Protein AF-A0A9E2X4L7-F1 (afdb_monomer)

Mean predicted aligned error: 12.71 Å

Foldseek 3Di:
DDDDPPPPPDPPPPPPPPPPPDDDDDDPDPPDWDFPPDKDKWWWAFDDPLPKIWIWMWTQTPVQKIKIKTAIDSFAAPWWKWKFKAAAWPQVTGDGFDTFGTQHRNRSMGIDIDQ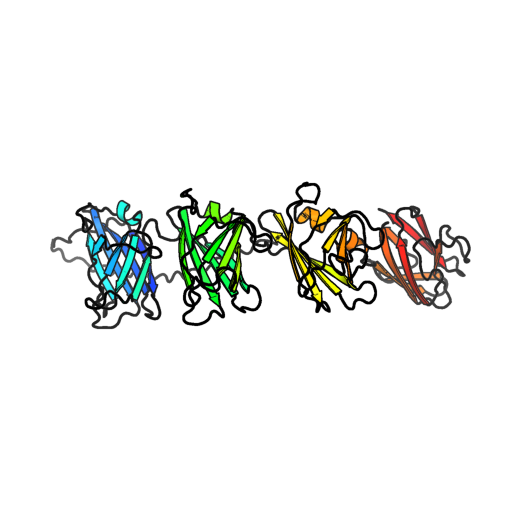GTPVRHGDGSVCFQQGRIKMFIGRHPVGNVHTGIITTHHQFAFPSDKDKWWKDFDDPLRKIWIWMWTAGNVQKTKIKWAIDSDDAQFWWWKFKFAAFPQGGHDGFATFHTQHRRIHIGIAQGTPVRHGDGSLRQLQGFIKMFTFRHPVGNVHTGIMTTHRQQGFPPDKDKWWWDFDDPLQKIWIWMWTATNVQWTKIKFAIDPPQDQAFWWKFKFAAFPVDTGDGFATFGTDGRRMHIGTAQGTPVRHGDGSVRQQQGRIKMFTADHPVGNVHTGIMTTGHVVNVQEDAFEWEWEDDPLAFIFIDGPPGDRDTQDAEEDEASHKYKYAAQYPPWFKFKAADLDAADPRGDPVQWDPGRDNGGMIMHRHHPPHDQKIKIGTNPHSNYIYIYGYHD

Nearest PDB structures (foldseek):
  8zd6-assembly1_A  TM=5.688E-01  e=7.867E-03  Canis lupus familiaris
  6fp6-assembly6_L  TM=5.862E-01  e=2.136E-02  Homo sapiens
  7wwy-assembly1_B  TM=5.470E-01  e=1.766E-02  Canis lupus familiaris
  8jd8-assembly1_D  TM=5.390E-01  e=3.125E-02  Citrus x limon
  1srd-assembly1_D  TM=5.177E-01  e=3.125E-02  Spinacia oleracea

Solvent-accessible surface area (backbone atoms only — not comparable to full-atom values): 25644 Å² total; per-residue (Å²): 129,86,82,80,78,81,72,80,76,74,80,79,78,79,74,78,79,77,79,78,80,77,76,88,73,96,65,94,64,85,80,67,76,46,74,69,77,56,68,50,77,34,62,23,44,50,34,87,86,52,69,17,31,36,37,40,37,38,32,27,24,72,77,52,33,26,40,39,37,38,44,42,44,67,55,50,71,85,37,51,21,39,27,33,37,23,35,39,39,70,63,75,46,62,60,79,40,35,86,43,50,46,27,34,15,67,77,18,41,24,66,33,78,43,50,51,36,78,88,66,52,75,46,40,47,71,58,53,62,56,25,58,15,17,40,44,30,21,59,27,83,94,36,71,88,44,56,26,25,37,26,38,30,30,28,42,27,67,71,77,52,67,52,78,31,64,25,41,47,26,87,86,56,67,18,28,37,39,40,33,42,30,29,22,66,68,42,26,23,42,38,38,37,45,45,44,73,52,56,84,89,38,54,15,47,27,34,36,22,42,44,30,79,55,46,77,54,57,79,45,34,82,45,53,47,32,42,60,28,37,31,51,30,71,38,56,45,38,74,87,66,51,74,42,39,34,71,55,50,48,61,31,53,18,17,41,45,31,24,60,25,83,94,36,69,89,43,51,29,26,35,23,38,29,36,22,45,30,68,70,78,52,67,52,77,33,59,22,44,62,27,92,86,58,66,21,30,38,37,41,34,42,31,28,20,66,68,39,29,24,42,37,38,38,46,42,45,68,45,86,46,83,54,50,15,44,27,34,35,23,36,39,25,89,89,50,78,52,56,82,42,33,84,46,50,45,32,39,66,25,34,30,47,26,69,41,54,44,36,73,87,66,52,72,44,40,32,78,58,55,59,53,32,51,13,20,39,44,30,26,59,26,78,95,37,72,89,41,54,23,24,37,25,35,32,31,48,35,34,67,30,66,60,59,50,54,32,42,36,32,53,51,81,74,51,23,37,25,34,28,45,89,94,38,73,69,35,66,38,56,69,46,78,48,41,47,57,33,30,33,35,37,40,32,56,18,81,92,43,26,44,28,45,16,70,54,91,56,51,48,77,72,59,59,50,57,80,47,41,43,53,71,45,40,20,60,50,64,30,39,36,40,33,44,86,82,57,63,59,58,35,19,41,26,18,38,83,32,78,60,18,41,31,48,33,39,44,44,119

Radius of gyration: 35.56 Å; Cα contacts (8 Å, |Δi|>4): 1307; chains: 1; bounding box: 93×40×103 Å

pLDDT: mean 90.52, std 15.19, range [25.33, 98.81]

Secondary structure (DSSP, 8-state):
--------------------------------SPEEEEEEEEEEEEPTT---EEEEEEEEETTS-EEEEEEEESPPTT-EEEEEEEES-TTT---EEEEEEEEETTT-EEEEEESB-TTS-B--HHHHHT-EEEEEEEEETTEEEEEEEEEEEETTSEEEEEEEEEEEEPTT---EEEEEEEEETTS-EEEEEEEESPPTT-EEEEEEEEEETTEEEEEEEEEEEEETTEEEEEESB-TTS-B--HHHHHH-EEEEEEEEETTEEEEEEEEEEEETTSEEEEEEEEEEEE-TT---EEEEEEEEETTS-EEEEEEEES----S-EEEEEEEEETTEEEEEEEEEEEEBTTEEEEEE-B-TTS-B--HHHHTT-EEEEEEEEETTEEEEEEEEEEEHHHHHTS-PEEEEEEEETTTEEEEEETTEEEEES--EEEETT-EEEEEEE-TT--EEEESS--SSSTTB--TTEESTT-SEEEEEEE--TT--SEEEEEESS-TTSEEEEEEE-

Sequence (509 aa):
MKSQKTTFIAFILSILVTAVFIGCNKDDEDKGPQPTGEEKTYELGAVGTSGVSGTALFEELDDQSVRITLTLSGTSAGGDHPSHIHANSAAEGGGIVLDLTNVDGATGISETIVTELKDGTTVSYESLIGFDGYINVHTAPDNLGTLLAQGDIGSNELTGESEEYTMSAAGSSGVSGSVTFSERMSGETLVVINLTGDPVDSNHPTHIHTGSAASPGGIVIHLSNVVNGFSRTNIAAFNDGTPVTYDDLIAYAGYVNVHNAEGDLGTLVAQGDIGSNKLTGESEEYLLSEVGGSGVSGSVTFSERMNGNTLVVISLTGDASDSNRPTHIHTGSTTSPGGIVIHLSNVKNGASKTNVTAFSDGTAVTYSELITYAGYVNVHNAEGDLGILVAQGNIGSSAAAGTATNYDVANSGMTAYTFTGNGLTNSSNPNITLQRGKTYTFTIDAPGHPFWIKSTQETGSSNAYNSGVTGNGESSGTITFVVPGDAPAKLFYNCEFHAAMTGEINITD

Structure (mmCIF, N/CA/C/O backbone):
data_AF-A0A9E2X4L7-F1
#
_entry.id   AF-A0A9E2X4L7-F1
#
loop_
_atom_site.group_PDB
_atom_site.id
_atom_site.type_symbol
_atom_site.label_atom_id
_atom_site.label_alt_id
_atom_site.label_comp_id
_atom_site.label_asym_id
_atom_site.label_entity_id
_atom_site.label_seq_id
_atom_site.pdbx_PDB_ins_code
_atom_site.Cartn_x
_atom_site.Cartn_y
_atom_site.Cartn_z
_atom_site.occupancy
_atom_site.B_iso_or_equiv
_atom_site.auth_seq_id
_atom_site.auth_comp_id
_atom_site.auth_asym_id
_atom_site.auth_atom_id
_atom_site.pdbx_PDB_model_num
ATOM 1 N N . MET A 1 1 ? 18.244 -9.506 1.856 1.00 36.75 1 MET A N 1
ATOM 2 C CA . MET A 1 1 ? 18.588 -9.136 3.256 1.00 36.75 1 MET A CA 1
ATOM 3 C C . MET A 1 1 ? 17.402 -9.492 4.141 1.00 36.75 1 MET A C 1
ATOM 5 O O . MET A 1 1 ? 16.282 -9.327 3.689 1.00 36.75 1 MET A O 1
ATOM 9 N N . LYS A 1 2 ? 17.610 -10.059 5.337 1.00 27.70 2 LYS A N 1
ATOM 10 C CA . LYS A 1 2 ? 16.510 -10.490 6.222 1.00 27.70 2 LYS A CA 1
ATOM 11 C C . LYS A 1 2 ? 15.596 -9.301 6.550 1.00 27.70 2 LYS A C 1
ATOM 13 O O . LYS A 1 2 ? 16.090 -8.312 7.083 1.00 27.70 2 LYS A O 1
ATOM 18 N N . SER A 1 3 ? 14.307 -9.439 6.232 1.00 28.81 3 SER A N 1
ATOM 19 C CA . SER A 1 3 ? 13.216 -8.553 6.654 1.00 28.81 3 SER A CA 1
ATOM 20 C C . SER A 1 3 ? 13.371 -8.219 8.141 1.00 28.81 3 SER A C 1
ATOM 22 O O . SER A 1 3 ? 13.358 -9.113 8.995 1.00 28.81 3 SER A O 1
ATOM 24 N N . GLN A 1 4 ? 13.605 -6.941 8.448 1.00 28.94 4 GLN A N 1
ATOM 25 C CA . GLN A 1 4 ? 13.457 -6.446 9.807 1.00 28.94 4 GLN A CA 1
ATOM 26 C C . GLN A 1 4 ? 11.962 -6.309 10.056 1.00 28.94 4 GLN A C 1
ATOM 28 O O . GLN A 1 4 ? 11.327 -5.358 9.617 1.00 28.94 4 GLN A O 1
ATOM 33 N N . LYS A 1 5 ? 11.409 -7.304 10.750 1.00 28.92 5 LYS A N 1
ATOM 34 C CA . LYS A 1 5 ? 10.129 -7.179 11.433 1.00 28.92 5 LYS A CA 1
ATOM 35 C C . LYS A 1 5 ? 10.274 -6.040 12.439 1.00 28.92 5 LYS A C 1
ATOM 37 O O . LYS A 1 5 ? 10.967 -6.198 13.444 1.00 28.92 5 LYS A O 1
ATOM 42 N N . THR A 1 6 ? 9.687 -4.887 12.151 1.00 31.30 6 THR A N 1
ATOM 43 C CA . THR A 1 6 ? 9.602 -3.791 13.114 1.00 31.30 6 THR A CA 1
ATOM 44 C C . THR A 1 6 ? 8.534 -4.175 14.130 1.00 31.30 6 THR A C 1
ATOM 46 O O . THR A 1 6 ? 7.361 -3.869 13.970 1.00 31.30 6 THR A O 1
ATOM 49 N N . THR A 1 7 ? 8.926 -4.936 15.150 1.00 28.58 7 THR A N 1
ATOM 50 C CA . THR A 1 7 ? 8.085 -5.184 16.321 1.00 28.58 7 THR A CA 1
ATOM 51 C C . THR A 1 7 ? 7.838 -3.838 16.992 1.00 28.58 7 THR A C 1
ATOM 53 O O . THR A 1 7 ? 8.769 -3.239 17.533 1.00 28.58 7 THR A O 1
ATOM 56 N N . PHE A 1 8 ? 6.600 -3.348 16.942 1.00 29.50 8 PHE A N 1
ATOM 57 C CA . PHE A 1 8 ? 6.167 -2.255 17.801 1.00 29.50 8 PHE A CA 1
ATOM 58 C C . PHE A 1 8 ? 6.347 -2.739 19.244 1.00 29.50 8 PHE A C 1
ATOM 60 O O . PHE A 1 8 ? 5.700 -3.687 19.687 1.00 29.50 8 PHE A O 1
ATOM 67 N N . ILE A 1 9 ? 7.317 -2.164 19.953 1.00 26.25 9 ILE A N 1
ATOM 68 C CA . ILE A 1 9 ? 7.552 -2.475 21.360 1.00 26.25 9 ILE A CA 1
ATOM 69 C C . ILE A 1 9 ? 6.395 -1.840 22.126 1.00 26.25 9 ILE A C 1
ATOM 71 O O . ILE A 1 9 ? 6.420 -0.646 22.421 1.00 26.25 9 ILE A O 1
ATOM 75 N N . ALA A 1 10 ? 5.377 -2.642 22.433 1.00 27.98 10 ALA A N 1
ATOM 76 C CA . ALA A 1 10 ? 4.450 -2.328 23.502 1.00 27.98 10 ALA A CA 1
ATOM 77 C C . ALA A 1 10 ? 5.287 -2.145 24.774 1.00 27.98 10 ALA A C 1
ATOM 79 O O . ALA A 1 10 ? 5.971 -3.065 25.234 1.00 27.98 10 ALA A O 1
ATOM 80 N N . PHE A 1 11 ? 5.302 -0.924 25.305 1.00 25.33 11 PHE A N 1
ATOM 81 C CA . PHE A 1 11 ? 5.853 -0.650 26.623 1.00 25.33 11 PHE A CA 1
ATOM 82 C C . PHE A 1 11 ? 4.951 -1.374 27.630 1.00 25.33 11 PHE A C 1
ATOM 84 O O . PHE A 1 11 ? 3.960 -0.823 28.095 1.00 25.33 11 PHE A O 1
ATOM 91 N N . ILE A 1 12 ? 5.273 -2.631 27.945 1.00 28.41 12 ILE A N 1
ATOM 92 C CA . ILE A 1 12 ? 4.688 -3.337 29.086 1.00 28.41 12 ILE A CA 1
ATOM 93 C C . ILE A 1 12 ? 5.231 -2.631 30.327 1.00 28.41 12 ILE A C 1
ATOM 95 O O . ILE A 1 12 ? 6.292 -2.973 30.858 1.00 28.41 12 ILE A O 1
ATOM 99 N N . LEU A 1 13 ? 4.529 -1.590 30.771 1.00 28.56 13 LEU A N 1
ATOM 100 C CA . LEU A 1 13 ? 4.709 -1.060 32.108 1.00 28.56 13 LEU A CA 1
ATOM 101 C C . LEU A 1 13 ? 4.092 -2.090 33.053 1.00 28.56 13 LEU A C 1
ATOM 103 O O . LEU A 1 13 ? 2.903 -2.055 33.346 1.00 28.56 13 LEU A O 1
ATOM 107 N N . SER A 1 14 ? 4.908 -3.053 33.486 1.00 30.28 14 SER A N 1
ATOM 108 C CA . SER A 1 14 ? 4.536 -3.993 34.539 1.00 30.28 14 SER A CA 1
ATOM 109 C C . SER A 1 14 ? 4.338 -3.196 35.828 1.00 30.28 14 SER A C 1
ATOM 111 O O . SER A 1 14 ? 5.283 -2.915 36.568 1.00 30.28 14 SER A O 1
ATOM 113 N N . ILE A 1 15 ? 3.102 -2.764 36.065 1.00 36.53 15 ILE A N 1
ATOM 114 C CA . ILE A 1 15 ? 2.673 -2.282 37.368 1.00 36.53 15 ILE A CA 1
ATOM 115 C C . ILE A 1 15 ? 2.515 -3.530 38.228 1.00 36.53 15 ILE A C 1
ATOM 117 O O . ILE A 1 15 ? 1.586 -4.317 38.074 1.00 36.53 15 ILE A O 1
ATOM 121 N N . LEU A 1 16 ? 3.494 -3.729 39.107 1.00 31.17 16 LEU A N 1
ATOM 122 C CA . LEU A 1 16 ? 3.450 -4.708 40.178 1.00 31.17 16 LEU A CA 1
ATOM 123 C C . LEU A 1 16 ? 2.221 -4.402 41.048 1.00 31.17 16 LEU A C 1
ATOM 125 O O . LEU A 1 16 ? 2.251 -3.486 41.872 1.00 31.17 16 LEU A O 1
ATOM 129 N N . VAL A 1 17 ? 1.139 -5.160 40.860 1.00 37.97 17 VAL A N 1
ATOM 130 C CA . VAL A 1 17 ? -0.000 -5.163 41.778 1.00 37.97 17 VAL A CA 1
ATOM 131 C C . VAL A 1 17 ? 0.512 -5.711 43.105 1.00 37.97 17 VAL A C 1
ATOM 133 O O . VAL A 1 17 ? 0.745 -6.907 43.281 1.00 37.97 17 VAL A O 1
ATOM 136 N N . THR A 1 18 ? 0.776 -4.806 44.042 1.00 32.81 18 THR A N 1
ATOM 137 C CA . THR A 1 18 ? 1.154 -5.173 45.403 1.00 32.81 18 THR A CA 1
ATOM 138 C C . THR A 1 18 ? -0.095 -5.725 46.083 1.00 32.81 18 THR A C 1
ATOM 140 O O . THR A 1 18 ? -0.918 -4.964 46.586 1.00 32.81 18 THR A O 1
ATOM 143 N N . ALA A 1 19 ? -0.256 -7.048 46.084 1.00 38.84 19 ALA A N 1
ATOM 144 C CA . ALA A 1 19 ? -1.254 -7.720 46.904 1.00 38.84 19 ALA A CA 1
ATOM 145 C C . ALA A 1 19 ? -0.938 -7.444 48.383 1.00 38.84 19 ALA A C 1
ATOM 147 O O . ALA A 1 19 ? -0.038 -8.045 48.979 1.00 38.84 19 ALA A O 1
ATOM 148 N N . VAL A 1 20 ? -1.646 -6.486 48.981 1.00 36.16 20 VAL A N 1
ATOM 149 C CA . VAL A 1 20 ? -1.610 -6.257 50.425 1.00 36.16 20 VAL A CA 1
ATOM 150 C C . VAL A 1 20 ? -2.388 -7.397 51.076 1.00 36.16 20 VAL A C 1
ATOM 152 O O . VAL A 1 20 ? -3.602 -7.333 51.241 1.00 36.16 20 VAL A O 1
ATOM 155 N N . PHE A 1 21 ? -1.683 -8.461 51.459 1.00 35.03 21 PHE A N 1
ATOM 156 C CA . PHE A 1 21 ? -2.224 -9.474 52.359 1.00 35.03 21 PHE A CA 1
ATOM 157 C C . PHE A 1 21 ? -2.388 -8.857 53.754 1.00 35.03 21 PHE A C 1
ATOM 159 O O . PHE A 1 21 ? -1.460 -8.853 54.565 1.00 35.03 21 PHE A O 1
ATOM 166 N N . ILE A 1 22 ? -3.572 -8.310 54.036 1.00 43.69 22 ILE A N 1
ATOM 167 C CA . ILE A 1 22 ? -3.973 -7.974 55.403 1.00 43.69 22 ILE A CA 1
ATOM 168 C C . ILE A 1 22 ? -4.196 -9.290 56.148 1.00 43.69 22 ILE A C 1
ATOM 170 O O . ILE A 1 22 ? -5.017 -10.124 55.770 1.00 43.69 22 ILE A O 1
ATOM 174 N N . GLY A 1 23 ? -3.396 -9.476 57.197 1.00 36.69 23 GLY A N 1
ATOM 175 C CA . GLY A 1 23 ? -3.445 -10.623 58.085 1.00 36.69 23 GLY A CA 1
ATOM 176 C C . GLY A 1 23 ? -4.809 -10.794 58.752 1.00 36.69 23 GLY A C 1
ATOM 177 O O . GLY A 1 23 ? -5.469 -9.832 59.137 1.00 36.69 23 GLY A O 1
ATOM 178 N N . CYS A 1 24 ? -5.182 -12.063 58.890 1.00 42.22 24 CYS A N 1
ATOM 179 C CA . CYS A 1 24 ? -6.407 -12.578 59.478 1.00 42.22 24 CYS A CA 1
ATOM 180 C C . CYS A 1 24 ? -6.857 -11.853 60.757 1.00 42.22 24 CYS A C 1
ATOM 182 O O . CYS A 1 24 ? -6.204 -11.976 61.794 1.00 42.22 24 CYS A O 1
ATOM 184 N N . ASN A 1 25 ? -8.063 -11.286 60.719 1.00 40.31 25 ASN A N 1
ATOM 185 C CA . ASN A 1 25 ? -9.004 -11.416 61.826 1.00 40.31 25 ASN A CA 1
ATOM 186 C C . ASN A 1 25 ? -10.113 -12.379 61.391 1.00 40.31 25 ASN A C 1
ATOM 188 O O . ASN A 1 25 ? -10.625 -12.302 60.278 1.00 40.31 25 ASN A O 1
ATOM 192 N N . LYS A 1 26 ? -10.392 -13.351 62.262 1.00 48.16 26 LYS A N 1
ATOM 193 C CA . LYS A 1 26 ? -11.490 -14.306 62.135 1.00 48.16 26 LYS A CA 1
ATOM 194 C C . LYS A 1 26 ? -12.778 -13.591 62.513 1.00 48.16 26 LYS A C 1
ATOM 196 O O . LYS A 1 26 ? -13.131 -13.612 63.682 1.00 48.16 26 LYS A O 1
ATOM 201 N N . ASP A 1 27 ? -13.436 -13.007 61.533 1.00 49.53 27 ASP A N 1
ATOM 202 C CA . ASP A 1 27 ? -14.863 -12.737 61.580 1.00 49.53 27 ASP A CA 1
ATOM 203 C C . ASP A 1 27 ? -15.394 -13.167 60.208 1.00 49.53 27 ASP A C 1
ATOM 205 O O . ASP A 1 27 ? -14.884 -12.724 59.177 1.00 49.53 27 ASP A O 1
ATOM 209 N N . ASP A 1 28 ? -16.313 -14.138 60.203 1.00 57.81 28 ASP A N 1
ATOM 210 C CA . ASP A 1 28 ? -17.014 -14.636 59.013 1.00 57.81 28 ASP A CA 1
ATOM 211 C C . ASP A 1 28 ? -17.959 -13.534 58.505 1.00 57.81 28 ASP A C 1
ATOM 213 O O . ASP A 1 28 ? -19.179 -13.612 58.651 1.00 57.81 28 ASP A O 1
ATOM 217 N N . GLU A 1 29 ? -17.389 -12.459 57.966 1.00 58.41 29 GLU A N 1
ATOM 218 C CA . GLU A 1 29 ? -18.127 -11.555 57.100 1.00 58.41 29 GLU A CA 1
ATOM 219 C C . GLU A 1 29 ? -18.256 -12.227 55.735 1.00 58.41 29 GLU A C 1
ATOM 221 O O . GLU A 1 29 ? -17.270 -12.707 55.169 1.00 58.41 29 GLU A O 1
ATOM 226 N N . ASP A 1 30 ? -19.493 -12.311 55.246 1.00 66.38 30 ASP A N 1
ATOM 227 C CA . ASP A 1 30 ? -19.812 -12.722 53.885 1.00 66.38 30 ASP A CA 1
ATOM 228 C C . ASP A 1 30 ? -18.987 -11.861 52.923 1.00 66.38 30 ASP A C 1
ATOM 230 O O . ASP A 1 30 ? -19.240 -10.666 52.764 1.00 66.38 30 ASP A O 1
ATOM 234 N N . LYS A 1 31 ? -17.933 -12.447 52.346 1.00 71.25 31 LYS A N 1
ATOM 235 C CA . LYS A 1 31 ? -16.974 -11.713 51.512 1.00 71.25 31 LYS A CA 1
ATOM 236 C C . LYS A 1 31 ? -17.556 -11.340 50.147 1.00 71.25 31 LYS A C 1
ATOM 238 O O . LYS A 1 31 ? -16.850 -10.724 49.352 1.00 71.25 31 LYS A O 1
ATOM 243 N N . GLY A 1 32 ? -18.819 -11.689 49.884 1.00 82.31 32 GLY A N 1
ATOM 244 C CA . GLY A 1 32 ? -19.427 -11.601 48.566 1.00 82.31 32 GLY A CA 1
ATOM 245 C C . GLY A 1 32 ? -18.743 -12.538 47.563 1.00 82.31 32 GLY A C 1
ATOM 246 O O . GLY A 1 32 ? -17.838 -13.295 47.937 1.00 82.31 32 GLY A O 1
ATOM 247 N N . PRO A 1 33 ? -19.143 -12.484 46.285 1.00 89.69 33 PRO A N 1
ATOM 248 C CA . PRO A 1 33 ? -18.543 -13.310 45.244 1.00 89.69 33 PRO A CA 1
ATOM 249 C C . PRO A 1 33 ? -17.049 -13.009 45.053 1.00 89.69 33 PRO A C 1
ATOM 251 O O . PRO A 1 33 ? -16.631 -11.845 44.976 1.00 89.69 33 PRO A O 1
ATOM 254 N N . GLN A 1 34 ? -16.230 -14.060 45.004 1.00 93.88 34 GLN A N 1
ATOM 255 C CA . GLN A 1 34 ? -14.768 -13.967 44.900 1.00 93.88 34 GLN A CA 1
ATOM 256 C C . GLN A 1 34 ? -14.287 -14.273 43.475 1.00 93.88 34 GLN A C 1
ATOM 258 O O . GLN A 1 34 ? -14.892 -15.120 42.823 1.00 93.88 34 GLN A O 1
ATOM 263 N N . PRO A 1 35 ? -13.186 -13.657 42.992 1.00 95.62 35 PRO A N 1
ATOM 264 C CA . PRO A 1 35 ? -12.596 -14.010 41.700 1.00 95.62 35 PRO A CA 1
ATOM 265 C C . PRO A 1 35 ? -12.239 -15.497 41.599 1.00 95.62 35 PRO A C 1
ATOM 267 O O . PRO A 1 35 ? -11.634 -16.055 42.520 1.00 95.62 35 PRO A O 1
ATOM 270 N N . THR A 1 36 ? -12.548 -16.121 40.462 1.00 96.62 36 THR A N 1
ATOM 271 C CA . THR A 1 36 ? -12.118 -17.495 40.145 1.00 96.62 36 THR A CA 1
ATOM 272 C C . THR A 1 36 ? -10.639 -17.552 39.755 1.00 96.62 36 THR A C 1
ATOM 274 O O . THR A 1 36 ? -9.990 -18.584 39.937 1.00 96.62 36 THR A O 1
ATOM 277 N N . GLY A 1 37 ? -10.098 -16.426 39.274 1.00 95.44 37 GLY A N 1
ATOM 278 C CA . GLY A 1 37 ? -8.756 -16.290 38.709 1.00 95.44 37 GLY A CA 1
ATOM 279 C C . GLY A 1 37 ? -8.739 -16.165 37.182 1.00 95.44 37 GLY A C 1
ATOM 280 O O . GLY A 1 37 ? -7.687 -15.846 36.634 1.00 95.44 37 GLY A O 1
ATOM 281 N N . GLU A 1 38 ? -9.873 -16.382 36.508 1.00 97.44 38 GLU A N 1
ATOM 282 C CA . GLU A 1 38 ? -10.031 -16.078 35.083 1.00 97.44 38 GLU A CA 1
ATOM 283 C C . GLU A 1 38 ? -10.274 -14.574 34.902 1.00 97.44 38 GLU A C 1
ATOM 285 O O . GLU A 1 38 ? -11.234 -14.011 35.440 1.00 97.44 38 GLU A O 1
ATOM 290 N N . GLU A 1 39 ? -9.384 -13.910 34.161 1.00 98.06 39 GLU A N 1
ATOM 291 C CA . GLU A 1 39 ? -9.423 -12.463 33.974 1.00 98.06 39 GLU A CA 1
ATOM 292 C C . GLU A 1 39 ? -8.963 -12.034 32.576 1.00 98.06 39 GLU A C 1
ATOM 294 O O . GLU A 1 39 ? -8.164 -12.704 31.920 1.00 98.06 39 GLU A O 1
ATOM 299 N N . LYS A 1 40 ? -9.490 -10.911 32.089 1.00 98.00 40 LYS A N 1
ATOM 300 C CA . LYS A 1 40 ? -9.109 -10.318 30.804 1.00 98.00 40 LYS A CA 1
ATOM 301 C C . LYS A 1 40 ? -9.090 -8.801 30.912 1.00 98.00 40 LYS A C 1
ATOM 303 O O . LYS A 1 40 ? -10.058 -8.196 31.361 1.00 98.00 40 LYS A O 1
ATOM 308 N N . THR A 1 41 ? -8.000 -8.192 30.462 1.00 98.25 41 THR A N 1
ATOM 309 C CA . THR A 1 41 ? -7.822 -6.736 30.472 1.00 98.25 41 THR A CA 1
ATOM 310 C C . THR A 1 41 ? -7.894 -6.184 29.058 1.00 98.25 41 THR A C 1
ATOM 312 O O . THR A 1 41 ? -7.234 -6.710 28.163 1.00 98.25 41 THR A O 1
ATOM 315 N N . TYR A 1 42 ? -8.644 -5.100 28.884 1.00 98.31 42 TYR A N 1
ATOM 316 C CA . TYR A 1 42 ? -8.721 -4.319 27.652 1.00 98.31 42 TYR A CA 1
ATOM 317 C C . TYR A 1 42 ? -8.169 -2.913 27.874 1.00 98.31 42 TYR A C 1
ATOM 319 O O . TYR A 1 42 ? -8.373 -2.319 28.934 1.00 98.31 42 TYR A O 1
ATOM 327 N N . GLU A 1 43 ? -7.500 -2.368 26.864 1.00 97.75 43 GLU A N 1
ATOM 328 C CA . GLU A 1 43 ? -6.974 -1.003 26.886 1.00 97.75 43 GLU A CA 1
ATOM 329 C C . GLU A 1 43 ? -8.050 0.008 26.464 1.00 97.75 43 GLU A C 1
ATOM 331 O O . GLU A 1 43 ? -8.778 -0.194 25.492 1.00 97.75 43 GLU A O 1
ATOM 336 N N . LEU A 1 44 ? -8.117 1.133 27.172 1.00 98.19 44 LEU A N 1
ATOM 337 C CA . LEU A 1 44 ? -8.979 2.272 26.876 1.00 98.19 44 LEU A CA 1
ATOM 338 C C . LEU A 1 44 ? -8.104 3.467 26.487 1.00 98.19 44 LEU A C 1
ATOM 340 O O . LEU A 1 44 ? -7.433 4.081 27.322 1.00 98.19 44 LEU A O 1
ATOM 344 N N . GLY A 1 45 ? -8.118 3.804 25.200 1.00 96.31 45 GLY A N 1
ATOM 345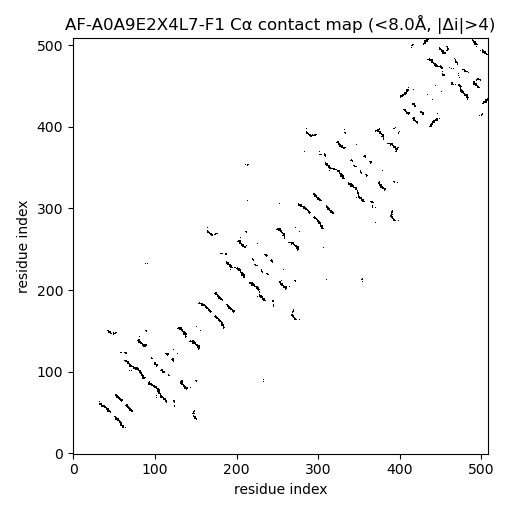 C CA . GLY A 1 45 ? -7.358 4.916 24.642 1.00 96.31 45 GLY A CA 1
ATOM 346 C C . GLY A 1 45 ? -8.046 6.261 24.863 1.00 96.31 45 GLY A C 1
ATOM 347 O O . GLY A 1 45 ? -9.273 6.350 24.912 1.00 96.31 45 GLY A O 1
ATOM 348 N N . ALA A 1 46 ? -7.251 7.327 24.954 1.00 96.25 46 ALA A N 1
ATOM 349 C CA . ALA A 1 46 ? -7.768 8.689 25.044 1.00 96.25 46 ALA A CA 1
ATOM 350 C C . ALA A 1 46 ? -8.518 9.099 23.774 1.00 96.25 46 ALA A C 1
ATOM 352 O O . ALA A 1 46 ? -8.033 8.901 22.660 1.00 96.25 46 ALA A O 1
ATOM 353 N N . VAL A 1 47 ? -9.684 9.724 23.945 1.00 93.00 47 VAL A N 1
ATOM 354 C CA . VAL A 1 47 ? -10.464 10.279 22.836 1.00 93.00 47 VAL A CA 1
ATOM 355 C C . VAL A 1 47 ? -10.187 11.775 22.693 1.00 93.00 47 VAL A C 1
ATOM 357 O O . VAL A 1 47 ? -10.297 12.552 23.644 1.00 93.00 47 VAL A O 1
ATOM 360 N N . GLY A 1 48 ? -9.842 12.197 21.474 1.00 87.69 48 GLY A N 1
ATOM 361 C CA . GLY A 1 48 ? -9.526 13.591 21.172 1.00 87.69 48 GLY A CA 1
ATOM 362 C C . GLY A 1 48 ? -8.324 14.085 21.978 1.00 87.69 48 GLY A C 1
ATOM 363 O O . GLY A 1 48 ? -7.262 13.473 21.971 1.00 87.69 48 GLY A O 1
ATOM 364 N N . THR A 1 49 ? -8.484 15.207 22.678 1.00 87.88 49 THR A N 1
ATOM 365 C CA . THR A 1 49 ? -7.423 15.818 23.496 1.00 87.88 49 THR A CA 1
ATOM 366 C C . THR A 1 49 ? -7.625 15.591 24.994 1.00 87.88 49 THR A C 1
ATOM 368 O O . THR A 1 49 ? -7.098 16.362 25.794 1.00 87.88 49 THR A O 1
ATOM 371 N N . SER A 1 50 ? -8.424 14.594 25.392 1.00 92.44 50 SER A N 1
ATOM 372 C CA . SER A 1 50 ? -8.758 14.360 26.804 1.00 92.44 50 SER A CA 1
ATOM 373 C C . SER A 1 50 ? -7.521 14.061 27.658 1.00 92.44 50 SER A C 1
ATOM 375 O O . SER A 1 50 ? -7.461 14.463 28.816 1.00 92.44 50 SER A O 1
ATOM 377 N N . GLY A 1 51 ? -6.544 13.342 27.091 1.00 92.81 51 GLY A N 1
ATOM 378 C CA . GLY A 1 51 ? -5.401 12.795 27.824 1.00 92.81 51 GLY A CA 1
ATOM 379 C C . GLY A 1 51 ? -5.766 11.687 28.821 1.00 92.81 51 GLY A C 1
ATOM 380 O O . GLY A 1 51 ? -4.882 11.211 29.528 1.00 92.81 51 GLY A O 1
ATOM 381 N N . VAL A 1 52 ? -7.037 11.273 28.879 1.00 97.00 52 VAL A N 1
ATOM 382 C CA . VAL A 1 52 ? -7.527 10.233 29.793 1.00 97.00 52 VAL A CA 1
ATOM 383 C C . VAL A 1 52 ? -7.398 8.875 29.126 1.00 97.00 52 VAL A C 1
ATOM 385 O O . VAL A 1 52 ? -7.949 8.670 28.056 1.00 97.00 52 VAL A O 1
ATOM 388 N N . SER A 1 53 ? -6.699 7.938 29.752 1.00 97.69 53 SER A N 1
ATOM 389 C CA . SER A 1 53 ? -6.525 6.571 29.236 1.00 97.69 53 SER A CA 1
ATOM 390 C C . SER A 1 53 ? -6.418 5.589 30.393 1.00 97.69 53 SER A C 1
ATOM 392 O O . SER A 1 53 ? -6.192 6.006 31.529 1.00 97.69 53 SER A O 1
ATOM 394 N N . GLY A 1 54 ? -6.594 4.300 30.139 1.00 97.94 54 GLY A N 1
ATOM 395 C CA . GLY A 1 54 ? -6.560 3.304 31.200 1.00 97.94 54 GLY A CA 1
ATOM 396 C C . GLY A 1 54 ? -6.965 1.926 30.723 1.00 97.94 54 GLY A C 1
ATOM 397 O O . GLY A 1 54 ? -6.813 1.618 29.548 1.00 97.94 54 GLY A O 1
ATOM 398 N N . THR A 1 55 ? -7.501 1.114 31.626 1.00 98.56 55 THR A N 1
ATOM 399 C CA . THR A 1 55 ? -7.880 -0.268 31.333 1.00 98.56 55 THR A CA 1
ATOM 400 C C . THR A 1 55 ? -9.269 -0.620 31.851 1.00 98.56 55 THR A C 1
ATOM 402 O O . THR A 1 55 ? -9.799 0.028 32.757 1.00 98.56 55 THR A O 1
ATOM 405 N N . ALA A 1 56 ? -9.841 -1.674 31.272 1.00 98.69 56 ALA A N 1
ATOM 406 C CA . ALA A 1 56 ? -11.015 -2.376 31.764 1.00 98.69 56 ALA A CA 1
ATOM 407 C C . ALA A 1 56 ? -10.643 -3.837 32.049 1.00 98.69 56 ALA A C 1
ATOM 409 O O . ALA A 1 56 ? -10.324 -4.580 31.123 1.00 98.69 56 ALA A O 1
ATOM 410 N N . LEU A 1 57 ? -10.670 -4.240 33.316 1.00 98.62 57 LEU A N 1
ATOM 411 C CA . LEU A 1 57 ? -10.416 -5.607 33.769 1.00 98.62 57 LEU A CA 1
ATOM 412 C C . LEU A 1 57 ? -11.748 -6.333 33.971 1.00 98.62 57 LEU A C 1
ATOM 414 O O . LEU A 1 57 ? -12.601 -5.853 34.712 1.00 98.62 57 LEU A O 1
ATOM 418 N N . PHE A 1 58 ? -11.914 -7.474 33.315 1.00 98.62 58 PHE A N 1
ATOM 419 C CA . PHE A 1 58 ? -13.056 -8.371 33.445 1.00 98.62 58 PHE A CA 1
ATOM 420 C C . PHE A 1 58 ? -12.591 -9.579 34.252 1.00 98.62 58 PHE A C 1
ATOM 422 O O . PHE A 1 58 ? -11.635 -10.229 33.841 1.00 98.62 58 PHE A O 1
ATOM 429 N N . GLU A 1 59 ? -13.259 -9.889 35.358 1.00 98.31 59 GLU A N 1
ATOM 430 C CA . GLU A 1 59 ? -12.953 -11.027 36.231 1.00 98.31 59 GLU A CA 1
ATOM 431 C C . GLU A 1 59 ? -14.192 -11.908 36.382 1.00 98.31 59 GLU A C 1
ATOM 433 O O . GLU A 1 59 ? -15.278 -11.415 36.705 1.00 98.31 59 GLU A O 1
ATOM 438 N N . GLU A 1 60 ? -14.036 -13.213 36.182 1.00 98.19 60 GLU A N 1
ATOM 439 C CA . GLU A 1 60 ? -15.076 -14.177 36.536 1.00 98.19 60 GLU A CA 1
ATOM 440 C C . GLU A 1 60 ? -15.133 -14.355 38.059 1.00 98.19 60 GLU A C 1
ATOM 442 O O . GLU A 1 60 ? -14.100 -14.509 38.718 1.00 98.19 60 GLU A O 1
ATOM 447 N N . LEU A 1 61 ? -16.340 -14.347 38.629 1.00 97.62 61 LEU A N 1
ATOM 448 C CA . LEU A 1 61 ? -16.573 -14.598 40.052 1.00 97.62 61 LEU A CA 1
ATOM 449 C C . LEU A 1 61 ? -17.127 -16.011 40.296 1.00 97.62 61 LEU A C 1
ATOM 451 O O . LEU A 1 61 ? -17.713 -16.641 39.417 1.00 97.62 61 LEU A O 1
ATOM 455 N N . ASP A 1 62 ? -16.958 -16.521 41.515 1.00 96.00 62 ASP A N 1
ATOM 456 C CA . ASP A 1 62 ? -17.350 -17.876 41.929 1.00 96.00 62 ASP A CA 1
ATOM 457 C C . ASP A 1 62 ? -18.867 -18.144 41.925 1.00 96.00 62 ASP A C 1
ATOM 459 O O . ASP A 1 62 ? -19.294 -19.303 41.969 1.00 96.00 62 ASP A O 1
ATOM 463 N N . ASP A 1 63 ? -19.686 -17.099 41.803 1.00 95.00 63 ASP A N 1
ATOM 464 C CA . ASP A 1 63 ? -21.130 -17.176 41.574 1.00 95.00 63 ASP A CA 1
ATOM 465 C C . ASP A 1 63 ? -21.533 -17.081 40.086 1.00 95.00 63 ASP A C 1
ATOM 467 O O . ASP A 1 63 ? -22.728 -17.072 39.784 1.00 95.00 63 ASP A O 1
ATOM 471 N N . GLN A 1 64 ? -20.555 -17.092 39.168 1.00 93.31 64 GLN A N 1
ATOM 472 C CA . GLN A 1 64 ? -20.668 -16.912 37.708 1.00 93.31 64 GLN A CA 1
ATOM 473 C C . GLN A 1 64 ? -21.007 -15.486 37.246 1.00 93.31 64 GLN A C 1
ATOM 475 O O . GLN A 1 64 ? -21.170 -15.263 36.043 1.00 93.31 64 GLN A O 1
ATOM 480 N N . SER A 1 65 ? -21.113 -14.513 38.155 1.00 97.12 65 SER A N 1
ATOM 481 C CA . SER A 1 65 ? -21.168 -13.105 37.757 1.00 97.12 65 SER A CA 1
ATOM 482 C C . SER A 1 65 ? -19.801 -12.618 37.267 1.00 97.12 65 SER A C 1
ATOM 484 O O . SER A 1 65 ? -18.776 -13.277 37.455 1.00 97.12 65 SER A O 1
ATOM 486 N N . VAL A 1 66 ? -19.783 -11.461 36.606 1.00 98.25 66 VAL A N 1
ATOM 487 C CA . VAL A 1 66 ? -18.549 -10.848 36.099 1.00 98.25 66 VAL A CA 1
ATOM 488 C C . VAL A 1 66 ? -18.329 -9.517 36.794 1.00 98.25 66 VAL A C 1
ATOM 490 O O . VAL A 1 66 ? -19.208 -8.654 36.764 1.00 98.25 66 VAL A O 1
ATOM 493 N N . ARG A 1 67 ? -17.154 -9.332 37.400 1.00 98.38 67 ARG A N 1
ATOM 494 C CA . ARG A 1 67 ? -16.700 -8.023 37.881 1.00 98.38 67 ARG A CA 1
ATOM 495 C C . ARG A 1 67 ? -15.981 -7.303 36.749 1.00 98.38 67 ARG A C 1
ATOM 497 O O . ARG A 1 67 ? -15.081 -7.857 36.130 1.00 98.38 67 ARG A O 1
ATOM 504 N N . ILE A 1 68 ? -16.371 -6.061 36.500 1.00 98.62 68 ILE A N 1
ATOM 505 C CA . ILE A 1 68 ? -15.737 -5.162 35.543 1.00 98.62 68 ILE A CA 1
ATOM 506 C C . ILE A 1 68 ? -15.160 -3.985 36.320 1.00 98.62 68 ILE A C 1
ATOM 508 O O . ILE A 1 68 ? -15.904 -3.189 36.903 1.00 98.62 68 ILE A O 1
ATOM 512 N N . THR A 1 69 ? -13.837 -3.871 36.300 1.00 98.69 69 THR A N 1
ATOM 513 C CA . THR A 1 69 ? -13.086 -2.814 36.974 1.00 98.69 69 THR A CA 1
ATOM 514 C C . THR A 1 69 ? -12.466 -1.891 35.935 1.00 98.69 69 THR A C 1
ATOM 516 O O . THR A 1 69 ? -11.610 -2.313 35.159 1.00 98.69 69 THR A O 1
ATOM 519 N N . LEU A 1 70 ? -12.864 -0.618 35.922 1.00 98.75 70 LEU A N 1
ATOM 520 C CA . LEU A 1 70 ? -12.200 0.401 35.106 1.00 98.75 70 LEU A CA 1
ATOM 521 C C . LEU A 1 70 ? -11.138 1.099 35.949 1.00 98.75 70 LEU A C 1
ATOM 523 O O . LEU A 1 70 ? -11.413 1.483 37.084 1.00 98.75 70 LEU A O 1
ATOM 527 N N . THR A 1 71 ? -9.942 1.277 35.391 1.00 98.50 71 THR A N 1
ATOM 528 C CA . THR A 1 71 ? -8.843 2.024 36.018 1.00 98.50 71 THR A CA 1
ATOM 529 C C . THR A 1 71 ? -8.291 3.032 35.022 1.00 98.50 71 THR A C 1
ATOM 531 O O . THR A 1 71 ? -7.604 2.659 34.075 1.00 98.50 71 THR A O 1
ATOM 534 N N . LEU A 1 72 ? -8.586 4.313 35.230 1.00 98.06 72 LEU A N 1
ATOM 535 C CA . LEU A 1 72 ? -8.210 5.422 34.360 1.00 98.06 72 LEU A CA 1
ATOM 536 C C . LEU A 1 72 ? -7.159 6.324 35.007 1.00 98.06 72 LEU A C 1
ATOM 538 O O . LEU A 1 72 ? -7.177 6.607 36.201 1.00 98.06 72 LEU A O 1
ATOM 542 N N . SER A 1 73 ? -6.270 6.840 34.170 1.00 97.00 73 SER A N 1
ATOM 543 C CA . SER A 1 73 ? -5.300 7.879 34.486 1.00 97.00 73 SER A CA 1
ATOM 544 C C . SER A 1 73 ? -5.666 9.170 33.756 1.00 97.00 73 SER A C 1
ATOM 546 O O . SER A 1 73 ? -6.197 9.140 32.646 1.00 97.00 73 SER A O 1
ATOM 548 N N . GLY A 1 74 ? -5.371 10.316 34.372 1.00 94.56 74 GLY A N 1
ATOM 549 C CA . GLY A 1 74 ? -5.643 11.641 33.801 1.00 94.56 74 GLY A CA 1
ATOM 550 C C . GLY A 1 74 ? -7.047 12.191 34.075 1.00 94.56 74 GLY A C 1
ATOM 551 O O . GLY A 1 74 ? -7.388 13.254 33.558 1.00 94.56 74 GLY A O 1
ATOM 552 N N . THR A 1 75 ? -7.859 11.516 34.892 1.00 94.88 75 THR A N 1
ATOM 553 C CA . THR A 1 75 ? -9.162 12.035 35.336 1.00 94.88 75 THR A CA 1
ATOM 554 C C . THR A 1 75 ? -9.006 13.257 36.248 1.00 94.88 75 THR A C 1
ATOM 556 O O . THR A 1 75 ? -7.949 13.504 36.836 1.00 94.88 75 THR A O 1
ATOM 559 N N . SER A 1 76 ? -10.065 14.063 36.358 1.00 90.31 76 SER A N 1
ATOM 560 C CA . SER A 1 76 ? -10.075 15.264 37.204 1.00 90.31 76 SER A CA 1
ATOM 561 C C . SER A 1 76 ? -10.796 15.002 38.525 1.00 90.31 76 SER A C 1
ATOM 563 O O . SER A 1 76 ? -11.928 14.524 38.529 1.00 90.31 76 SER A O 1
ATOM 565 N N . ALA A 1 77 ? -10.174 15.372 39.651 1.00 89.75 77 ALA A N 1
ATOM 566 C CA . ALA A 1 77 ? -10.765 15.185 40.976 1.00 89.75 77 ALA A CA 1
ATOM 567 C C . ALA A 1 77 ? -12.133 15.880 41.107 1.00 89.75 77 ALA A C 1
ATOM 569 O O . ALA A 1 77 ? -12.278 17.055 40.767 1.00 89.75 77 ALA A O 1
ATOM 570 N N . GLY A 1 78 ? -13.121 15.148 41.631 1.00 84.56 78 GLY A N 1
ATOM 571 C CA . GLY A 1 78 ? -14.518 15.589 41.709 1.00 84.56 78 GLY A CA 1
ATOM 572 C C . GLY A 1 78 ? -15.320 15.388 40.418 1.00 84.56 78 GLY A C 1
ATOM 573 O O . GLY A 1 78 ? -16.489 15.765 40.380 1.00 84.56 78 GLY A O 1
ATOM 574 N N . GLY A 1 79 ? -14.711 14.811 39.378 1.00 90.50 79 GLY A N 1
ATOM 575 C CA . GLY A 1 79 ? -15.421 14.300 38.211 1.00 90.50 79 GLY A CA 1
ATOM 576 C C . GLY A 1 79 ? -16.244 13.057 38.548 1.00 90.50 79 GLY A C 1
ATOM 577 O O . GLY A 1 79 ? -15.865 12.265 39.407 1.00 90.50 79 GLY A O 1
ATOM 578 N N . ASP A 1 80 ? -17.364 12.907 37.856 1.00 95.38 80 ASP A N 1
ATOM 579 C CA . ASP A 1 80 ? -18.219 11.725 37.876 1.00 95.38 80 ASP A CA 1
ATOM 580 C C . ASP A 1 80 ? -18.387 11.303 36.417 1.00 95.38 80 ASP A C 1
ATOM 582 O O . ASP A 1 80 ? -18.931 12.070 35.623 1.00 95.38 80 ASP A O 1
ATOM 586 N N . HIS A 1 81 ? -17.814 10.168 36.021 1.00 97.25 81 HIS A N 1
ATOM 587 C CA . HIS A 1 81 ? -17.632 9.826 34.609 1.00 97.25 81 HIS A CA 1
ATOM 588 C C . HIS A 1 81 ? -18.473 8.598 34.231 1.00 97.25 81 HIS A C 1
ATOM 590 O O . HIS A 1 81 ? -18.046 7.464 34.472 1.00 97.25 81 HIS A O 1
ATOM 596 N N . PRO A 1 82 ? -19.664 8.789 33.629 1.00 97.88 82 PRO A N 1
ATOM 597 C CA . PRO A 1 82 ? -20.495 7.686 33.164 1.00 97.88 82 PRO A CA 1
ATOM 598 C C . PRO A 1 82 ? -19.731 6.781 32.217 1.00 97.88 82 PRO A C 1
ATOM 600 O O . PRO A 1 82 ? -18.974 7.268 31.374 1.00 97.88 82 PRO A O 1
ATOM 603 N N . SER A 1 83 ? -19.944 5.477 32.345 1.00 98.06 83 SER A N 1
ATOM 604 C CA . SER A 1 83 ? -19.270 4.480 31.522 1.00 98.06 83 SER A CA 1
ATOM 605 C C . SER A 1 83 ? -20.248 3.401 31.084 1.00 98.06 83 SER A C 1
ATOM 607 O O . SER A 1 83 ? -21.147 3.022 31.833 1.00 98.06 83 SER A O 1
ATOM 609 N N . HIS A 1 84 ? -20.089 2.919 29.855 1.00 97.81 84 HIS A N 1
ATOM 610 C CA . HIS A 1 84 ? -21.040 1.996 29.240 1.00 97.81 84 HIS A CA 1
ATOM 611 C C . HIS A 1 84 ? -20.326 0.990 28.342 1.00 97.81 84 HIS A C 1
ATOM 613 O O . HIS A 1 84 ? -19.349 1.349 27.679 1.00 97.81 84 HIS A O 1
ATOM 619 N N . ILE A 1 85 ? -20.873 -0.226 28.249 1.00 98.38 85 ILE A N 1
ATOM 620 C CA . ILE A 1 85 ? -20.585 -1.134 27.131 1.00 98.38 85 ILE A CA 1
ATOM 621 C C . ILE A 1 85 ? -21.635 -0.909 26.047 1.00 98.38 85 ILE A C 1
ATOM 623 O O . ILE A 1 85 ? -22.841 -0.865 26.318 1.00 98.38 85 ILE A O 1
ATOM 627 N N . HIS A 1 86 ? -21.164 -0.779 24.817 1.00 98.19 86 HIS A N 1
ATOM 628 C CA . HIS A 1 86 ? -21.956 -0.655 23.604 1.00 98.19 86 HIS A CA 1
ATOM 629 C C . HIS A 1 86 ? -21.792 -1.900 22.723 1.00 98.19 86 HIS A C 1
ATOM 631 O O . HIS A 1 86 ? -20.789 -2.600 22.834 1.00 98.19 86 HIS A O 1
ATOM 637 N N . ALA A 1 87 ? -22.773 -2.161 21.857 1.00 97.44 87 ALA A N 1
ATOM 638 C CA . ALA A 1 87 ? -22.674 -3.180 20.804 1.00 97.44 87 ALA A CA 1
ATOM 639 C C . ALA A 1 87 ? -21.834 -2.702 19.600 1.00 97.44 87 ALA A C 1
ATOM 641 O O . ALA A 1 87 ? -21.718 -1.490 19.394 1.00 97.44 87 ALA A O 1
ATOM 642 N N . ASN A 1 88 ? -21.373 -3.650 18.776 1.00 97.31 88 ASN A N 1
ATOM 643 C CA . ASN A 1 88 ? -20.497 -3.475 17.605 1.00 97.31 88 ASN A CA 1
ATOM 644 C C . ASN A 1 88 ? -19.089 -2.986 17.979 1.00 97.31 88 ASN A C 1
ATOM 646 O O . ASN A 1 88 ? -18.754 -2.863 19.157 1.00 97.31 88 ASN A O 1
ATOM 650 N N . SER A 1 89 ? -18.260 -2.644 16.991 1.00 97.38 89 SER A N 1
ATOM 651 C CA . SER A 1 89 ? -16.978 -1.985 17.249 1.00 97.38 89 SER A CA 1
ATOM 652 C C . SER A 1 89 ? -17.127 -0.485 17.523 1.00 97.38 89 SER A C 1
ATOM 654 O O . SER A 1 89 ? -18.061 0.181 17.069 1.00 97.38 89 SER A O 1
ATOM 656 N N . ALA A 1 90 ? -16.135 0.107 18.183 1.00 95.81 90 ALA A N 1
ATOM 657 C CA . ALA A 1 90 ? -16.029 1.547 18.399 1.00 95.81 90 ALA A CA 1
ATOM 658 C C . ALA A 1 90 ? -15.987 2.364 17.093 1.00 95.81 90 ALA A C 1
ATOM 660 O O . ALA A 1 90 ? -16.286 3.561 17.101 1.00 95.81 90 ALA A O 1
ATOM 661 N N . ALA A 1 91 ? -15.580 1.744 15.978 1.00 95.38 91 ALA A N 1
ATOM 662 C CA . ALA A 1 91 ? -15.557 2.376 14.661 1.00 95.38 91 ALA A CA 1
ATOM 663 C C . ALA A 1 91 ? -16.956 2.469 14.031 1.00 95.38 91 ALA A C 1
ATOM 665 O O . ALA A 1 91 ? -17.242 3.445 13.342 1.00 95.38 91 ALA A O 1
ATOM 666 N N . GLU A 1 92 ? -17.821 1.486 14.281 1.00 95.56 92 GLU A N 1
ATOM 667 C CA . GLU A 1 92 ? -19.209 1.461 13.796 1.00 95.56 92 GLU A CA 1
ATOM 668 C C . GLU A 1 92 ? -20.157 2.194 14.749 1.00 95.56 92 GLU A C 1
ATOM 670 O O . GLU A 1 92 ? -21.136 2.814 14.327 1.00 95.56 92 GLU A O 1
ATOM 675 N N . GLY A 1 93 ? -19.838 2.149 16.043 1.00 94.12 93 GLY A N 1
ATOM 676 C CA . GLY A 1 93 ? -20.709 2.584 17.120 1.00 94.12 93 GLY A CA 1
ATOM 677 C C . GLY A 1 93 ? -21.882 1.627 17.348 1.00 94.12 93 GLY A C 1
ATOM 678 O O . GLY A 1 93 ? -22.129 0.688 16.594 1.00 94.12 93 GLY A O 1
ATOM 679 N N . GLY A 1 94 ? -22.662 1.887 18.392 1.00 95.31 94 GLY A N 1
ATOM 680 C CA . GLY A 1 94 ? -23.829 1.071 18.700 1.00 95.31 94 GLY A CA 1
ATOM 681 C C . GLY A 1 94 ? -24.595 1.550 19.924 1.00 95.31 94 GLY A C 1
ATOM 682 O O . GLY A 1 94 ? -24.222 2.516 20.598 1.00 95.31 94 GLY A O 1
ATOM 683 N N . GLY A 1 95 ? -25.714 0.881 20.198 1.00 96.50 95 GLY A N 1
ATOM 684 C CA . GLY A 1 95 ? -26.528 1.146 21.383 1.00 96.50 95 GLY A CA 1
ATOM 685 C C . GLY A 1 95 ? -25.833 0.692 22.667 1.00 96.50 95 GLY A C 1
ATOM 686 O O . GLY A 1 95 ? -25.017 -0.226 22.640 1.00 96.50 95 GLY A O 1
ATOM 687 N N . ILE A 1 96 ? -26.181 1.322 23.791 1.00 97.06 96 ILE A N 1
ATOM 688 C CA . ILE A 1 96 ? -25.716 0.903 25.119 1.00 97.06 96 ILE A CA 1
ATOM 689 C C . ILE A 1 96 ? -26.385 -0.425 25.483 1.00 97.06 96 ILE A C 1
ATOM 691 O O . ILE A 1 96 ? -27.614 -0.488 25.563 1.00 97.06 96 ILE A O 1
ATOM 695 N N . VAL A 1 97 ? -25.580 -1.447 25.762 1.00 97.81 97 VAL A N 1
ATOM 696 C CA . VAL A 1 97 ? -26.041 -2.777 26.194 1.00 97.81 97 VAL A CA 1
ATOM 697 C C . VAL A 1 97 ? -25.856 -3.011 27.692 1.00 97.81 97 VAL A C 1
ATOM 699 O O . VAL A 1 97 ? -26.580 -3.821 28.268 1.00 97.81 97 VAL A O 1
ATOM 702 N N . LEU A 1 98 ? -24.948 -2.268 28.335 1.00 97.69 98 LEU A N 1
ATOM 703 C CA . LEU A 1 98 ? -24.662 -2.367 29.765 1.00 97.69 98 LEU A CA 1
ATOM 704 C C . LEU A 1 98 ? -24.298 -0.993 30.338 1.00 97.69 98 LEU A C 1
ATOM 706 O O . LEU A 1 98 ? -23.454 -0.295 29.772 1.00 97.69 98 LEU A O 1
ATOM 710 N N . ASP A 1 99 ? -24.922 -0.623 31.458 1.00 97.56 99 ASP A N 1
ATOM 711 C CA . ASP A 1 99 ? -24.458 0.506 32.271 1.00 97.56 99 ASP A CA 1
ATOM 712 C C . ASP A 1 99 ? -23.384 0.018 33.237 1.00 97.56 99 ASP A C 1
ATOM 714 O O . ASP A 1 99 ? -23.569 -0.999 33.906 1.00 97.56 99 ASP A O 1
ATOM 718 N N . LEU A 1 100 ? -22.281 0.754 33.318 1.00 98.12 100 LEU A N 1
ATOM 719 C CA . LEU A 1 100 ? -21.257 0.542 34.329 1.00 98.12 100 LEU A CA 1
ATOM 720 C C . LEU A 1 100 ? -21.402 1.607 35.414 1.00 98.12 100 LEU A C 1
ATOM 722 O O . LEU A 1 100 ? -21.885 2.715 35.168 1.00 98.12 100 LEU A O 1
ATOM 726 N N . THR A 1 101 ? -20.957 1.281 36.623 1.00 98.12 101 THR A N 1
ATOM 727 C CA . THR A 1 101 ? -20.758 2.277 37.674 1.00 98.12 101 THR A CA 1
ATOM 728 C C . THR A 1 101 ? -19.853 3.387 37.141 1.00 98.12 101 THR A C 1
ATOM 730 O O . THR A 1 101 ? -18.836 3.113 36.503 1.00 98.12 101 THR A O 1
ATOM 733 N N . ASN A 1 102 ? -20.211 4.644 37.405 1.00 97.94 102 ASN A N 1
ATOM 734 C CA . ASN A 1 102 ? -19.409 5.782 36.972 1.00 97.94 102 ASN A CA 1
ATOM 735 C C . ASN A 1 102 ? -17.988 5.715 37.554 1.00 97.94 102 ASN A C 1
ATOM 737 O O . ASN A 1 102 ? -17.793 5.331 38.710 1.00 97.94 102 ASN A O 1
ATOM 741 N N . VAL A 1 103 ? -17.001 6.142 36.767 1.00 98.12 103 VAL A N 1
ATOM 742 C CA . VAL A 1 103 ? -15.618 6.284 37.228 1.00 98.12 103 VAL A CA 1
ATOM 743 C C . VAL A 1 103 ? -15.504 7.527 38.102 1.00 98.12 103 VAL A C 1
ATOM 745 O O . VAL A 1 103 ? -15.802 8.639 37.657 1.00 98.12 103 VAL A O 1
ATOM 748 N N . ASP A 1 104 ? -15.053 7.340 39.344 1.00 97.31 104 ASP A N 1
ATOM 749 C CA . ASP A 1 104 ? -14.763 8.438 40.266 1.00 97.31 104 ASP A CA 1
ATOM 750 C C . ASP A 1 104 ? -13.528 9.192 39.762 1.00 97.31 104 ASP A C 1
ATOM 752 O O . ASP A 1 104 ? -12.438 8.635 39.656 1.00 97.31 104 ASP A O 1
ATOM 756 N N . GLY A 1 105 ? -13.675 10.476 39.443 1.00 95.44 105 GLY A N 1
ATOM 757 C CA . GLY A 1 105 ? -12.599 11.265 38.853 1.00 95.44 105 GLY A CA 1
ATOM 758 C C . GLY A 1 105 ? -11.409 11.525 39.786 1.00 95.44 105 GLY A C 1
ATOM 759 O O . GLY A 1 105 ? -10.326 11.854 39.300 1.00 95.44 105 GLY A O 1
ATOM 760 N N . ALA A 1 106 ? -11.570 11.384 41.108 1.00 95.38 106 ALA A N 1
ATOM 761 C CA . ALA A 1 106 ? -10.484 11.524 42.078 1.00 95.38 106 ALA A CA 1
ATOM 762 C C . ALA A 1 106 ? -9.623 10.261 42.190 1.00 95.38 106 ALA A C 1
ATOM 764 O O . ALA A 1 106 ? -8.414 10.380 42.398 1.00 95.38 106 ALA A O 1
ATOM 765 N N . THR A 1 107 ? -10.223 9.075 42.066 1.00 96.62 107 THR A N 1
ATOM 766 C CA . THR A 1 107 ? -9.492 7.796 42.129 1.00 96.62 107 THR A CA 1
ATOM 767 C C . THR A 1 107 ? -9.146 7.241 40.751 1.00 96.62 107 THR A C 1
ATOM 769 O O . THR A 1 107 ? -8.184 6.487 40.631 1.00 96.62 107 THR A O 1
ATOM 772 N N . GLY A 1 108 ? -9.913 7.613 39.726 1.00 97.12 108 GLY A N 1
ATOM 773 C CA . GLY A 1 108 ? -9.867 7.031 38.390 1.00 97.12 108 GLY A CA 1
ATOM 774 C C . GLY A 1 108 ? -10.473 5.630 38.315 1.00 97.12 108 GLY A C 1
ATOM 775 O O . GLY A 1 108 ? -10.278 4.957 37.310 1.00 97.12 108 GLY A O 1
ATOM 776 N N . ILE A 1 109 ? -11.174 5.158 39.352 1.00 97.75 109 ILE A N 1
ATOM 777 C CA . ILE A 1 109 ? -11.600 3.756 39.463 1.00 97.75 109 ILE A CA 1
ATOM 778 C C . ILE A 1 109 ? -13.130 3.633 39.509 1.00 97.75 109 ILE A C 1
ATOM 780 O O . ILE A 1 109 ? -13.804 4.431 40.163 1.00 97.75 109 ILE A O 1
ATOM 784 N N . SER A 1 110 ? -13.670 2.599 38.858 1.00 98.25 110 SER A N 1
ATOM 785 C CA . SER A 1 110 ? -15.037 2.093 39.068 1.00 98.25 110 SER A CA 1
ATOM 786 C C . SER A 1 110 ? -15.059 0.571 39.111 1.00 98.25 110 SER A C 1
ATOM 788 O O . SER A 1 110 ? -14.284 -0.068 38.404 1.00 98.25 110 SER A O 1
ATOM 790 N N . GLU A 1 111 ? -16.019 -0.000 39.835 1.00 98.19 111 GLU A N 1
ATOM 791 C CA . GLU A 1 111 ? -16.299 -1.439 39.842 1.00 98.19 111 GLU A CA 1
ATOM 792 C C . GLU A 1 111 ? -17.792 -1.684 39.575 1.00 98.19 111 GLU A C 1
ATOM 794 O O . GLU A 1 111 ? -18.658 -0.997 40.126 1.00 98.19 111 GLU A O 1
ATOM 799 N N . THR A 1 112 ? -18.099 -2.657 38.718 1.00 98.06 112 THR A N 1
ATOM 800 C CA . THR A 1 112 ? -19.469 -3.093 38.407 1.00 98.06 112 THR A CA 1
ATOM 801 C C . THR A 1 112 ? -19.523 -4.615 38.413 1.00 98.06 112 THR A C 1
ATOM 803 O O . THR A 1 112 ? -18.689 -5.241 37.771 1.00 98.06 112 THR A O 1
ATOM 806 N N . ILE A 1 113 ? -20.496 -5.219 39.096 1.00 97.25 113 ILE A N 1
ATOM 807 C CA . ILE A 1 113 ? -20.754 -6.666 39.020 1.00 97.25 113 ILE A CA 1
ATOM 808 C C . ILE A 1 113 ? -22.009 -6.883 38.183 1.00 97.25 113 ILE A C 1
ATOM 810 O O . ILE A 1 113 ? -23.038 -6.260 38.451 1.00 97.25 113 ILE A O 1
ATOM 814 N N . VAL A 1 114 ? -21.922 -7.745 37.171 1.00 96.81 114 VAL A N 1
ATOM 815 C CA . VAL A 1 114 ? -22.992 -7.940 36.186 1.00 96.81 114 VAL A CA 1
ATOM 816 C C . VAL A 1 114 ? -23.323 -9.410 35.965 1.00 96.81 114 VAL A C 1
ATOM 818 O O . VAL A 1 114 ? -22.457 -10.283 36.006 1.00 96.81 114 VAL A O 1
ATOM 821 N N . THR A 1 115 ? -24.607 -9.665 35.725 1.00 96.00 115 THR A N 1
ATOM 822 C CA . THR A 1 115 ? -25.171 -10.990 35.417 1.00 96.00 115 THR A CA 1
ATOM 823 C C . THR A 1 115 ? -26.106 -10.961 34.209 1.00 96.00 115 THR A C 1
ATOM 825 O O . THR A 1 115 ? -26.428 -12.013 33.662 1.00 96.00 115 THR A O 1
ATOM 828 N N . GLU A 1 116 ? -26.520 -9.778 33.747 1.00 96.94 116 GLU A N 1
ATOM 829 C CA . GLU A 1 116 ? -27.364 -9.595 32.565 1.00 96.94 116 GLU A CA 1
ATOM 830 C C . GLU A 1 116 ? -27.073 -8.273 31.836 1.00 96.94 116 GLU A C 1
ATOM 832 O O . GLU A 1 116 ? -26.595 -7.306 32.432 1.00 96.94 116 GLU A O 1
ATOM 837 N N . LEU A 1 117 ? -27.376 -8.238 30.537 1.00 96.00 117 LEU A N 1
ATOM 838 C CA . LEU A 1 117 ? -27.481 -7.017 29.740 1.00 96.00 117 LEU A CA 1
ATOM 839 C C . LEU A 1 117 ? -28.789 -6.281 30.059 1.00 96.00 117 LEU A C 1
ATOM 841 O O . LEU A 1 117 ? -29.719 -6.829 30.650 1.00 96.00 117 LEU A O 1
ATOM 845 N N . LYS A 1 118 ? -28.913 -5.042 29.575 1.00 95.94 118 LYS A N 1
ATOM 846 C CA . LYS A 1 118 ? -30.124 -4.220 29.753 1.00 95.94 118 LYS A CA 1
ATOM 847 C C . LYS A 1 118 ? -31.415 -4.834 29.213 1.00 95.94 118 LYS A C 1
ATOM 849 O O . LYS A 1 118 ? -32.496 -4.436 29.644 1.00 95.94 118 LYS A O 1
ATOM 854 N N . ASP A 1 119 ? -31.328 -5.741 28.246 1.00 95.31 119 ASP A N 1
ATOM 855 C CA . ASP A 1 119 ? -32.489 -6.427 27.674 1.00 95.31 119 ASP A CA 1
ATOM 856 C C . ASP A 1 119 ? -32.888 -7.702 28.445 1.00 95.31 119 ASP A C 1
ATOM 858 O O . ASP A 1 119 ? -33.852 -8.370 28.067 1.00 95.31 119 ASP A O 1
ATOM 862 N N . GLY A 1 120 ? -32.184 -8.013 29.541 1.00 95.19 120 GLY A N 1
ATOM 863 C CA . GLY A 1 120 ? -32.384 -9.207 30.362 1.00 95.19 120 GLY A CA 1
ATOM 864 C C . GLY A 1 120 ? -31.647 -10.446 29.849 1.00 95.19 120 GLY A C 1
ATOM 865 O O . GLY A 1 120 ? -31.820 -11.533 30.402 1.00 95.19 120 GLY A O 1
ATOM 866 N N . THR A 1 121 ? -30.837 -10.327 28.792 1.00 95.81 121 THR A N 1
ATOM 867 C CA . THR A 1 121 ? -29.973 -11.422 28.340 1.00 95.81 121 THR A CA 1
ATOM 868 C C . THR A 1 121 ? -28.909 -11.692 29.395 1.00 95.81 121 THR A C 1
ATOM 870 O O . THR A 1 121 ? -28.105 -10.816 29.701 1.00 95.81 121 THR A O 1
ATOM 873 N N . THR A 1 122 ? -28.880 -12.904 29.947 1.00 96.00 122 THR A N 1
ATOM 874 C CA . THR A 1 122 ? -27.856 -13.314 30.916 1.00 96.00 122 THR A CA 1
ATOM 875 C C . THR A 1 122 ? -26.462 -13.245 30.294 1.00 96.00 122 THR A C 1
ATOM 877 O O . THR A 1 122 ? -26.265 -13.712 29.171 1.00 96.00 122 THR A O 1
ATOM 880 N N . VAL A 1 123 ? -25.496 -12.708 31.037 1.00 95.00 123 VAL A N 1
ATOM 881 C CA . VAL A 1 123 ? -24.083 -12.680 30.648 1.00 95.00 123 VAL A CA 1
ATOM 882 C C . VAL A 1 123 ? -23.251 -13.587 31.541 1.00 95.00 123 VAL A C 1
ATOM 884 O O . VAL A 1 123 ? -23.542 -13.790 32.714 1.00 95.00 123 VAL A O 1
ATOM 887 N N . SER A 1 124 ? -22.197 -14.121 30.945 1.00 96.50 124 SER A N 1
ATOM 888 C CA . SER A 1 124 ? -21.119 -14.877 31.580 1.00 96.50 124 SER A CA 1
ATOM 889 C C . SER A 1 124 ? -19.777 -14.262 31.190 1.00 96.50 124 SER A C 1
ATOM 891 O O . SER A 1 124 ? -19.704 -13.509 30.211 1.00 96.50 124 SER A O 1
ATOM 893 N N . TYR A 1 125 ? -18.714 -14.622 31.909 1.00 97.56 125 TYR A N 1
ATOM 894 C CA . TYR A 1 125 ? -17.354 -14.202 31.572 1.00 97.56 125 TYR A CA 1
ATOM 895 C C . TYR A 1 125 ? -17.005 -14.545 30.117 1.00 97.56 125 TYR A C 1
ATOM 897 O O . TYR A 1 125 ? -16.702 -13.644 29.339 1.00 97.56 125 TYR A O 1
ATOM 905 N N . GLU A 1 126 ? -17.195 -15.808 29.720 1.00 96.62 126 GLU A N 1
ATOM 906 C CA . GLU A 1 126 ? -16.931 -16.291 28.356 1.00 96.62 126 GLU A CA 1
ATOM 907 C C . GLU A 1 126 ? -17.693 -15.481 27.295 1.00 96.62 126 GLU A C 1
ATOM 909 O O . GLU A 1 126 ? -17.127 -15.048 26.293 1.00 96.62 126 GLU A O 1
ATOM 914 N N . SER A 1 127 ? -18.981 -15.205 27.529 1.00 96.56 127 SER A N 1
ATOM 915 C CA . SER A 1 127 ? -19.771 -14.416 26.576 1.00 96.56 127 SER A CA 1
ATOM 916 C C . SER A 1 127 ? -19.313 -12.962 26.466 1.00 96.56 127 SER A C 1
ATOM 918 O O . SER A 1 127 ? -19.460 -12.378 25.399 1.00 96.56 127 SER A O 1
ATOM 920 N N . LEU A 1 128 ? -18.776 -12.374 27.544 1.00 96.75 128 LEU A N 1
ATOM 921 C CA . LEU A 1 128 ? -18.299 -10.991 27.540 1.00 96.75 128 LEU A CA 1
ATOM 922 C C . LEU A 1 128 ? -16.919 -10.861 26.894 1.00 96.75 128 LEU A C 1
ATOM 924 O O . LEU A 1 128 ? -16.679 -9.889 26.182 1.00 96.75 128 LEU A O 1
ATOM 928 N N . ILE A 1 129 ? -16.030 -11.841 27.082 1.00 96.81 129 ILE A N 1
ATOM 929 C CA . ILE A 1 129 ? -14.716 -11.830 26.424 1.00 96.81 129 ILE A CA 1
ATOM 930 C C . ILE A 1 129 ? -14.768 -12.200 24.936 1.00 96.81 129 ILE A C 1
ATOM 932 O O . ILE A 1 129 ? -13.800 -11.976 24.222 1.00 96.81 129 ILE A O 1
ATOM 936 N N . GLY A 1 130 ? -15.890 -12.738 24.455 1.00 96.44 130 GLY A N 1
ATOM 937 C CA . GLY A 1 130 ? -16.178 -12.922 23.029 1.00 96.44 130 GLY A CA 1
ATOM 938 C C . GLY A 1 130 ? -17.174 -11.906 22.464 1.00 96.44 130 GLY A C 1
ATOM 939 O O . GLY A 1 130 ? -17.632 -12.078 21.337 1.00 96.44 130 GLY A O 1
ATOM 940 N N . PHE A 1 131 ? -17.565 -10.893 23.243 1.00 97.81 131 PHE A N 1
ATOM 941 C CA . PHE A 1 131 ? -18.640 -9.977 22.869 1.00 97.81 131 PHE A CA 1
ATOM 942 C C . PHE A 1 131 ? -18.214 -9.019 21.753 1.00 97.81 131 PHE A C 1
ATOM 944 O O . PHE A 1 131 ? -17.120 -8.458 21.792 1.00 97.81 131 PHE A O 1
ATOM 951 N N . ASP A 1 132 ? -19.115 -8.785 20.802 1.00 97.69 132 ASP A N 1
ATOM 952 C CA . ASP A 1 132 ? -18.980 -7.731 19.800 1.00 97.69 132 ASP A CA 1
ATOM 953 C C . ASP A 1 132 ? -19.387 -6.387 20.417 1.00 97.69 132 ASP A C 1
ATOM 955 O O . ASP A 1 132 ? -20.553 -5.975 20.377 1.00 97.69 132 ASP A O 1
ATOM 959 N N . GLY A 1 133 ? -18.425 -5.741 21.079 1.00 98.00 133 GLY A N 1
ATOM 960 C CA . GLY A 1 133 ? -18.669 -4.485 21.770 1.00 98.00 133 GLY A CA 1
ATOM 961 C C . GLY A 1 133 ? -17.455 -3.586 21.941 1.00 98.00 133 GLY A C 1
ATOM 962 O O . GLY A 1 133 ? -16.321 -3.920 21.592 1.00 98.00 133 GLY A O 1
ATOM 963 N N . TYR A 1 134 ? -17.719 -2.433 22.548 1.00 98.62 134 TYR A N 1
ATOM 964 C CA . TYR A 1 134 ? -16.713 -1.463 22.968 1.00 98.62 134 TYR A CA 1
ATOM 965 C C . TYR A 1 134 ? -17.159 -0.715 24.227 1.00 98.62 134 TYR A C 1
ATOM 967 O O . TYR A 1 134 ? -18.351 -0.617 24.531 1.00 98.62 134 TYR A O 1
ATOM 975 N N . ILE A 1 135 ? -16.197 -0.165 24.962 1.00 98.62 135 ILE A N 1
ATOM 976 C CA . ILE A 1 135 ? -16.424 0.658 26.151 1.00 98.62 135 ILE A CA 1
ATOM 977 C C . ILE A 1 135 ? -16.267 2.133 25.795 1.00 98.62 135 ILE A C 1
ATOM 979 O O . ILE A 1 135 ? -15.311 2.527 25.126 1.00 98.62 135 ILE A O 1
ATOM 983 N N . ASN A 1 136 ? -17.179 2.953 26.311 1.00 98.12 136 ASN A N 1
ATOM 984 C CA . ASN A 1 136 ? -17.068 4.406 26.337 1.00 98.12 136 ASN A CA 1
ATOM 985 C C . ASN A 1 136 ? -17.001 4.907 27.777 1.00 98.12 136 ASN A C 1
ATOM 987 O O . ASN A 1 136 ? -17.781 4.468 28.621 1.00 98.12 136 ASN A O 1
ATOM 991 N N . VAL A 1 137 ? -16.147 5.901 28.012 1.00 98.00 137 VAL A N 1
ATOM 992 C CA . VAL A 1 137 ? -16.122 6.702 29.240 1.00 98.00 137 VAL A CA 1
ATOM 993 C C . VAL A 1 137 ? -16.431 8.148 28.875 1.00 98.00 137 VAL A C 1
ATOM 995 O O . VAL A 1 137 ? -15.772 8.734 28.014 1.00 98.00 137 VAL A O 1
ATOM 998 N N . HIS A 1 138 ? -17.423 8.741 29.529 1.00 96.88 138 HIS A N 1
ATOM 999 C CA . HIS A 1 138 ? -17.938 10.075 29.231 1.00 96.88 138 HIS A CA 1
ATOM 1000 C C . HIS A 1 138 ? -17.415 11.131 30.209 1.00 96.88 138 HIS A C 1
ATOM 1002 O O . HIS A 1 138 ? -16.996 10.833 31.324 1.00 96.88 138 HIS A O 1
ATOM 1008 N N . THR A 1 139 ? -17.472 12.400 29.799 1.00 94.50 139 THR A N 1
ATOM 1009 C CA . THR A 1 139 ? -17.019 13.513 30.650 1.00 94.50 139 THR A CA 1
ATOM 1010 C C . THR A 1 139 ? -17.864 13.716 31.906 1.00 94.50 139 THR A C 1
ATOM 1012 O O . THR A 1 139 ? -17.286 13.926 32.970 1.00 94.50 139 THR A O 1
ATOM 1015 N N . ALA A 1 140 ? -19.195 13.675 31.796 1.00 93.06 140 ALA A N 1
ATOM 1016 C CA . ALA A 1 140 ? -20.122 13.912 32.905 1.00 93.06 140 ALA A CA 1
ATOM 1017 C C . ALA A 1 140 ? -21.520 13.316 32.620 1.00 93.06 140 ALA A C 1
ATOM 1019 O O . ALA A 1 140 ? -21.857 13.117 31.447 1.00 93.06 140 ALA A O 1
ATOM 1020 N N . PRO A 1 141 ? -22.370 13.082 33.644 1.00 91.88 141 PRO A N 1
ATOM 1021 C CA . PRO A 1 141 ? -23.723 12.531 33.479 1.00 91.88 141 PRO A CA 1
ATOM 1022 C C . PRO A 1 141 ? -24.655 13.384 32.613 1.00 91.88 141 PRO A C 1
ATOM 1024 O O . PRO A 1 141 ? -25.524 12.856 31.924 1.00 91.88 141 PRO A O 1
ATOM 1027 N N . ASP A 1 142 ? -24.469 14.702 32.618 1.00 90.88 142 ASP A N 1
ATOM 1028 C CA . ASP A 1 142 ? -25.213 15.662 31.801 1.00 90.88 142 ASP A CA 1
ATOM 1029 C C . ASP A 1 142 ? -24.554 15.940 30.436 1.00 90.88 142 ASP A C 1
ATOM 1031 O O . ASP A 1 142 ? -25.125 16.660 29.614 1.00 90.88 142 ASP A O 1
ATOM 1035 N N . ASN A 1 143 ? -23.393 15.333 30.155 1.00 88.62 143 ASN A N 1
ATOM 1036 C CA . ASN A 1 143 ? -22.672 15.459 28.890 1.00 88.62 143 ASN A CA 1
ATOM 1037 C C . ASN A 1 143 ? -22.115 14.114 28.387 1.00 88.62 143 ASN A C 1
ATOM 1039 O O . ASN A 1 143 ? -20.903 13.890 28.302 1.00 88.62 143 ASN A O 1
ATOM 1043 N N . LEU A 1 144 ? -23.023 13.231 27.967 1.00 90.31 144 LEU A N 1
ATOM 1044 C CA . LEU A 1 144 ? -22.661 11.964 27.323 1.00 90.31 144 LEU A CA 1
ATOM 1045 C C . LEU A 1 144 ? -22.110 12.143 25.894 1.00 90.31 144 LEU A C 1
ATOM 1047 O O . LEU A 1 144 ? -21.548 11.210 25.330 1.00 90.31 144 LEU A O 1
ATOM 1051 N N . GLY A 1 145 ? -22.234 13.329 25.290 1.00 89.75 145 GLY A N 1
ATOM 1052 C CA . GLY A 1 145 ? -21.732 13.584 23.934 1.00 89.75 145 GLY A CA 1
ATOM 1053 C C . GLY A 1 145 ? -20.210 13.724 23.849 1.00 89.75 145 GLY A C 1
ATOM 1054 O O . GLY A 1 145 ? -19.642 13.578 22.770 1.00 89.75 145 GLY A O 1
ATOM 1055 N N . THR A 1 146 ? -19.536 14.009 24.967 1.00 92.31 146 THR A N 1
ATOM 1056 C CA . THR A 1 146 ? -18.074 14.139 25.018 1.00 92.31 146 THR A CA 1
ATOM 1057 C C . THR A 1 146 ? -17.454 12.932 25.715 1.00 92.31 146 THR A C 1
ATOM 1059 O O . THR A 1 146 ? -17.742 12.668 26.885 1.00 92.31 146 THR A O 1
ATOM 1062 N N . LEU A 1 147 ? -16.586 12.223 24.992 1.00 95.81 147 LEU A N 1
ATOM 1063 C CA . LEU A 1 147 ? -15.855 11.054 25.477 1.00 95.81 147 LEU A CA 1
ATOM 1064 C C . LEU A 1 147 ? -14.494 11.451 26.057 1.00 95.81 147 LEU A C 1
ATOM 1066 O O . LEU A 1 147 ? -13.824 12.345 25.543 1.00 95.81 147 LEU A O 1
ATOM 1070 N N . LEU A 1 148 ? -14.092 10.754 27.115 1.00 96.19 148 LEU A N 1
ATOM 1071 C CA . LEU A 1 148 ? -12.761 10.818 27.710 1.00 96.19 148 LEU A CA 1
ATOM 1072 C C . LEU A 1 148 ? -11.877 9.690 27.184 1.00 96.19 148 LEU A C 1
ATOM 1074 O O . LEU A 1 148 ? -10.783 9.962 26.692 1.00 96.19 148 LEU A O 1
ATOM 1078 N N . ALA A 1 149 ? -12.366 8.454 27.256 1.00 97.81 149 ALA A N 1
ATOM 1079 C CA . ALA A 1 149 ? -11.651 7.259 26.830 1.00 97.81 149 ALA A CA 1
ATOM 1080 C C . ALA A 1 149 ? -12.593 6.281 26.115 1.00 97.81 149 ALA A C 1
ATOM 1082 O O . ALA A 1 149 ? -13.804 6.287 26.354 1.00 97.81 149 ALA A O 1
ATOM 1083 N N . GLN A 1 150 ? -12.033 5.463 25.228 1.00 98.00 150 GLN A N 1
ATOM 1084 C CA . GLN A 1 150 ? -12.755 4.460 24.449 1.00 98.00 150 GLN A CA 1
ATOM 1085 C C . GLN A 1 150 ? -11.843 3.267 24.149 1.00 98.00 150 GLN A C 1
ATOM 1087 O O . GLN A 1 150 ? -10.651 3.452 23.900 1.00 98.00 150 GLN A O 1
ATOM 1092 N N . GLY A 1 151 ? -12.398 2.059 24.125 1.00 97.62 151 GLY A N 1
ATOM 1093 C CA . GLY A 1 151 ? -11.661 0.866 23.712 1.00 97.62 151 GLY A CA 1
ATOM 1094 C C . GLY A 1 151 ? -12.584 -0.248 23.246 1.00 97.62 151 GLY A C 1
ATOM 1095 O O . GLY A 1 151 ? -13.657 -0.444 23.813 1.00 97.62 151 GLY A O 1
ATOM 1096 N N . ASP A 1 152 ? -12.167 -0.944 22.193 1.00 98.25 152 ASP A N 1
ATOM 1097 C CA . ASP A 1 152 ? -12.821 -2.161 21.718 1.00 98.25 152 ASP A CA 1
ATOM 1098 C C . ASP A 1 152 ? -12.607 -3.305 22.723 1.00 98.25 152 ASP A C 1
ATOM 1100 O O . ASP A 1 152 ? -11.543 -3.406 23.338 1.00 98.25 152 ASP A O 1
ATOM 1104 N N . ILE A 1 153 ? -13.618 -4.160 22.888 1.00 98.25 153 ILE A N 1
ATOM 1105 C CA . ILE A 1 153 ? -13.560 -5.341 23.758 1.00 98.25 153 ILE A CA 1
ATOM 1106 C C . ILE A 1 153 ? -13.954 -6.599 22.986 1.00 98.25 153 ILE A C 1
ATOM 1108 O O . ILE A 1 153 ? -14.491 -6.531 21.880 1.00 98.25 153 ILE A O 1
ATOM 1112 N N . GLY A 1 154 ? -13.693 -7.752 23.593 1.00 97.75 154 GLY A N 1
ATOM 1113 C CA . GLY A 1 154 ? -14.095 -9.051 23.079 1.00 97.75 154 GLY A CA 1
ATOM 1114 C C . GLY A 1 154 ? -13.636 -9.305 21.646 1.00 97.75 154 GLY A C 1
ATOM 1115 O O . GLY A 1 154 ? -12.448 -9.186 21.343 1.00 97.75 154 GLY A O 1
ATOM 1116 N N . SER A 1 155 ? -14.566 -9.625 20.743 1.00 97.62 155 SER A N 1
ATOM 1117 C CA . SER A 1 155 ? -14.235 -9.941 19.345 1.00 97.62 155 SER A CA 1
ATOM 1118 C C . SER A 1 155 ? -13.623 -8.762 18.580 1.00 97.62 155 SER A C 1
ATOM 1120 O O . SER A 1 155 ? -12.970 -8.972 17.557 1.00 97.62 155 SER A O 1
ATOM 1122 N N . ASN A 1 156 ? -13.796 -7.535 19.079 1.00 97.81 156 ASN A N 1
ATOM 1123 C CA . ASN A 1 156 ? -13.236 -6.333 18.474 1.00 97.81 156 ASN A CA 1
ATOM 1124 C C . ASN A 1 156 ? -11.818 -6.014 18.953 1.00 97.81 156 ASN A C 1
ATOM 1126 O O . ASN A 1 156 ? -11.187 -5.121 18.390 1.00 97.81 156 ASN A O 1
ATOM 1130 N N . GLU A 1 157 ? -11.286 -6.710 19.958 1.00 97.06 157 GLU A N 1
ATOM 1131 C CA . GLU A 1 157 ? -9.894 -6.521 20.368 1.00 97.06 157 GLU A CA 1
ATOM 1132 C C . GLU A 1 157 ? -8.948 -6.750 19.177 1.00 97.06 157 GLU A C 1
ATOM 1134 O O . GLU A 1 157 ? -9.179 -7.622 18.339 1.00 97.06 157 GLU A O 1
ATOM 1139 N N . LEU A 1 158 ? -7.881 -5.957 19.080 1.00 97.06 158 LEU A N 1
ATOM 1140 C CA . LEU A 1 158 ? -6.867 -6.146 18.046 1.00 97.06 158 LEU A CA 1
ATOM 1141 C C . LEU A 1 158 ? -5.919 -7.288 18.422 1.00 97.06 158 LEU A C 1
ATOM 1143 O O . LEU A 1 158 ? -5.468 -7.373 19.562 1.00 97.06 158 LEU A O 1
ATOM 1147 N N . THR A 1 159 ? -5.536 -8.114 17.448 1.00 97.50 159 THR A N 1
ATOM 1148 C CA . THR A 1 159 ? -4.538 -9.187 17.646 1.00 97.50 159 THR A CA 1
ATOM 1149 C C . THR A 1 159 ? -3.123 -8.648 17.846 1.00 97.50 159 THR A C 1
ATOM 1151 O O . THR A 1 159 ? -2.245 -9.336 18.367 1.00 97.50 159 THR A O 1
ATOM 1154 N N . GLY A 1 160 ? -2.907 -7.390 17.456 1.00 96.56 160 GLY A N 1
ATOM 1155 C CA . GLY A 1 160 ? -1.595 -6.765 17.346 1.00 96.56 160 GLY A CA 1
ATOM 1156 C C . GLY A 1 160 ? -0.960 -6.966 15.970 1.00 96.56 160 GLY A C 1
ATOM 1157 O O . GLY A 1 160 ? 0.030 -6.295 15.667 1.00 96.56 160 GLY A O 1
ATOM 1158 N N . GLU A 1 161 ? -1.526 -7.827 15.117 1.00 98.25 161 GLU A N 1
ATOM 1159 C CA . GLU A 1 161 ? -1.138 -7.900 13.713 1.00 98.25 161 GLU A CA 1
ATOM 1160 C C . GLU A 1 161 ? -1.673 -6.685 12.952 1.00 98.25 161 GLU A C 1
ATOM 1162 O O . GLU A 1 161 ? -2.827 -6.272 13.094 1.00 98.25 161 GLU A O 1
ATOM 1167 N N . SER A 1 162 ? -0.790 -6.062 12.175 1.00 98.25 162 SER A N 1
ATOM 1168 C CA . SER A 1 162 ? -1.135 -4.909 11.356 1.00 98.25 162 SER A CA 1
ATOM 1169 C C . SER A 1 162 ? -0.191 -4.760 10.173 1.00 98.25 162 SER A C 1
ATOM 1171 O O . SER A 1 162 ? 0.949 -5.237 10.192 1.00 98.25 162 SER A O 1
ATOM 1173 N N . GLU A 1 163 ? -0.671 -4.061 9.154 1.00 98.19 163 GLU A N 1
ATOM 1174 C CA . GLU A 1 163 ? 0.090 -3.706 7.970 1.00 98.19 163 GLU A CA 1
ATOM 1175 C C . GLU A 1 163 ? -0.198 -2.256 7.567 1.00 98.19 163 GLU A C 1
ATOM 1177 O O . GLU A 1 163 ? -1.349 -1.821 7.513 1.00 98.19 163 GLU A O 1
ATOM 1182 N N . GLU A 1 164 ? 0.860 -1.495 7.289 1.00 98.12 164 GLU A N 1
ATOM 1183 C CA . GLU A 1 164 ? 0.778 -0.087 6.904 1.00 98.12 164 GLU A CA 1
ATOM 1184 C C . GLU A 1 164 ? 1.182 0.099 5.438 1.00 98.12 164 GLU A C 1
ATOM 1186 O O . GLU A 1 164 ? 2.211 -0.402 4.967 1.00 98.12 164 GLU A O 1
ATOM 1191 N N . TYR A 1 165 ? 0.381 0.886 4.724 1.00 98.25 165 TYR A N 1
ATOM 1192 C CA . TYR A 1 165 ? 0.604 1.252 3.335 1.00 98.25 165 TYR A CA 1
ATOM 1193 C C . TYR A 1 165 ? 0.702 2.768 3.196 1.00 98.25 165 TYR A C 1
ATOM 1195 O O . TYR A 1 165 ? -0.091 3.529 3.753 1.00 98.25 165 TYR A O 1
ATOM 1203 N N . THR A 1 166 ? 1.677 3.224 2.415 1.00 96.69 166 THR A N 1
ATOM 1204 C CA . THR A 1 166 ? 1.884 4.650 2.156 1.00 96.69 166 THR A CA 1
ATOM 1205 C C . THR A 1 166 ? 0.875 5.182 1.142 1.00 96.69 166 THR A C 1
ATOM 1207 O O . THR A 1 166 ? 0.673 4.602 0.075 1.00 96.69 166 THR A O 1
ATOM 1210 N N . MET A 1 167 ? 0.319 6.356 1.432 1.00 96.75 167 MET A N 1
ATOM 1211 C CA . MET A 1 167 ? -0.507 7.134 0.515 1.00 96.75 167 MET A CA 1
ATOM 1212 C C . MET A 1 167 ? 0.275 8.340 -0.000 1.00 96.75 167 MET A C 1
ATOM 1214 O O . MET A 1 167 ? 0.814 9.142 0.763 1.00 96.75 167 MET A O 1
ATOM 1218 N N . SER A 1 168 ? 0.336 8.474 -1.320 1.00 95.00 168 SER A N 1
ATOM 1219 C CA . SER A 1 168 ? 0.990 9.594 -1.993 1.00 95.00 168 SER A CA 1
ATOM 1220 C C . SER A 1 168 ? -0.033 10.621 -2.459 1.00 95.00 168 SER A C 1
ATOM 1222 O O . SER A 1 168 ? -1.165 10.267 -2.795 1.00 95.00 168 SER A O 1
ATOM 1224 N N . ALA A 1 169 ? 0.405 11.875 -2.563 1.00 95.44 169 ALA A N 1
ATOM 1225 C CA . ALA A 1 169 ? -0.389 12.935 -3.165 1.00 95.44 169 ALA A CA 1
ATOM 1226 C C . ALA A 1 169 ? -0.810 12.582 -4.589 1.00 95.44 169 ALA A C 1
ATOM 1228 O O . ALA A 1 169 ? -0.002 12.141 -5.414 1.00 95.44 169 ALA A O 1
ATOM 1229 N N . ALA A 1 170 ? -2.092 12.789 -4.870 1.00 91.31 170 ALA A N 1
ATOM 1230 C CA . ALA A 1 170 ? -2.624 12.740 -6.216 1.00 91.31 170 ALA A CA 1
ATOM 1231 C C . ALA A 1 170 ? -2.584 14.148 -6.831 1.00 91.31 170 ALA A C 1
ATOM 1233 O O . ALA A 1 170 ? -3.021 15.131 -6.231 1.00 91.31 170 ALA A O 1
ATOM 1234 N N . GLY A 1 171 ? -2.026 14.256 -8.040 1.00 85.19 171 GLY A N 1
ATOM 1235 C CA . GLY A 1 171 ? -1.857 15.540 -8.721 1.00 85.19 171 GLY A CA 1
ATOM 1236 C C . GLY A 1 171 ? -1.013 16.526 -7.905 1.00 85.19 171 GLY A C 1
ATOM 1237 O O . GLY A 1 171 ? 0.074 16.193 -7.440 1.00 85.19 171 GLY A O 1
ATOM 1238 N N . SER A 1 172 ? -1.513 17.752 -7.744 1.00 85.31 172 SER A N 1
ATOM 1239 C CA . SER A 1 172 ? -0.845 18.837 -7.014 1.00 85.31 172 SER A CA 1
ATOM 1240 C C . SER A 1 172 ? -1.431 19.086 -5.619 1.00 85.31 172 SER A C 1
ATOM 1242 O O . SER A 1 172 ? -1.263 20.183 -5.091 1.00 85.31 172 SER A O 1
ATOM 1244 N N . SER A 1 173 ? -2.159 18.122 -5.041 1.00 91.62 173 SER A N 1
ATOM 1245 C CA . SER A 1 173 ? -2.837 18.298 -3.746 1.00 91.62 173 SER A CA 1
ATOM 1246 C C . SER A 1 173 ? -1.864 18.587 -2.598 1.00 91.62 173 SER A C 1
ATOM 1248 O O . SER A 1 173 ? -2.193 19.329 -1.680 1.00 91.62 173 SER A O 1
ATOM 1250 N N . GLY A 1 174 ? -0.670 17.983 -2.640 1.00 92.44 174 GLY A N 1
ATOM 1251 C CA . GLY A 1 174 ? 0.279 17.979 -1.527 1.00 92.44 174 GLY A CA 1
ATOM 1252 C C . GLY A 1 174 ? -0.153 17.124 -0.328 1.00 92.44 174 GLY A C 1
ATOM 1253 O O . GLY A 1 174 ? 0.591 17.062 0.647 1.00 92.44 174 GLY A O 1
ATOM 1254 N N . VAL A 1 175 ? -1.309 16.453 -0.399 1.00 96.00 175 VAL A N 1
ATOM 1255 C CA . VAL A 1 175 ? -1.854 15.612 0.679 1.00 96.00 175 VAL A CA 1
ATOM 1256 C C . VAL A 1 175 ? -1.256 14.214 0.584 1.00 96.00 175 VAL A C 1
ATOM 1258 O O . VAL A 1 175 ? -1.396 13.547 -0.432 1.00 96.00 175 VAL A O 1
ATOM 1261 N N . SER A 1 176 ? -0.598 13.740 1.631 1.00 96.75 176 SER A N 1
ATOM 1262 C CA . SER A 1 176 ? -0.031 12.385 1.704 1.00 96.75 176 SER A CA 1
ATOM 1263 C C . SER A 1 176 ? -0.443 11.720 3.009 1.00 96.75 176 SER A C 1
ATOM 1265 O O . SER A 1 176 ? -1.152 12.328 3.801 1.00 96.75 176 SER A O 1
ATOM 1267 N N . GLY A 1 177 ? -0.051 10.474 3.258 1.00 97.06 177 GLY A N 1
ATOM 1268 C CA . GLY A 1 177 ? -0.410 9.825 4.514 1.00 97.06 177 GLY A CA 1
ATOM 1269 C C . GLY A 1 177 ? -0.131 8.337 4.546 1.00 97.06 177 GLY A C 1
ATOM 1270 O O . GLY A 1 177 ? 0.695 7.829 3.784 1.00 97.06 177 GLY A O 1
ATOM 1271 N N . SER A 1 178 ? -0.862 7.644 5.408 1.00 97.75 178 SER A N 1
ATOM 1272 C CA . SER A 1 178 ? -0.879 6.190 5.469 1.00 97.75 178 SER A CA 1
ATOM 1273 C C . SER A 1 178 ? -2.290 5.644 5.648 1.00 97.75 178 SER A C 1
ATOM 1275 O O . SER A 1 178 ? -3.199 6.323 6.133 1.00 97.75 178 SER A O 1
ATOM 1277 N N . VAL A 1 179 ? -2.450 4.394 5.225 1.00 98.56 179 VAL A N 1
ATOM 1278 C CA . VAL A 1 179 ? -3.577 3.537 5.569 1.00 98.56 179 VAL A CA 1
ATOM 1279 C C . VAL A 1 179 ? -3.032 2.320 6.310 1.00 98.56 179 VAL A C 1
ATOM 1281 O O . VAL A 1 179 ? -2.102 1.670 5.836 1.00 98.56 179 VAL A O 1
ATOM 1284 N N . THR A 1 180 ? -3.591 2.027 7.476 1.00 98.75 180 THR A N 1
ATOM 1285 C CA . THR A 1 180 ? -3.190 0.910 8.335 1.00 98.75 180 THR A CA 1
ATOM 1286 C C . THR A 1 180 ? -4.342 -0.070 8.440 1.00 98.75 180 THR A C 1
ATOM 1288 O O . THR A 1 180 ? -5.461 0.330 8.758 1.00 98.75 180 THR A O 1
ATOM 1291 N N . PHE A 1 181 ? -4.071 -1.339 8.159 1.00 98.81 181 PHE A N 1
ATOM 1292 C CA . PHE A 1 181 ? -4.990 -2.448 8.389 1.00 98.81 181 PHE A CA 1
ATOM 1293 C C . PHE A 1 181 ? -4.552 -3.144 9.670 1.00 98.81 181 PHE A C 1
ATOM 1295 O O . PHE A 1 181 ? -3.386 -3.513 9.774 1.00 98.81 181 PHE A O 1
ATOM 1302 N N . SER A 1 182 ? -5.462 -3.330 10.617 1.00 98.75 182 SER A N 1
ATOM 1303 C CA . SER A 1 182 ? -5.208 -4.061 11.858 1.00 98.75 182 SER A CA 1
ATOM 1304 C C . SER A 1 182 ? -6.217 -5.187 12.005 1.00 98.75 182 SER A C 1
ATOM 1306 O O . SER A 1 182 ? -7.418 -4.973 11.820 1.00 98.75 182 SER A O 1
ATOM 1308 N N . GLU A 1 183 ? -5.729 -6.373 12.340 1.00 98.75 183 GLU A N 1
ATOM 1309 C CA . GLU A 1 183 ? -6.564 -7.554 12.522 1.00 98.75 183 GLU A CA 1
ATOM 1310 C C . GLU A 1 183 ? -7.287 -7.505 13.875 1.00 98.75 183 GLU A C 1
ATOM 1312 O O . GLU A 1 183 ? -6.688 -7.200 14.913 1.00 98.75 183 GLU A O 1
ATOM 1317 N N . ARG A 1 184 ? -8.586 -7.815 13.861 1.00 98.31 184 ARG A N 1
ATOM 1318 C CA . ARG A 1 184 ? -9.407 -8.022 15.061 1.00 98.31 184 ARG A CA 1
ATOM 1319 C C . ARG A 1 184 ? -9.480 -9.504 15.428 1.00 98.31 184 ARG A C 1
ATOM 1321 O O . ARG A 1 184 ? -9.363 -10.358 14.558 1.00 98.31 184 ARG A O 1
ATOM 1328 N N . MET A 1 185 ? -9.773 -9.824 16.689 1.00 97.31 185 MET A N 1
ATOM 1329 C CA . MET A 1 185 ? -9.995 -11.207 17.148 1.00 97.31 185 MET A CA 1
ATOM 1330 C C . MET A 1 185 ? -11.120 -11.928 16.387 1.00 97.31 185 MET A C 1
ATOM 1332 O O . MET A 1 185 ? -11.113 -13.154 16.297 1.00 97.31 185 MET A O 1
ATOM 1336 N N . SER A 1 186 ? -12.072 -11.185 15.815 1.00 97.38 186 SER A N 1
ATOM 1337 C CA . SER A 1 186 ? -13.103 -11.709 14.909 1.00 97.38 186 SER A CA 1
ATOM 1338 C C . SER A 1 186 ? -12.573 -12.184 13.545 1.00 97.38 186 SER A C 1
ATOM 1340 O O . SER A 1 186 ? -13.297 -12.869 12.824 1.00 97.38 186 SER A O 1
ATOM 1342 N N . GLY A 1 187 ? -11.341 -11.824 13.169 1.00 98.00 187 GLY A N 1
ATOM 1343 C CA . GLY A 1 187 ? -10.779 -11.979 11.821 1.00 98.00 187 GLY A CA 1
ATOM 1344 C C . GLY A 1 187 ? -11.138 -10.835 10.862 1.00 98.00 187 GLY A C 1
ATOM 1345 O O . GLY A 1 187 ? -10.682 -10.820 9.716 1.00 98.00 187 GLY A O 1
ATOM 1346 N N . GLU A 1 188 ? -11.946 -9.870 11.309 1.00 98.50 188 GLU A N 1
ATOM 1347 C CA . GLU A 1 188 ? -12.271 -8.648 10.569 1.00 98.50 188 GLU A CA 1
ATOM 1348 C C . GLU A 1 188 ? -11.108 -7.647 10.590 1.00 98.50 188 GLU A C 1
ATOM 1350 O O . GLU A 1 188 ? -10.137 -7.787 11.338 1.00 98.50 188 GLU A O 1
ATOM 1355 N N . THR A 1 189 ? -11.202 -6.606 9.760 1.00 98.75 189 THR A N 1
ATOM 1356 C CA . THR A 1 189 ? -10.145 -5.593 9.639 1.00 98.75 189 THR A CA 1
ATOM 1357 C C . THR A 1 189 ? -10.602 -4.227 10.113 1.00 98.75 189 THR A C 1
ATOM 1359 O O . THR A 1 189 ? -11.530 -3.642 9.555 1.00 98.75 189 THR A O 1
ATOM 1362 N N . LEU A 1 190 ? -9.870 -3.652 11.066 1.00 98.75 190 LEU A N 1
ATOM 1363 C CA . LEU A 1 190 ? -9.919 -2.221 11.333 1.00 98.75 190 LEU A CA 1
ATOM 1364 C C . LEU A 1 190 ? -8.997 -1.493 10.350 1.00 98.75 190 LEU A C 1
ATOM 1366 O O . LEU A 1 190 ? -7.783 -1.685 10.363 1.00 98.75 190 LEU A O 1
ATOM 1370 N N . VAL A 1 191 ? -9.570 -0.619 9.529 1.00 98.75 191 VAL A N 1
ATOM 1371 C CA . VAL A 1 191 ? -8.826 0.275 8.638 1.00 98.75 191 VAL A CA 1
ATOM 1372 C C . VAL A 1 191 ? -8.781 1.671 9.232 1.00 98.75 191 VAL A C 1
ATOM 1374 O O . VAL A 1 191 ? -9.826 2.274 9.473 1.00 98.75 191 VAL A O 1
ATOM 1377 N N . VAL A 1 192 ? -7.576 2.203 9.422 1.00 98.62 192 VAL A N 1
ATOM 1378 C CA . VAL A 1 192 ? -7.336 3.581 9.869 1.00 98.62 192 VAL A CA 1
ATOM 1379 C C . VAL A 1 192 ? -6.590 4.339 8.782 1.00 98.62 192 VAL A C 1
ATOM 1381 O O . VAL A 1 192 ? -5.590 3.850 8.265 1.00 98.62 192 VAL A O 1
ATOM 1384 N N . ILE A 1 193 ? -7.051 5.543 8.445 1.00 98.62 193 ILE A N 1
ATOM 1385 C CA . ILE A 1 193 ? -6.360 6.430 7.499 1.00 98.62 193 ILE A CA 1
ATOM 1386 C C . ILE A 1 193 ? -5.937 7.696 8.225 1.00 98.62 193 ILE A C 1
ATOM 1388 O O . ILE A 1 193 ? -6.763 8.339 8.873 1.00 98.62 193 ILE A O 1
ATOM 1392 N N . ASN A 1 194 ? -4.663 8.053 8.066 1.00 97.44 194 ASN A N 1
ATOM 1393 C CA . ASN A 1 194 ? -4.066 9.279 8.582 1.00 97.44 194 ASN A CA 1
ATOM 1394 C C . ASN A 1 194 ? -3.444 10.066 7.428 1.00 97.44 194 ASN A C 1
ATOM 1396 O O . ASN A 1 194 ? -2.476 9.613 6.817 1.00 97.44 194 ASN A O 1
ATOM 1400 N N . LEU A 1 195 ? -3.967 11.257 7.145 1.00 97.00 195 LEU A N 1
ATOM 1401 C CA . LEU A 1 195 ? -3.441 12.168 6.134 1.00 97.00 195 LEU A CA 1
ATOM 1402 C C . LEU A 1 195 ? -2.672 13.325 6.772 1.00 97.00 195 LEU A C 1
ATOM 1404 O O . LEU A 1 195 ? -3.017 13.854 7.825 1.00 97.00 195 LEU A O 1
ATOM 1408 N N . THR A 1 196 ? -1.619 13.742 6.085 1.00 94.75 196 THR A N 1
ATOM 1409 C CA . THR A 1 196 ? -0.770 14.890 6.384 1.00 94.75 196 THR A CA 1
ATOM 1410 C C . THR A 1 196 ? -0.924 15.920 5.270 1.00 94.75 196 THR A C 1
ATOM 1412 O O . THR A 1 196 ? -0.987 15.573 4.092 1.00 94.75 196 THR A O 1
ATOM 1415 N N . GLY A 1 197 ? -0.968 17.201 5.641 1.00 92.62 197 GLY A N 1
ATOM 1416 C CA . GLY A 1 197 ? -1.197 18.296 4.692 1.00 92.62 197 GLY A CA 1
ATOM 1417 C C . GLY A 1 197 ? -2.662 18.465 4.284 1.00 92.62 197 GLY A C 1
ATOM 1418 O O . GLY A 1 197 ? -2.950 19.267 3.399 1.00 92.62 197 GLY A O 1
ATOM 1419 N N . ASP A 1 198 ? -3.574 17.735 4.929 1.00 91.50 198 ASP A N 1
ATOM 1420 C CA . ASP A 1 198 ? -5.006 17.826 4.675 1.00 91.50 198 ASP A CA 1
ATOM 1421 C C . ASP A 1 198 ? -5.596 19.146 5.220 1.00 91.50 198 ASP A C 1
ATOM 1423 O O . ASP A 1 198 ? -5.255 19.540 6.343 1.00 91.50 198 ASP A O 1
ATOM 1427 N N . PRO A 1 199 ? -6.449 19.866 4.464 1.00 87.75 199 PRO A N 1
ATOM 1428 C CA . PRO A 1 199 ? -7.091 21.080 4.957 1.00 87.75 199 PRO A CA 1
ATOM 1429 C C . PRO A 1 199 ? -7.991 20.832 6.174 1.00 87.75 199 PRO A C 1
ATOM 1431 O O . PRO A 1 199 ? -8.623 19.790 6.300 1.00 87.75 199 PRO A O 1
ATOM 1434 N N . VAL A 1 200 ? -8.098 21.835 7.048 1.00 85.56 200 VAL A N 1
ATOM 1435 C CA . VAL A 1 200 ? -9.082 21.830 8.143 1.00 85.56 200 VAL A CA 1
ATOM 1436 C C . VAL A 1 200 ? -10.500 21.900 7.564 1.00 85.56 200 VAL A C 1
ATOM 1438 O O . VAL A 1 200 ? -10.725 22.550 6.543 1.00 85.56 200 VAL A O 1
ATOM 1441 N N . ASP A 1 201 ? -11.440 21.247 8.239 1.00 87.00 201 ASP A N 1
ATOM 1442 C CA . ASP A 1 201 ? -12.845 21.067 7.867 1.00 87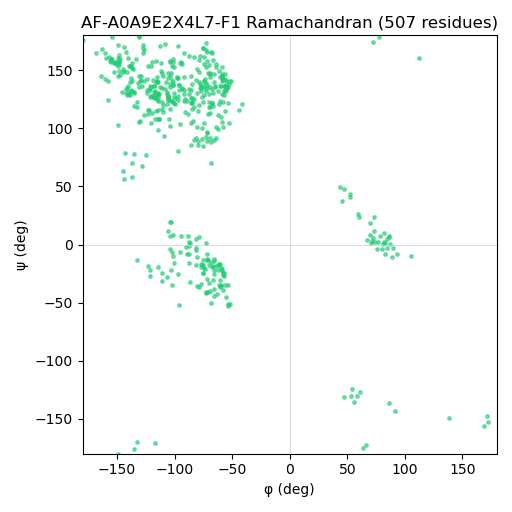.00 201 ASP A CA 1
ATOM 1443 C C . ASP A 1 201 ? -13.043 20.341 6.524 1.00 87.00 201 ASP A C 1
ATOM 1445 O O . ASP A 1 201 ? -14.066 20.499 5.851 1.00 87.00 201 ASP A O 1
ATOM 1449 N N . SER A 1 202 ? -12.064 19.521 6.132 1.00 91.56 202 SER A N 1
ATOM 1450 C CA . SER A 1 202 ? -12.160 18.622 4.985 1.00 91.56 202 SER A CA 1
ATOM 1451 C C . SER A 1 202 ? -13.091 17.436 5.264 1.00 91.56 202 SER A C 1
ATOM 1453 O O . SER A 1 202 ? -13.274 17.002 6.405 1.00 91.56 202 SER A O 1
ATOM 1455 N N . ASN A 1 203 ? -13.680 16.893 4.199 1.00 96.50 203 ASN A N 1
ATOM 1456 C CA . ASN A 1 203 ? -14.486 15.681 4.251 1.00 96.50 203 ASN A CA 1
ATOM 1457 C C . ASN A 1 203 ? -14.359 14.930 2.921 1.00 96.50 203 ASN A C 1
ATOM 1459 O O . ASN A 1 203 ? -14.968 15.311 1.917 1.00 96.50 203 ASN A O 1
ATOM 1463 N N . HIS A 1 204 ? -13.558 13.870 2.931 1.00 97.06 204 HIS A N 1
ATOM 1464 C CA . HIS A 1 204 ? -13.127 13.167 1.732 1.00 97.06 204 HIS A CA 1
ATOM 1465 C C . HIS A 1 204 ? -13.757 11.779 1.622 1.00 97.06 204 HIS A C 1
ATOM 1467 O O . HIS A 1 204 ? -13.422 10.888 2.412 1.00 97.06 204 HIS A O 1
ATOM 1473 N N . PRO A 1 205 ? -14.623 11.537 0.624 1.00 97.94 205 PRO A N 1
ATOM 1474 C CA . PRO A 1 205 ? -15.065 10.190 0.287 1.00 97.94 2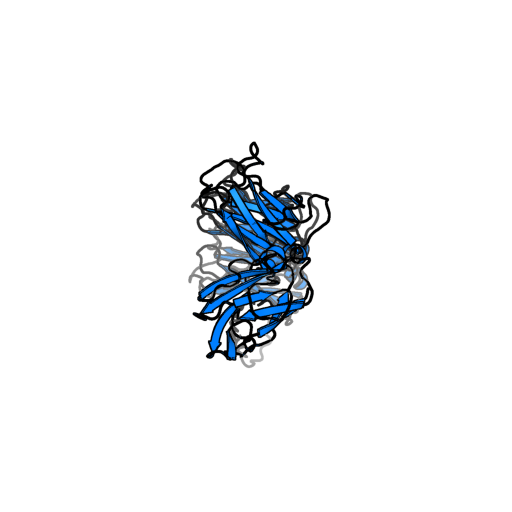05 PRO A CA 1
ATOM 1475 C C . PRO A 1 205 ? -13.871 9.286 0.001 1.00 97.94 205 PRO A C 1
ATOM 1477 O O . PRO A 1 205 ? -12.921 9.706 -0.665 1.00 97.94 205 PRO A O 1
ATOM 1480 N N . THR A 1 206 ? -13.909 8.057 0.510 1.00 98.06 206 THR A N 1
ATOM 1481 C CA . THR A 1 206 ? -12.762 7.146 0.459 1.00 98.06 206 THR A CA 1
ATOM 1482 C C . THR A 1 206 ? -13.194 5.724 0.123 1.00 98.06 206 THR A C 1
ATOM 1484 O O . THR A 1 206 ? -14.226 5.242 0.591 1.00 98.06 206 THR A O 1
ATOM 1487 N N . HIS A 1 207 ? -12.407 5.044 -0.712 1.00 97.88 207 HIS A N 1
ATOM 1488 C CA . HIS A 1 207 ? -12.765 3.738 -1.265 1.00 97.88 207 HIS A CA 1
ATOM 1489 C C . HIS A 1 207 ? -11.554 2.818 -1.410 1.00 97.88 207 HIS A C 1
ATOM 1491 O O . HIS A 1 207 ? -10.460 3.281 -1.738 1.00 97.88 207 HIS A O 1
ATOM 1497 N N . ILE A 1 208 ? -11.782 1.508 -1.276 1.00 98.56 208 ILE A N 1
ATOM 1498 C CA . ILE A 1 208 ? -10.868 0.470 -1.773 1.00 98.56 208 ILE A CA 1
ATOM 1499 C C . ILE A 1 208 ? -11.349 0.012 -3.149 1.00 98.56 208 ILE A C 1
ATOM 1501 O O . ILE A 1 208 ? -12.544 -0.210 -3.365 1.00 98.56 208 ILE A O 1
ATOM 1505 N N . HIS A 1 209 ? -10.409 -0.163 -4.072 1.00 98.00 209 HIS A N 1
ATOM 1506 C CA . HIS A 1 209 ? -10.647 -0.565 -5.453 1.00 98.00 209 HIS A CA 1
ATOM 1507 C C . HIS A 1 209 ? -9.879 -1.844 -5.830 1.00 98.00 209 HIS A C 1
ATOM 1509 O O . HIS A 1 209 ? -8.807 -2.118 -5.291 1.00 98.00 209 HIS A O 1
ATOM 1515 N N . THR A 1 210 ? -10.392 -2.607 -6.806 1.00 96.94 210 THR A N 1
ATOM 1516 C CA . THR A 1 210 ? -9.603 -3.615 -7.558 1.00 96.94 210 THR A CA 1
ATOM 1517 C C . THR A 1 210 ? -8.491 -2.948 -8.367 1.00 96.94 210 THR A C 1
ATOM 1519 O O . THR A 1 210 ? -8.681 -1.826 -8.831 1.00 96.94 210 THR A O 1
ATOM 1522 N N . GLY A 1 211 ? -7.415 -3.667 -8.684 1.00 95.62 211 GLY A N 1
ATOM 1523 C CA . GLY A 1 211 ? -6.370 -3.171 -9.586 1.00 95.62 211 GLY A CA 1
ATOM 1524 C C . GLY A 1 211 ? -5.273 -2.460 -8.806 1.00 95.62 211 GLY A C 1
ATOM 1525 O O . GLY A 1 211 ? -4.934 -2.900 -7.718 1.00 95.62 211 GLY A O 1
ATOM 1526 N N . SER A 1 212 ? -4.696 -1.388 -9.346 1.00 96.25 212 SER A N 1
ATOM 1527 C CA . SER A 1 212 ? -3.660 -0.593 -8.659 1.00 96.25 212 SER A CA 1
ATOM 1528 C C . SER A 1 212 ? -3.834 0.893 -8.956 1.00 96.25 212 SER A C 1
ATOM 1530 O O . SER A 1 212 ? -4.479 1.249 -9.941 1.00 96.25 212 SER A O 1
ATOM 1532 N N . ALA A 1 213 ? -3.181 1.771 -8.198 1.00 94.31 213 ALA A N 1
ATOM 1533 C CA . ALA A 1 213 ? -3.172 3.208 -8.481 1.00 94.31 213 ALA A CA 1
ATOM 1534 C C . ALA A 1 213 ? -2.618 3.534 -9.889 1.00 94.31 213 ALA A C 1
ATOM 1536 O O . ALA A 1 213 ? -2.968 4.547 -10.489 1.00 94.31 213 ALA A O 1
ATOM 1537 N N . ALA A 1 214 ? -1.761 2.663 -10.441 1.00 93.19 214 ALA A N 1
ATOM 1538 C CA . ALA A 1 214 ? -1.218 2.782 -11.799 1.00 93.19 214 ALA A CA 1
ATOM 1539 C C . ALA A 1 214 ? -2.102 2.135 -12.886 1.00 93.19 214 ALA A C 1
ATOM 1541 O O . ALA A 1 214 ? -1.912 2.401 -14.069 1.00 93.19 214 ALA A O 1
ATOM 1542 N N . SER A 1 215 ? -3.049 1.279 -12.502 1.00 92.50 215 SER A N 1
ATOM 1543 C CA . SER A 1 215 ? -4.026 0.640 -13.390 1.00 92.50 215 SER A CA 1
ATOM 1544 C C . SER A 1 215 ? -5.366 0.537 -12.650 1.00 92.50 215 SER A C 1
ATOM 1546 O O . SER A 1 215 ? -5.672 -0.533 -12.104 1.00 92.50 215 SER A O 1
ATOM 1548 N N . PRO A 1 216 ? -6.123 1.651 -12.576 1.00 93.00 216 PRO A N 1
ATOM 1549 C CA . PRO A 1 216 ? -7.338 1.758 -11.773 1.00 93.00 216 PRO A CA 1
ATOM 1550 C C . PRO A 1 216 ? -8.412 0.735 -12.144 1.00 93.00 216 PRO A C 1
ATOM 1552 O O . PRO A 1 216 ? -8.589 0.397 -13.316 1.00 93.00 216 PRO A O 1
ATOM 1555 N N . GLY A 1 217 ? -9.170 0.291 -11.144 1.00 95.25 217 GLY A N 1
ATOM 1556 C CA . GLY A 1 217 ? -10.306 -0.616 -11.296 1.00 95.25 217 GLY A CA 1
ATOM 1557 C C . GLY A 1 217 ? -11.544 -0.136 -10.531 1.00 95.25 217 GLY A C 1
ATOM 1558 O O . GLY A 1 217 ? -11.613 1.000 -10.056 1.00 95.25 217 GLY A O 1
ATOM 1559 N N . GLY A 1 218 ? -12.556 -1.000 -10.433 1.00 96.50 218 GLY A N 1
ATOM 1560 C CA . GLY A 1 218 ? -13.826 -0.685 -9.773 1.00 96.50 218 GLY A CA 1
ATOM 1561 C C . GLY A 1 218 ? -13.716 -0.598 -8.248 1.00 96.50 218 GLY A C 1
ATOM 1562 O O . GLY A 1 218 ? -12.799 -1.166 -7.658 1.00 96.50 218 GLY A O 1
ATOM 1563 N N . ILE A 1 219 ? -14.667 0.105 -7.626 1.00 97.50 219 ILE A N 1
ATOM 1564 C CA . ILE A 1 219 ? -14.825 0.178 -6.164 1.00 97.50 219 ILE A CA 1
ATOM 1565 C C . ILE A 1 219 ? -15.301 -1.180 -5.644 1.00 97.50 219 ILE A C 1
ATOM 1567 O O . ILE A 1 219 ? -16.231 -1.756 -6.208 1.00 97.50 219 ILE A O 1
ATOM 1571 N N . VAL A 1 220 ? -14.704 -1.652 -4.550 1.00 98.19 220 VAL A N 1
ATOM 1572 C CA . VAL A 1 220 ? -15.103 -2.898 -3.874 1.00 98.19 220 VAL A CA 1
ATOM 1573 C C . VAL A 1 220 ? -15.510 -2.713 -2.420 1.00 98.19 220 VAL A C 1
ATOM 1575 O O . VAL A 1 220 ? -16.320 -3.499 -1.934 1.00 98.19 220 VAL A O 1
ATOM 1578 N N . ILE A 1 221 ? -14.990 -1.690 -1.733 1.00 98.50 221 ILE A N 1
ATOM 1579 C CA . ILE A 1 221 ? -15.344 -1.374 -0.342 1.00 98.50 221 ILE A CA 1
ATOM 1580 C C . ILE A 1 221 ? -15.492 0.141 -0.202 1.00 98.50 221 ILE A C 1
ATOM 1582 O O . ILE A 1 221 ? -14.602 0.897 -0.607 1.00 98.50 221 ILE A O 1
ATOM 1586 N N . HIS A 1 222 ? -16.616 0.582 0.364 1.00 97.69 222 HIS A N 1
ATOM 1587 C CA . HIS A 1 222 ? -16.778 1.950 0.852 1.00 97.69 222 HIS A CA 1
ATOM 1588 C C . HIS A 1 222 ? -16.132 2.089 2.227 1.00 97.69 222 HIS A C 1
ATOM 1590 O O . HIS A 1 222 ? -16.394 1.285 3.118 1.00 97.69 222 HIS A O 1
ATOM 1596 N N . LEU A 1 223 ? -15.298 3.113 2.395 1.00 98.31 223 LEU A N 1
ATOM 1597 C CA . LEU A 1 223 ? -14.723 3.462 3.687 1.00 98.31 223 LEU A CA 1
ATOM 1598 C C . LEU A 1 223 ? -15.435 4.686 4.256 1.00 98.31 223 LEU A C 1
ATOM 1600 O O . LEU A 1 223 ? -16.002 5.492 3.512 1.00 98.31 223 LEU A O 1
ATOM 1604 N N . SER A 1 224 ? -15.377 4.839 5.578 1.00 97.56 224 SER A N 1
ATOM 1605 C CA . SER A 1 224 ? -15.733 6.096 6.229 1.00 97.56 224 SER A CA 1
ATOM 1606 C C . SER A 1 224 ? -14.949 7.240 5.592 1.00 97.56 224 SER A C 1
ATOM 1608 O O . SER A 1 224 ? -13.759 7.102 5.296 1.00 97.56 224 SER A O 1
ATOM 1610 N N . ASN A 1 225 ? -15.601 8.385 5.405 1.00 97.69 225 ASN A N 1
ATOM 1611 C CA . ASN A 1 225 ? -14.914 9.549 4.868 1.00 97.69 225 ASN A CA 1
ATOM 1612 C C . ASN A 1 225 ? -13.758 9.969 5.784 1.00 97.69 225 ASN A C 1
ATOM 1614 O O . ASN A 1 225 ? -13.869 9.924 7.012 1.00 97.69 225 ASN A O 1
ATOM 1618 N N . VAL A 1 226 ? -12.671 10.440 5.176 1.00 97.62 226 VAL A N 1
ATOM 1619 C CA . VAL A 1 226 ? -11.568 11.063 5.905 1.00 97.62 226 VAL A CA 1
ATOM 1620 C C . VAL A 1 226 ? -11.959 12.494 6.233 1.00 97.62 226 VAL A C 1
ATOM 1622 O O . VAL A 1 226 ? -12.147 13.314 5.337 1.00 97.62 226 VAL A O 1
ATOM 1625 N N . VAL A 1 227 ? -12.100 12.782 7.524 1.00 95.56 227 VAL A N 1
ATOM 1626 C CA . VAL A 1 227 ? -12.491 14.094 8.042 1.00 95.56 227 VAL A CA 1
ATOM 1627 C C . VAL A 1 227 ? -11.316 14.652 8.825 1.00 95.56 227 VAL A C 1
ATOM 1629 O O . VAL A 1 227 ? -10.847 14.010 9.766 1.00 95.56 227 VAL A O 1
ATOM 1632 N N . ASN A 1 228 ? -10.834 15.841 8.454 1.00 92.12 228 ASN A N 1
ATOM 1633 C CA . ASN A 1 228 ? -9.658 16.462 9.079 1.00 92.12 228 ASN A CA 1
ATOM 1634 C C . ASN A 1 228 ? -8.438 15.524 9.108 1.00 92.12 228 ASN A C 1
ATOM 1636 O O . ASN A 1 228 ? -7.762 15.386 10.128 1.00 92.12 228 ASN A O 1
ATOM 1640 N N . GLY A 1 229 ? -8.199 14.827 7.998 1.00 94.88 229 GLY A N 1
ATOM 1641 C CA . GLY A 1 229 ? -7.098 13.888 7.843 1.00 94.88 229 GLY A CA 1
ATOM 1642 C C . GLY A 1 229 ? -7.224 12.567 8.604 1.00 94.88 229 GLY A C 1
ATOM 1643 O O . GLY A 1 229 ? -6.278 11.790 8.558 1.00 94.88 229 GLY A O 1
ATOM 1644 N N . PHE A 1 230 ? -8.347 12.265 9.264 1.00 95.38 230 PHE A N 1
ATOM 1645 C CA . PHE A 1 230 ? -8.522 11.006 9.994 1.00 95.38 230 PHE A CA 1
ATOM 1646 C C . PHE A 1 230 ? -9.794 10.251 9.587 1.00 95.38 230 PHE A C 1
ATOM 1648 O O . PHE A 1 230 ? -10.858 10.844 9.410 1.00 95.38 230 PHE A O 1
ATOM 1655 N N . SER A 1 231 ? -9.708 8.923 9.489 1.00 97.44 231 SER A N 1
ATOM 1656 C CA . SER A 1 231 ? -10.883 8.041 9.493 1.00 97.44 231 SER A CA 1
ATOM 1657 C C . SER A 1 231 ? -10.570 6.684 10.113 1.00 97.44 231 SER A C 1
ATOM 1659 O O . SER A 1 231 ? -9.414 6.264 10.183 1.00 97.44 231 SER A O 1
ATOM 1661 N N . ARG A 1 232 ? -11.634 5.989 10.519 1.00 97.31 232 ARG A N 1
ATOM 1662 C CA . ARG A 1 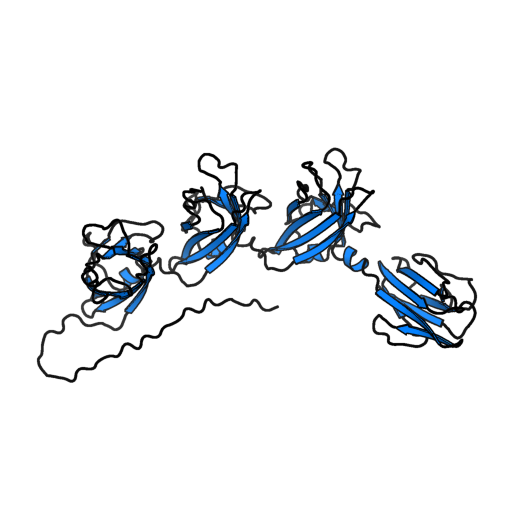232 ? -11.622 4.581 10.914 1.00 97.31 232 ARG A CA 1
ATOM 1663 C C . ARG A 1 232 ? -12.833 3.865 10.328 1.00 97.31 232 ARG A C 1
ATOM 1665 O O . ARG A 1 232 ? -13.922 4.438 10.290 1.00 97.31 232 ARG A O 1
ATOM 1672 N N . THR A 1 233 ? -12.638 2.635 9.873 1.00 98.50 233 THR A N 1
ATOM 1673 C CA . THR A 1 233 ? -13.684 1.788 9.285 1.00 98.50 233 THR A CA 1
ATOM 1674 C C . THR A 1 233 ? -13.469 0.347 9.725 1.00 98.50 233 THR A C 1
ATOM 1676 O O . THR A 1 233 ? -12.344 -0.138 9.648 1.00 98.50 233 THR A O 1
ATOM 1679 N N . ASN A 1 234 ? -14.525 -0.333 10.163 1.00 98.31 234 ASN A N 1
ATOM 1680 C CA . ASN A 1 234 ? -14.511 -1.783 10.338 1.00 98.31 234 ASN A CA 1
ATOM 1681 C C . ASN A 1 234 ? -14.907 -2.464 9.018 1.00 98.31 234 ASN A C 1
ATOM 1683 O O . ASN A 1 234 ? -15.861 -2.027 8.373 1.00 98.31 234 ASN A O 1
ATOM 1687 N N . ILE A 1 235 ? -14.175 -3.495 8.596 1.00 98.56 235 ILE A N 1
ATOM 1688 C CA . ILE A 1 235 ? -14.456 -4.246 7.369 1.00 98.56 235 ILE A CA 1
ATOM 1689 C C . ILE A 1 235 ? -14.660 -5.720 7.706 1.00 98.56 235 ILE A C 1
ATOM 1691 O O . ILE A 1 235 ? -13.714 -6.408 8.087 1.00 98.56 235 ILE A O 1
ATOM 1695 N N . ALA A 1 236 ? -15.882 -6.187 7.455 1.00 97.81 236 ALA A N 1
ATOM 1696 C CA . ALA A 1 236 ? -16.287 -7.589 7.558 1.00 97.81 236 ALA A CA 1
ATOM 1697 C C . ALA A 1 236 ? -16.669 -8.214 6.199 1.00 97.81 236 ALA A C 1
ATOM 1699 O O . ALA A 1 236 ? -16.725 -9.435 6.051 1.00 97.81 236 ALA A O 1
ATOM 1700 N N . ALA A 1 237 ? -16.974 -7.384 5.193 1.00 98.25 237 ALA A N 1
ATOM 1701 C CA . ALA A 1 237 ? -17.425 -7.822 3.874 1.00 98.25 237 ALA A CA 1
ATOM 1702 C C . ALA A 1 237 ? -17.110 -6.793 2.776 1.00 98.25 237 ALA A C 1
ATOM 1704 O O . ALA A 1 237 ? -16.946 -5.599 3.039 1.00 98.25 237 ALA A O 1
ATOM 1705 N N . PHE A 1 238 ? -17.088 -7.255 1.525 1.00 98.25 238 PHE A N 1
ATOM 1706 C CA . PHE A 1 238 ? -17.159 -6.397 0.344 1.00 98.25 238 PHE A CA 1
ATOM 1707 C C . PHE A 1 238 ? -18.540 -5.738 0.212 1.00 98.25 238 PHE A C 1
ATOM 1709 O O . PHE A 1 238 ? -19.529 -6.184 0.797 1.00 98.25 238 PHE A O 1
ATOM 1716 N N . ASN A 1 239 ? -18.641 -4.712 -0.637 1.00 97.81 239 ASN A N 1
ATOM 1717 C CA . ASN A 1 239 ? -19.900 -4.003 -0.901 1.00 97.81 239 ASN A CA 1
ATOM 1718 C C . ASN A 1 239 ? -21.026 -4.900 -1.455 1.00 97.81 239 ASN A C 1
ATOM 1720 O O . ASN A 1 239 ? -22.193 -4.516 -1.397 1.00 97.81 239 ASN A O 1
ATOM 1724 N N . ASP A 1 240 ? -20.700 -6.067 -2.018 1.00 97.12 240 ASP A N 1
ATOM 1725 C CA . ASP A 1 240 ? -21.683 -7.043 -2.502 1.00 97.12 240 ASP A CA 1
ATOM 1726 C C . ASP A 1 240 ? -22.173 -8.023 -1.415 1.00 97.12 240 ASP A C 1
ATOM 1728 O O . ASP A 1 240 ? -23.014 -8.880 -1.692 1.00 97.12 240 ASP A O 1
ATOM 1732 N N . GLY A 1 241 ? -21.684 -7.875 -0.179 1.00 97.56 241 GLY A N 1
ATOM 1733 C CA . GLY A 1 241 ? -22.020 -8.711 0.971 1.00 97.56 241 GLY A CA 1
ATOM 1734 C C . GLY A 1 241 ? -21.160 -9.967 1.114 1.00 97.56 241 GLY A C 1
ATOM 1735 O O . GLY A 1 241 ? -21.377 -10.731 2.053 1.00 97.56 241 GLY A O 1
ATOM 1736 N N . THR A 1 242 ? -20.193 -10.200 0.222 1.00 98.06 242 THR A N 1
ATOM 1737 C CA . THR A 1 242 ? -19.242 -11.310 0.358 1.00 98.06 242 THR A CA 1
ATOM 1738 C C . THR A 1 242 ? -18.335 -11.066 1.570 1.00 98.06 242 THR A C 1
ATOM 1740 O O . THR A 1 242 ? -17.656 -10.037 1.587 1.00 98.06 242 THR A O 1
ATOM 1743 N N . PRO A 1 243 ? -18.285 -11.973 2.567 1.00 98.31 243 PRO A N 1
ATOM 1744 C CA . PRO A 1 243 ? -17.401 -11.824 3.722 1.00 98.31 243 PRO A CA 1
ATOM 1745 C C . PRO A 1 243 ? -15.929 -11.734 3.312 1.00 98.31 243 PRO A C 1
ATOM 1747 O O . PRO A 1 243 ? -15.515 -12.391 2.355 1.00 98.31 243 PRO A O 1
ATOM 1750 N N . VAL A 1 244 ? -15.149 -10.940 4.042 1.00 98.56 244 VAL A N 1
ATOM 1751 C CA . VAL A 1 244 ? -13.711 -10.768 3.811 1.00 98.56 244 VAL A CA 1
ATOM 1752 C C . VAL A 1 244 ? -12.981 -10.667 5.145 1.00 98.56 244 VAL A C 1
ATOM 1754 O O . VAL A 1 244 ? -13.427 -9.959 6.046 1.00 98.56 244 VAL A O 1
ATOM 1757 N N . THR A 1 245 ? -11.870 -11.387 5.271 1.00 98.62 245 THR A N 1
ATOM 1758 C CA . THR A 1 245 ? -11.017 -11.361 6.465 1.00 98.62 245 THR A CA 1
ATOM 1759 C C . THR A 1 245 ? -9.826 -10.419 6.293 1.00 98.62 245 THR A C 1
ATOM 1761 O O . THR A 1 245 ? -9.536 -9.943 5.191 1.00 98.62 245 THR A O 1
ATOM 1764 N N . TYR A 1 246 ? -9.098 -10.178 7.382 1.00 98.75 246 TYR A N 1
ATOM 1765 C CA . TYR A 1 246 ? -7.801 -9.504 7.343 1.00 98.75 246 TYR A CA 1
ATOM 1766 C C . TYR A 1 246 ? -6.821 -10.168 6.373 1.00 98.75 246 TYR A C 1
ATOM 1768 O O . TYR A 1 246 ? -6.312 -9.496 5.474 1.00 98.75 246 TYR A O 1
ATOM 1776 N N . ASP A 1 247 ? -6.630 -11.484 6.473 1.00 98.50 247 ASP A N 1
ATOM 1777 C CA . ASP A 1 247 ? -5.731 -12.233 5.587 1.00 98.50 247 ASP A CA 1
ATOM 1778 C C . ASP A 1 247 ? -6.120 -12.091 4.108 1.00 98.50 247 ASP A C 1
ATOM 1780 O O . ASP A 1 247 ? -5.254 -11.915 3.241 1.00 98.50 247 ASP A O 1
ATOM 1784 N N . ASP A 1 248 ? -7.423 -12.094 3.810 1.00 98.56 248 ASP A N 1
ATOM 1785 C CA . ASP A 1 248 ? -7.920 -11.878 2.451 1.00 98.56 248 ASP A CA 1
ATOM 1786 C C . ASP A 1 248 ? -7.549 -10.479 1.934 1.00 98.56 248 ASP A C 1
ATOM 1788 O O . ASP A 1 248 ? -7.104 -10.345 0.791 1.00 98.56 248 ASP A O 1
ATOM 1792 N N . LEU A 1 249 ? -7.680 -9.434 2.764 1.00 98.44 249 LEU A N 1
ATOM 1793 C CA . LEU A 1 249 ? -7.308 -8.060 2.404 1.00 98.44 249 LEU A CA 1
ATOM 1794 C C . LEU A 1 249 ? -5.792 -7.862 2.274 1.00 98.44 249 LEU A C 1
ATOM 1796 O O . LEU A 1 249 ? -5.359 -7.098 1.407 1.00 98.44 249 LEU A O 1
ATOM 1800 N N . ILE A 1 250 ? -4.976 -8.561 3.069 1.00 98.31 250 ILE A N 1
ATOM 1801 C CA . ILE A 1 250 ? -3.513 -8.561 2.914 1.00 98.31 250 ILE A CA 1
ATOM 1802 C C . ILE A 1 250 ? -3.104 -9.220 1.587 1.00 98.31 250 ILE A C 1
ATOM 1804 O O . ILE A 1 250 ? -2.200 -8.736 0.900 1.00 98.31 250 ILE A O 1
ATOM 1808 N N . ALA A 1 251 ? -3.790 -10.285 1.167 1.00 97.75 251 ALA A N 1
ATOM 1809 C CA . ALA A 1 251 ? -3.551 -10.933 -0.124 1.00 97.75 251 ALA A CA 1
ATOM 1810 C C . ALA A 1 251 ? -4.148 -10.160 -1.320 1.00 97.75 251 ALA A C 1
ATOM 1812 O O . ALA A 1 251 ? -3.732 -10.353 -2.472 1.00 97.75 251 ALA A O 1
ATOM 1813 N N . TYR A 1 252 ? -5.105 -9.267 -1.071 1.00 97.94 252 TYR A N 1
ATOM 1814 C CA . TYR A 1 252 ? -5.869 -8.580 -2.104 1.00 97.94 252 TYR A CA 1
ATOM 1815 C C . TYR A 1 252 ? -5.010 -7.626 -2.950 1.00 97.94 252 TYR A C 1
ATOM 1817 O O . TYR A 1 252 ? -4.273 -6.785 -2.439 1.00 97.94 252 TYR A O 1
ATOM 1825 N N . ALA A 1 253 ? -5.121 -7.725 -4.276 1.00 97.00 253 ALA A N 1
ATOM 1826 C CA . ALA A 1 253 ? -4.480 -6.793 -5.204 1.00 97.00 253 ALA A CA 1
ATOM 1827 C C . ALA A 1 253 ? -5.379 -5.562 -5.416 1.00 97.00 253 ALA A C 1
ATOM 1829 O O . ALA A 1 253 ? -6.185 -5.517 -6.354 1.00 97.00 253 ALA A O 1
ATOM 1830 N N . GLY A 1 254 ? -5.248 -4.575 -4.526 1.00 97.81 254 GLY A N 1
ATOM 1831 C CA . GLY A 1 254 ? -6.056 -3.358 -4.552 1.00 97.81 254 GLY A CA 1
ATOM 1832 C C . GLY A 1 254 ? -5.274 -2.068 -4.339 1.00 97.81 254 GLY A C 1
ATOM 1833 O O . GLY A 1 254 ? -4.045 -2.052 -4.226 1.00 97.81 254 GLY A O 1
ATOM 1834 N N . TYR A 1 255 ? -6.020 -0.970 -4.283 1.00 98.31 255 TYR A N 1
ATOM 1835 C CA . TYR A 1 255 ? -5.523 0.353 -3.913 1.00 98.31 255 TYR A CA 1
ATOM 1836 C C . TYR A 1 255 ? -6.633 1.177 -3.246 1.00 98.31 255 TYR A C 1
ATOM 1838 O O . TYR A 1 255 ? -7.821 0.904 -3.433 1.00 98.31 255 TYR A O 1
ATOM 1846 N N . VAL A 1 256 ? -6.236 2.173 -2.459 1.00 98.44 256 VAL A N 1
ATOM 1847 C CA . VAL A 1 256 ? -7.121 3.126 -1.782 1.00 98.44 256 VAL A CA 1
ATOM 1848 C C . VAL A 1 256 ? -7.090 4.459 -2.515 1.00 98.44 256 VAL A C 1
ATOM 1850 O O . VAL A 1 256 ? -6.017 4.946 -2.879 1.00 98.44 256 VAL A O 1
ATOM 1853 N N . ASN A 1 257 ? -8.266 5.065 -2.666 1.00 96.44 257 ASN A N 1
ATOM 1854 C CA . ASN A 1 257 ? -8.460 6.414 -3.181 1.00 96.44 257 ASN A CA 1
ATOM 1855 C C . ASN A 1 257 ? -9.106 7.310 -2.134 1.00 96.44 257 ASN A C 1
ATOM 1857 O O . ASN A 1 257 ? -10.111 6.927 -1.540 1.00 96.44 257 ASN A O 1
ATOM 1861 N N . VAL A 1 258 ? -8.586 8.529 -2.003 1.00 97.62 258 VAL A N 1
ATOM 1862 C CA . VAL A 1 258 ? -9.202 9.620 -1.244 1.00 97.62 258 VAL A CA 1
ATOM 1863 C C . VAL A 1 258 ? -9.577 10.717 -2.235 1.00 97.62 258 VAL A C 1
ATOM 1865 O O . VAL A 1 258 ? -8.712 11.289 -2.909 1.00 97.62 258 VAL A O 1
ATOM 1868 N N . HIS A 1 259 ? -10.874 10.975 -2.355 1.00 96.50 259 HIS A N 1
ATOM 1869 C CA . HIS A 1 259 ? -11.441 11.977 -3.257 1.00 96.50 259 HIS A CA 1
ATOM 1870 C C . HIS A 1 259 ? -11.411 13.371 -2.629 1.00 96.50 259 HIS A C 1
ATOM 1872 O O . HIS A 1 259 ? -11.306 13.487 -1.420 1.00 96.50 259 HIS A O 1
ATOM 1878 N N . ASN A 1 260 ? -11.534 14.424 -3.435 1.00 93.88 260 ASN A N 1
ATOM 1879 C CA . ASN A 1 260 ? -11.480 15.811 -2.965 1.00 93.88 260 ASN A CA 1
ATOM 1880 C C . ASN A 1 260 ? -12.710 16.236 -2.143 1.00 93.88 260 ASN A C 1
ATOM 1882 O O . ASN A 1 260 ? -12.583 16.976 -1.174 1.00 93.88 260 ASN A O 1
ATOM 1886 N N . ALA A 1 261 ? -13.909 15.821 -2.561 1.00 93.75 261 ALA A N 1
ATOM 1887 C CA . ALA A 1 261 ? -15.164 16.065 -1.848 1.00 93.75 261 ALA A CA 1
ATOM 1888 C C . ALA A 1 261 ? -16.296 15.209 -2.439 1.00 93.75 261 ALA A C 1
ATOM 1890 O O . ALA A 1 261 ? -16.205 14.743 -3.574 1.00 93.75 261 ALA A O 1
ATOM 1891 N N . GLU A 1 262 ? -17.418 15.080 -1.726 1.00 90.50 262 GLU A N 1
ATOM 1892 C CA . GLU A 1 262 ? -18.627 14.386 -2.214 1.00 90.50 262 GLU A CA 1
ATOM 1893 C C . GLU A 1 262 ? -19.160 14.957 -3.545 1.00 90.50 262 GLU A C 1
ATOM 1895 O O . GLU A 1 262 ? -19.612 14.214 -4.413 1.00 90.50 262 GLU A O 1
ATOM 1900 N N . GLY A 1 263 ? -19.042 16.274 -3.748 1.00 90.25 263 GLY A N 1
ATOM 1901 C CA . GLY A 1 263 ? -19.413 16.945 -5.000 1.00 90.25 263 GLY A CA 1
ATOM 1902 C C . GLY A 1 263 ? -18.361 16.873 -6.117 1.00 90.25 263 GLY A C 1
ATOM 1903 O O . GLY A 1 263 ? -18.623 17.360 -7.215 1.00 90.25 263 GLY A O 1
ATOM 1904 N N . ASP A 1 264 ? -17.184 16.302 -5.849 1.00 92.00 264 ASP A N 1
ATOM 1905 C CA . ASP A 1 264 ? -16.031 16.258 -6.755 1.00 92.00 264 ASP A CA 1
ATOM 1906 C C . ASP A 1 264 ? -15.261 14.934 -6.607 1.00 92.00 264 ASP A C 1
ATOM 1908 O O . ASP A 1 264 ? -14.096 14.879 -6.214 1.00 92.00 264 ASP A O 1
ATOM 1912 N N . LEU A 1 265 ? -15.938 13.831 -6.938 1.00 91.62 265 LEU A N 1
ATOM 1913 C CA . LEU A 1 265 ? -15.335 12.494 -6.932 1.00 91.62 265 LEU A CA 1
ATOM 1914 C C . LEU A 1 265 ? -14.326 12.284 -8.076 1.00 91.62 265 LEU A C 1
ATOM 1916 O O . LEU A 1 265 ? -13.589 11.301 -8.070 1.00 91.62 265 LEU A O 1
ATOM 1920 N N . GLY A 1 266 ? -14.286 13.171 -9.075 1.00 92.00 266 GLY A N 1
ATOM 1921 C CA . GLY A 1 266 ? -13.339 13.073 -10.191 1.00 92.00 266 GLY A CA 1
ATOM 1922 C C . GLY A 1 266 ? -11.915 13.479 -9.810 1.00 92.00 266 GLY A C 1
ATOM 1923 O O . GLY A 1 266 ? -10.959 13.026 -10.441 1.00 92.00 266 GLY A O 1
ATOM 1924 N N . THR A 1 267 ? -11.773 14.301 -8.771 1.00 93.88 267 THR A N 1
ATOM 1925 C CA . THR A 1 267 ? -10.483 14.777 -8.276 1.00 93.88 267 THR A CA 1
ATOM 1926 C C . THR A 1 267 ? -10.052 13.952 -7.069 1.00 93.88 267 THR A C 1
ATOM 1928 O O . THR A 1 267 ? -10.789 13.826 -6.094 1.00 93.88 267 THR A O 1
ATOM 1931 N N . LEU A 1 268 ? -8.843 13.395 -7.122 1.00 95.56 268 LEU A N 1
ATOM 1932 C CA . LEU A 1 268 ? -8.223 12.689 -6.000 1.00 95.56 268 LEU A CA 1
ATOM 1933 C C . LEU A 1 268 ? -7.266 13.623 -5.260 1.00 95.56 268 LEU A C 1
ATOM 1935 O O . LEU A 1 268 ? -6.562 14.409 -5.895 1.00 95.56 268 LEU A O 1
ATOM 1939 N N . VAL A 1 269 ? -7.195 13.490 -3.936 1.00 96.44 269 VAL A N 1
ATOM 1940 C CA . VAL A 1 269 ? -6.203 14.189 -3.101 1.00 96.44 269 VAL A CA 1
ATOM 1941 C C . VAL A 1 269 ? -5.065 13.268 -2.684 1.00 96.44 269 VAL A C 1
ATOM 1943 O O . VAL A 1 269 ? -3.917 13.704 -2.672 1.00 96.44 269 VAL A O 1
ATOM 1946 N N . ALA A 1 270 ? -5.338 11.988 -2.440 1.00 97.44 270 ALA A N 1
ATOM 1947 C CA . ALA A 1 270 ? -4.323 10.992 -2.120 1.00 97.44 270 ALA A CA 1
ATOM 1948 C C . ALA A 1 270 ? -4.734 9.605 -2.626 1.00 97.44 270 ALA A C 1
ATOM 1950 O O . ALA A 1 270 ? -5.920 9.302 -2.759 1.00 97.44 270 ALA A O 1
ATOM 1951 N N . GLN A 1 271 ? -3.746 8.759 -2.903 1.00 97.38 271 GLN A N 1
ATOM 1952 C CA . GLN A 1 271 ? -3.962 7.360 -3.276 1.00 97.38 271 GLN A CA 1
ATOM 1953 C C . GLN A 1 271 ? -2.758 6.494 -2.895 1.00 97.38 271 GLN A C 1
ATOM 1955 O O . GLN A 1 271 ? -1.632 6.992 -2.796 1.00 97.38 271 GLN A O 1
ATOM 1960 N N . GLY A 1 272 ? -2.976 5.196 -2.710 1.00 97.00 272 GLY A N 1
ATOM 1961 C CA . GLY A 1 272 ? -1.915 4.250 -2.359 1.00 97.00 272 GLY A CA 1
ATOM 1962 C C . GLY A 1 272 ? -2.299 2.810 -2.668 1.00 97.00 272 GLY A C 1
ATOM 1963 O O . GLY A 1 272 ? -3.453 2.427 -2.502 1.00 97.00 272 GLY A O 1
ATOM 1964 N N . ASP A 1 273 ? -1.336 2.017 -3.132 1.00 98.00 273 ASP A N 1
ATOM 1965 C CA . ASP A 1 273 ? -1.519 0.580 -3.342 1.00 98.00 273 ASP A CA 1
ATOM 1966 C C . ASP A 1 273 ? -1.553 -0.164 -1.997 1.00 98.00 273 ASP A C 1
ATOM 1968 O O . ASP A 1 273 ? -0.786 0.167 -1.093 1.00 98.00 273 ASP A O 1
ATOM 1972 N N . ILE A 1 274 ? -2.410 -1.183 -1.886 1.00 98.38 274 ILE A N 1
ATOM 1973 C CA . ILE A 1 274 ? -2.597 -1.988 -0.668 1.00 98.38 274 ILE A CA 1
ATOM 1974 C C . ILE A 1 274 ? -2.476 -3.491 -0.946 1.00 98.38 274 ILE A C 1
ATOM 1976 O O . ILE A 1 274 ? -2.407 -3.921 -2.103 1.00 98.38 274 ILE A O 1
ATOM 1980 N N . GLY A 1 275 ? -2.467 -4.281 0.127 1.00 98.06 275 GLY A N 1
ATOM 1981 C CA . GLY A 1 275 ? -2.389 -5.735 0.085 1.00 98.06 275 GLY A CA 1
ATOM 1982 C C . GLY A 1 275 ? -1.200 -6.207 -0.744 1.00 98.06 275 GLY A C 1
ATOM 1983 O O . GLY A 1 275 ? -0.081 -5.696 -0.616 1.00 98.06 275 GLY A O 1
ATOM 1984 N N . SER A 1 276 ? -1.436 -7.129 -1.673 1.00 97.31 276 SER A N 1
ATOM 1985 C CA . SER A 1 276 ? -0.362 -7.736 -2.462 1.00 97.31 276 SER A CA 1
ATOM 1986 C C . SER A 1 276 ? 0.254 -6.801 -3.511 1.00 97.31 276 SER A C 1
ATOM 1988 O O . SER A 1 276 ? 1.295 -7.122 -4.089 1.00 97.31 276 SER A O 1
ATOM 1990 N N . ASN A 1 277 ? -0.325 -5.614 -3.729 1.00 97.50 277 ASN A N 1
ATOM 1991 C CA . ASN A 1 277 ? 0.312 -4.576 -4.534 1.00 97.50 277 ASN A CA 1
ATOM 1992 C C . ASN A 1 277 ? 1.375 -3.782 -3.771 1.00 97.50 277 ASN A C 1
ATOM 1994 O O . ASN A 1 277 ? 2.115 -3.035 -4.410 1.00 97.50 277 ASN A O 1
ATOM 1998 N N . LYS A 1 278 ? 1.493 -3.915 -2.447 1.00 96.31 278 LYS A N 1
ATOM 1999 C CA . LYS A 1 278 ? 2.559 -3.253 -1.683 1.00 96.31 278 LYS A CA 1
ATOM 2000 C C . LYS A 1 278 ? 3.931 -3.541 -2.306 1.00 96.31 278 LYS A C 1
ATOM 2002 O O . LYS A 1 278 ? 4.180 -4.647 -2.780 1.00 96.31 278 LYS A O 1
ATOM 2007 N N . LEU A 1 279 ? 4.813 -2.543 -2.329 1.00 95.75 279 LEU A N 1
ATOM 2008 C CA . LEU A 1 279 ? 6.182 -2.724 -2.816 1.00 95.75 279 LEU A CA 1
ATOM 2009 C C . LEU A 1 279 ? 7.018 -3.501 -1.792 1.00 95.75 279 LEU A C 1
ATOM 2011 O O . LEU A 1 279 ? 6.915 -3.243 -0.593 1.00 95.75 279 LEU A O 1
ATOM 2015 N N . THR A 1 280 ? 7.879 -4.406 -2.259 1.00 95.25 280 THR A N 1
ATOM 2016 C CA . THR A 1 280 ? 8.819 -5.148 -1.393 1.00 95.25 280 THR A CA 1
ATOM 2017 C C . THR A 1 280 ? 9.968 -4.262 -0.903 1.00 95.25 280 THR A C 1
ATOM 2019 O O . THR A 1 280 ? 10.612 -4.560 0.103 1.00 95.25 280 THR A O 1
ATOM 2022 N N . GLY A 1 281 ? 10.215 -3.158 -1.614 1.00 92.94 281 GLY A N 1
ATOM 2023 C CA . GLY A 1 281 ? 11.384 -2.298 -1.456 1.00 92.94 281 GLY A CA 1
ATOM 2024 C C . GLY A 1 281 ? 12.533 -2.661 -2.400 1.00 92.94 281 GLY A C 1
ATOM 2025 O O . GLY A 1 281 ? 13.490 -1.896 -2.483 1.00 92.94 281 GLY A O 1
ATOM 2026 N N . GLU A 1 282 ? 12.445 -3.779 -3.129 1.00 91.75 282 GLU A N 1
ATOM 2027 C CA . GLU A 1 282 ? 13.385 -4.088 -4.206 1.00 91.75 282 GLU A CA 1
ATOM 2028 C C . GLU A 1 282 ? 13.056 -3.265 -5.457 1.00 91.75 282 GLU A C 1
ATOM 2030 O O . GLU A 1 282 ? 11.902 -3.173 -5.892 1.00 91.75 282 GLU A O 1
ATOM 2035 N N . SER A 1 283 ? 14.082 -2.644 -6.034 1.00 93.06 283 SER A N 1
ATOM 2036 C CA . SER A 1 283 ? 13.961 -1.903 -7.281 1.00 93.06 283 SER A CA 1
ATOM 2037 C C . SER A 1 283 ? 15.260 -1.887 -8.075 1.00 93.06 283 SER A C 1
ATOM 2039 O O . SER A 1 283 ? 16.345 -2.018 -7.511 1.00 93.06 283 SER A O 1
ATOM 2041 N N . GLU A 1 284 ? 15.134 -1.669 -9.383 1.00 90.94 284 GLU A N 1
ATOM 2042 C CA . GLU A 1 284 ? 16.247 -1.345 -10.269 1.00 90.94 284 GLU A CA 1
ATOM 2043 C C . GLU A 1 284 ? 15.955 -0.120 -11.128 1.00 90.94 284 GLU A C 1
ATOM 2045 O O . GLU A 1 284 ? 14.837 0.064 -11.612 1.00 90.94 284 GLU A O 1
ATOM 2050 N N . GLU A 1 285 ? 16.969 0.719 -11.327 1.00 90.94 285 GLU A N 1
ATOM 2051 C CA . GLU A 1 285 ? 16.863 1.959 -12.096 1.00 90.94 285 GLU A CA 1
ATOM 2052 C C . GLU A 1 285 ? 17.835 1.968 -13.280 1.00 90.94 285 GLU A C 1
ATOM 2054 O O . GLU A 1 285 ? 19.024 1.681 -13.145 1.00 90.94 285 GLU A O 1
ATOM 2059 N N . TYR A 1 286 ? 17.334 2.370 -14.448 1.00 90.44 286 TYR A N 1
ATOM 2060 C CA . TYR A 1 286 ? 18.130 2.541 -15.659 1.00 90.44 286 TYR A CA 1
ATOM 2061 C C . TYR A 1 286 ? 17.979 3.953 -16.218 1.00 90.44 286 TYR A C 1
ATOM 2063 O O . TYR A 1 286 ? 16.892 4.532 -16.222 1.00 90.44 286 TYR A O 1
ATOM 2071 N N . LEU A 1 287 ? 19.077 4.500 -16.740 1.00 87.94 287 LEU A N 1
ATOM 2072 C CA . LEU A 1 287 ? 19.094 5.827 -17.349 1.00 87.94 287 LEU A CA 1
ATOM 2073 C C . LEU A 1 287 ? 18.500 5.807 -18.762 1.00 87.94 287 LEU A C 1
ATOM 2075 O O . LEU A 1 287 ? 18.829 4.950 -19.584 1.00 87.94 287 LEU A O 1
ATOM 2079 N N . LEU A 1 288 ? 17.692 6.821 -19.062 1.00 89.88 288 LEU A N 1
ATOM 2080 C CA . LEU A 1 288 ? 17.181 7.134 -20.390 1.00 89.88 288 LEU A CA 1
ATOM 2081 C C . LEU A 1 288 ? 17.946 8.343 -20.935 1.00 89.88 288 LEU A C 1
ATOM 2083 O O . LEU A 1 288 ? 17.782 9.474 -20.474 1.00 89.88 288 LEU A O 1
ATOM 2087 N N . SER A 1 289 ? 18.810 8.091 -21.913 1.00 87.75 289 SER A N 1
ATOM 2088 C CA . SER A 1 289 ? 19.611 9.116 -22.579 1.00 87.75 289 SER A CA 1
ATOM 2089 C C . SER A 1 289 ? 18.793 9.869 -23.616 1.00 87.75 289 SER A C 1
ATOM 2091 O O . SER A 1 289 ? 17.920 9.296 -24.267 1.00 87.75 289 SER A O 1
ATOM 2093 N N . GLU A 1 290 ? 19.126 11.141 -23.798 1.00 88.81 290 GLU A N 1
ATOM 2094 C CA . GLU A 1 290 ? 18.538 11.997 -24.822 1.00 88.81 290 GLU A CA 1
ATOM 2095 C C . GLU A 1 290 ? 18.752 11.441 -26.235 1.00 88.81 290 GLU A C 1
ATOM 2097 O O . GLU A 1 290 ? 19.829 10.944 -26.577 1.00 88.81 290 GLU A O 1
ATOM 2102 N N . VAL A 1 291 ? 17.728 11.574 -27.080 1.00 86.81 291 VAL A N 1
ATOM 2103 C CA . VAL A 1 291 ? 17.790 11.237 -28.505 1.00 86.81 291 VAL A CA 1
ATOM 2104 C C . VAL A 1 291 ? 17.486 12.470 -29.350 1.00 86.81 291 VAL A C 1
ATOM 2106 O O . VAL A 1 291 ? 16.551 13.216 -29.080 1.00 86.81 291 VAL A O 1
ATOM 2109 N N . GLY A 1 292 ? 18.279 12.678 -30.406 1.00 80.56 292 GLY A N 1
ATOM 2110 C CA . GLY A 1 292 ? 17.961 13.644 -31.462 1.00 80.56 292 GLY A CA 1
ATOM 2111 C C . GLY A 1 292 ? 18.039 15.123 -31.071 1.00 80.56 292 GLY A C 1
ATOM 2112 O O . GLY A 1 292 ? 17.478 15.947 -31.788 1.00 80.56 292 GLY A O 1
ATOM 2113 N N . GLY A 1 293 ? 18.721 15.481 -29.977 1.00 80.81 293 GLY A N 1
ATOM 2114 C CA . GLY A 1 293 ? 18.790 16.876 -29.523 1.00 80.81 293 GLY A CA 1
ATOM 2115 C C . GLY A 1 293 ? 17.479 17.373 -28.901 1.00 80.81 293 GLY A C 1
ATOM 2116 O O . GLY A 1 293 ? 17.189 18.568 -28.962 1.00 80.81 293 GLY A O 1
ATOM 2117 N N . SER A 1 294 ? 16.647 16.458 -28.390 1.00 86.31 294 SER A N 1
ATOM 2118 C CA . SER A 1 294 ? 15.326 16.752 -27.827 1.00 86.31 294 SER A CA 1
ATOM 2119 C C . SER A 1 294 ? 15.375 17.605 -26.553 1.00 86.31 294 SER A C 1
ATOM 2121 O O . SER A 1 294 ? 14.369 18.216 -26.194 1.00 86.31 294 SER A O 1
ATOM 2123 N N . GLY A 1 295 ? 16.512 17.623 -25.851 1.00 86.12 295 GLY A N 1
ATOM 2124 C CA . GLY A 1 295 ? 16.646 18.146 -24.493 1.00 86.12 295 GLY A CA 1
ATOM 2125 C C . GLY A 1 295 ? 15.946 17.305 -23.419 1.00 86.12 295 GLY A C 1
ATOM 2126 O O . GLY A 1 295 ? 15.866 17.751 -22.275 1.00 86.12 295 GLY A O 1
ATOM 2127 N N . VAL A 1 296 ? 15.428 16.118 -23.760 1.00 88.50 296 VAL A N 1
ATOM 2128 C CA . VAL A 1 296 ? 14.690 15.232 -22.846 1.00 88.50 296 VAL A CA 1
ATOM 2129 C C . VAL A 1 296 ? 15.562 14.046 -22.449 1.00 88.50 296 VAL A C 1
ATOM 2131 O O . VAL A 1 296 ? 16.080 13.331 -23.297 1.00 88.50 296 VAL A O 1
ATOM 2134 N N . SER A 1 297 ? 15.700 13.799 -21.152 1.00 88.31 297 SER A N 1
ATOM 2135 C CA . SER A 1 297 ? 16.416 12.641 -20.592 1.00 88.31 297 SER A CA 1
ATOM 2136 C C . SER A 1 297 ? 15.781 12.241 -19.266 1.00 88.31 297 SER A C 1
ATOM 2138 O O . SER A 1 297 ? 14.914 12.955 -18.770 1.00 88.31 297 SER A O 1
ATOM 2140 N N . GLY A 1 298 ? 16.163 11.114 -18.673 1.00 90.44 298 GLY A N 1
ATOM 2141 C CA . GLY A 1 298 ? 15.573 10.709 -17.401 1.00 90.44 298 GLY A CA 1
ATOM 2142 C C . GLY A 1 298 ? 15.964 9.314 -16.954 1.00 90.44 298 GLY A C 1
ATOM 2143 O O . GLY A 1 298 ? 17.062 8.845 -17.252 1.00 90.44 298 GLY A O 1
ATOM 2144 N N . SER A 1 299 ? 15.050 8.647 -16.261 1.00 90.62 299 SER A N 1
ATOM 2145 C CA . SER A 1 299 ? 15.212 7.268 -15.817 1.00 90.62 299 SER A CA 1
ATOM 2146 C C . SER A 1 299 ? 13.919 6.466 -15.939 1.00 90.62 299 SER A C 1
ATOM 2148 O O . SER A 1 299 ? 12.812 7.004 -16.057 1.00 90.62 299 SER A O 1
ATOM 2150 N N . VAL A 1 300 ? 14.089 5.148 -15.937 1.00 97.94 300 VAL A N 1
ATOM 2151 C CA . VAL A 1 300 ? 13.032 4.162 -15.737 1.00 97.94 300 VAL A CA 1
ATOM 2152 C C . VAL A 1 300 ? 13.387 3.324 -14.513 1.00 97.94 300 VAL A C 1
ATOM 2154 O O . VAL A 1 300 ? 14.490 2.785 -14.425 1.00 97.94 300 VAL A O 1
ATOM 2157 N N . THR A 1 301 ? 12.455 3.207 -13.576 1.00 97.56 301 THR A N 1
ATOM 2158 C CA . THR A 1 301 ? 12.589 2.414 -12.354 1.00 97.56 301 THR A CA 1
ATOM 2159 C C . THR A 1 301 ? 11.601 1.257 -12.387 1.00 97.56 301 THR A C 1
ATOM 2161 O O . THR A 1 301 ? 10.408 1.456 -12.615 1.00 97.56 301 THR A O 1
ATOM 2164 N N . PHE A 1 302 ? 12.090 0.051 -12.134 1.00 98.38 302 PHE A N 1
ATOM 2165 C CA . PHE A 1 302 ? 11.306 -1.162 -11.949 1.00 98.38 302 PHE A CA 1
ATOM 2166 C C . PHE A 1 302 ? 11.264 -1.449 -10.452 1.00 98.38 302 PHE A C 1
ATOM 2168 O O . PHE A 1 302 ? 12.318 -1.559 -9.837 1.00 98.38 302 PHE A O 1
ATOM 2175 N N . SER A 1 303 ? 10.083 -1.556 -9.853 1.00 98.06 303 SER A N 1
ATOM 2176 C CA . SER A 1 303 ? 9.922 -1.876 -8.431 1.00 98.06 303 SER A CA 1
ATOM 2177 C C . SER A 1 303 ? 9.072 -3.124 -8.260 1.00 98.06 303 SER A C 1
ATOM 2179 O O . SER A 1 303 ? 8.010 -3.250 -8.875 1.00 98.06 303 SER A O 1
ATOM 2181 N N . GLU A 1 304 ? 9.535 -4.035 -7.416 1.00 98.12 304 GLU A N 1
ATOM 2182 C CA . GLU A 1 304 ? 8.849 -5.291 -7.145 1.00 98.12 304 GLU A CA 1
ATOM 2183 C C . GLU A 1 304 ? 7.663 -5.081 -6.197 1.00 98.12 304 GLU A C 1
ATOM 2185 O O . GLU A 1 304 ? 7.767 -4.406 -5.167 1.00 98.12 304 GLU A O 1
ATOM 2190 N N . ARG A 1 305 ? 6.525 -5.688 -6.539 1.00 97.38 305 ARG A N 1
ATOM 2191 C CA . ARG A 1 305 ? 5.355 -5.810 -5.661 1.00 97.38 305 ARG A CA 1
ATOM 2192 C C . ARG A 1 305 ? 5.359 -7.154 -4.934 1.00 97.38 305 ARG A C 1
ATOM 2194 O O . ARG A 1 305 ? 5.892 -8.132 -5.444 1.00 97.38 305 ARG A O 1
ATOM 2201 N N . MET A 1 306 ? 4.686 -7.237 -3.787 1.00 95.62 306 MET A N 1
ATOM 2202 C CA . MET A 1 306 ? 4.563 -8.470 -2.991 1.00 95.62 306 MET A CA 1
ATOM 2203 C C . MET A 1 306 ? 3.946 -9.644 -3.776 1.00 95.62 306 MET A C 1
ATOM 2205 O O . MET A 1 306 ? 4.252 -10.798 -3.489 1.00 95.62 306 MET A O 1
ATOM 2209 N N . ASN A 1 307 ? 3.114 -9.374 -4.788 1.00 94.75 307 ASN A N 1
ATOM 2210 C CA . ASN A 1 307 ? 2.592 -10.387 -5.717 1.00 94.75 307 ASN A CA 1
ATOM 2211 C C . ASN A 1 307 ? 3.550 -10.782 -6.863 1.00 94.75 307 ASN A C 1
ATOM 2213 O O . ASN A 1 307 ? 3.155 -11.548 -7.739 1.00 94.75 307 ASN A O 1
ATOM 2217 N N . GLY A 1 308 ? 4.783 -10.271 -6.893 1.00 95.69 308 GLY A N 1
ATOM 2218 C CA . GLY A 1 308 ? 5.790 -10.551 -7.923 1.00 95.69 308 GLY A CA 1
ATOM 2219 C C . GLY A 1 308 ? 5.622 -9.759 -9.226 1.00 95.69 308 GLY A C 1
ATOM 2220 O O . GLY A 1 308 ? 6.47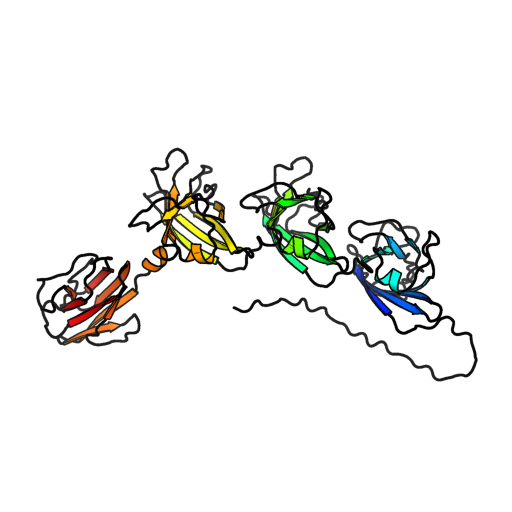7 -9.857 -10.111 1.00 95.69 308 GLY A O 1
ATOM 2221 N N . ASN A 1 309 ? 4.558 -8.958 -9.357 1.00 96.75 309 ASN A N 1
ATOM 2222 C CA . ASN A 1 309 ? 4.386 -8.034 -10.480 1.00 96.75 309 ASN A CA 1
ATOM 2223 C C . ASN A 1 309 ? 5.342 -6.841 -10.361 1.00 96.75 309 ASN A C 1
ATOM 2225 O O . ASN A 1 309 ? 5.916 -6.577 -9.302 1.00 96.75 309 ASN A O 1
ATOM 2229 N N . THR A 1 310 ? 5.474 -6.075 -11.446 1.00 98.25 310 THR A N 1
ATOM 2230 C CA . THR A 1 310 ? 6.384 -4.923 -11.483 1.00 98.25 310 THR A CA 1
ATOM 2231 C C . THR A 1 310 ? 5.634 -3.609 -11.627 1.00 98.25 310 THR A C 1
ATOM 2233 O O . THR A 1 310 ? 4.865 -3.423 -12.571 1.00 98.25 310 THR A O 1
ATOM 2236 N N . LEU A 1 311 ? 5.905 -2.655 -10.739 1.00 98.19 311 LEU A N 1
ATOM 2237 C CA . LEU A 1 311 ? 5.588 -1.252 -10.980 1.00 98.19 311 LEU A CA 1
ATOM 2238 C C . LEU A 1 311 ? 6.731 -0.622 -11.780 1.00 98.19 311 LEU A C 1
ATOM 2240 O O . LEU A 1 311 ? 7.853 -0.528 -11.291 1.00 98.19 311 LEU A O 1
ATOM 2244 N N . VAL A 1 312 ? 6.442 -0.175 -13.000 1.00 98.44 312 VAL A N 1
ATOM 2245 C CA . VAL A 1 312 ? 7.385 0.576 -13.836 1.00 98.44 312 VAL A CA 1
ATOM 2246 C C . VAL A 1 312 ? 7.064 2.060 -13.728 1.00 98.44 312 VAL A C 1
ATOM 2248 O O . VAL A 1 312 ? 5.951 2.478 -14.055 1.00 98.44 312 VAL A O 1
ATOM 2251 N N . VAL A 1 313 ? 8.031 2.854 -13.280 1.00 97.69 313 VAL A N 1
ATOM 2252 C CA . VAL A 1 313 ? 7.934 4.314 -13.176 1.00 97.69 313 VAL A CA 1
ATOM 2253 C C . VAL A 1 313 ? 8.922 4.942 -14.144 1.00 97.69 313 VAL A C 1
ATOM 2255 O O . VAL A 1 313 ? 10.092 4.581 -14.148 1.00 97.69 313 VAL A O 1
ATOM 2258 N N . ILE A 1 314 ? 8.466 5.893 -14.952 1.00 97.25 314 ILE A N 1
ATOM 2259 C CA . ILE A 1 314 ? 9.341 6.699 -15.806 1.00 97.25 314 ILE A CA 1
ATOM 2260 C C . ILE A 1 314 ? 9.319 8.128 -15.297 1.00 97.25 314 ILE A C 1
ATOM 2262 O O . ILE A 1 314 ? 8.249 8.655 -14.994 1.00 97.25 314 ILE A O 1
ATOM 2266 N N . SER A 1 315 ? 10.501 8.734 -15.213 1.00 94.50 315 SER A N 1
ATOM 2267 C CA . SER A 1 315 ? 10.699 10.121 -14.805 1.00 94.50 315 SER A CA 1
ATOM 2268 C C . SER A 1 315 ? 11.636 10.805 -15.792 1.00 94.50 315 SER A C 1
ATOM 2270 O O . SER A 1 315 ? 12.778 10.383 -15.963 1.00 94.50 315 SER A O 1
ATOM 2272 N N . LEU A 1 316 ? 11.154 11.844 -16.467 1.00 93.38 316 LEU A N 1
ATOM 2273 C CA . LEU A 1 316 ? 11.870 12.614 -17.474 1.00 93.38 316 LEU A CA 1
ATOM 2274 C C . LEU A 1 316 ? 12.076 14.054 -17.005 1.00 93.38 316 LEU A C 1
ATOM 2276 O O . LEU A 1 316 ? 11.189 14.705 -16.460 1.00 93.38 316 LEU A O 1
ATOM 2280 N N . THR A 1 317 ? 13.260 14.573 -17.296 1.00 88.75 317 THR A N 1
ATOM 2281 C CA . THR A 1 317 ? 13.644 15.977 -17.172 1.00 88.75 317 THR A CA 1
ATOM 2282 C C . THR A 1 317 ? 13.709 16.602 -18.563 1.00 88.75 317 THR A C 1
ATOM 2284 O O . THR A 1 317 ? 14.042 15.934 -19.541 1.00 88.75 317 THR A O 1
ATOM 2287 N N . GLY A 1 318 ? 13.378 17.892 -18.661 1.00 83.44 318 GLY A N 1
ATOM 2288 C CA . GLY A 1 318 ? 13.309 18.613 -19.939 1.00 83.44 318 GLY A CA 1
ATOM 2289 C C . GLY A 1 318 ? 11.990 18.414 -20.690 1.00 83.44 318 GLY A C 1
ATOM 2290 O O . GLY A 1 318 ? 11.715 19.130 -21.651 1.00 83.44 318 GLY A O 1
ATOM 2291 N N . ASP A 1 319 ? 11.127 17.510 -20.218 1.00 76.88 319 ASP A N 1
ATOM 2292 C CA . ASP A 1 319 ? 9.782 17.333 -20.751 1.00 76.88 319 ASP A CA 1
ATOM 2293 C C . ASP A 1 319 ? 8.802 18.348 -20.144 1.00 76.88 319 ASP A C 1
ATOM 2295 O O . ASP A 1 319 ? 8.176 18.109 -19.116 1.00 76.88 319 ASP A O 1
ATOM 2299 N N . ALA A 1 320 ? 8.677 19.509 -20.787 1.00 62.78 320 ALA A N 1
ATOM 2300 C CA . ALA A 1 320 ? 7.695 20.533 -20.418 1.00 62.78 320 ALA A CA 1
ATOM 2301 C C . ALA A 1 320 ? 6.332 20.348 -21.118 1.00 62.78 320 ALA A C 1
ATOM 2303 O O . ALA A 1 320 ? 5.489 21.245 -21.068 1.00 62.78 320 ALA A O 1
ATOM 2304 N N . SER A 1 321 ? 6.130 19.239 -21.840 1.00 65.56 321 SER A N 1
ATOM 2305 C CA . SER A 1 321 ? 4.937 19.040 -22.661 1.00 65.56 321 SER A CA 1
ATOM 2306 C C . SER A 1 321 ? 3.837 18.285 -21.907 1.00 65.56 321 SER A C 1
ATOM 2308 O O . SER A 1 321 ? 4.080 17.242 -21.308 1.00 65.56 321 SER A O 1
ATOM 2310 N N . ASP A 1 322 ? 2.597 18.772 -22.006 1.00 68.88 322 ASP A N 1
ATOM 2311 C CA . ASP A 1 322 ? 1.401 18.017 -21.587 1.00 68.88 322 ASP A CA 1
ATOM 2312 C C . ASP A 1 322 ? 0.988 16.971 -22.649 1.00 68.88 322 ASP A C 1
ATOM 2314 O O . ASP A 1 322 ? -0.070 16.347 -22.554 1.00 68.88 322 ASP A O 1
ATOM 2318 N N . SER A 1 323 ? 1.800 16.793 -23.703 1.00 77.75 323 SER A N 1
ATOM 2319 C CA . SER A 1 323 ? 1.533 15.816 -24.755 1.00 77.75 323 SER A CA 1
ATOM 2320 C C . SER A 1 323 ? 1.835 14.403 -24.277 1.00 77.75 323 SER A C 1
ATOM 2322 O O . SER A 1 323 ? 2.884 14.151 -23.694 1.00 77.75 323 SER A O 1
ATOM 2324 N N . ASN A 1 324 ? 0.936 13.473 -24.595 1.00 89.62 324 ASN A N 1
ATOM 2325 C CA . ASN A 1 324 ? 1.148 12.052 -24.367 1.00 89.62 324 ASN A CA 1
ATOM 2326 C C . ASN A 1 324 ? 2.361 11.563 -25.165 1.00 89.62 324 ASN A C 1
ATOM 2328 O O . ASN A 1 324 ? 2.355 11.630 -26.399 1.00 89.62 324 ASN A O 1
ATOM 2332 N N . ARG A 1 325 ? 3.361 11.024 -24.465 1.00 92.44 325 ARG A N 1
ATOM 2333 C CA . ARG A 1 325 ? 4.538 10.380 -25.054 1.00 92.44 325 ARG A CA 1
ATOM 2334 C C . ARG A 1 325 ? 4.424 8.862 -24.953 1.00 92.44 325 ARG A C 1
ATOM 2336 O O . ARG A 1 325 ? 4.664 8.306 -23.875 1.00 92.44 325 ARG A O 1
ATOM 2343 N N . PRO A 1 326 ? 4.066 8.170 -26.047 1.00 95.56 326 PRO A N 1
ATOM 2344 C CA . PRO A 1 326 ? 4.063 6.716 -26.086 1.00 95.56 326 PRO A CA 1
ATOM 2345 C C . PRO A 1 326 ? 5.397 6.155 -25.642 1.00 95.56 326 PRO A C 1
ATOM 2347 O O . PRO A 1 326 ? 6.447 6.697 -25.990 1.00 95.56 326 PRO A O 1
ATOM 2350 N N . THR A 1 327 ? 5.347 5.098 -24.843 1.00 96.50 327 THR A N 1
ATOM 2351 C CA . THR A 1 327 ? 6.540 4.519 -24.239 1.00 96.50 327 THR A CA 1
ATOM 2352 C C . THR A 1 327 ? 6.446 3.002 -24.239 1.00 96.50 327 THR A C 1
ATOM 2354 O O . THR A 1 327 ? 5.394 2.428 -23.960 1.00 96.50 327 THR A O 1
ATOM 2357 N N . HIS A 1 328 ? 7.548 2.347 -24.592 1.00 96.81 328 HIS A N 1
ATOM 2358 C CA . HIS A 1 328 ? 7.573 0.910 -24.843 1.00 96.81 328 HIS A CA 1
ATOM 2359 C C . HIS A 1 328 ? 8.852 0.277 -24.309 1.00 96.81 328 HIS A C 1
ATOM 2361 O O . HIS A 1 328 ? 9.918 0.892 -24.360 1.00 96.81 328 HIS A O 1
ATOM 2367 N N . ILE A 1 329 ? 8.748 -0.983 -23.884 1.00 98.12 329 ILE A N 1
ATOM 2368 C CA . ILE A 1 329 ? 9.901 -1.871 -23.718 1.00 98.12 329 ILE A CA 1
ATOM 2369 C C . ILE A 1 329 ? 10.022 -2.717 -24.982 1.00 98.12 329 ILE A C 1
ATOM 2371 O O . ILE A 1 329 ? 9.037 -3.287 -25.458 1.00 98.12 329 ILE A O 1
ATOM 2375 N N . HIS A 1 330 ? 11.236 -2.802 -25.509 1.00 96.56 330 HIS A N 1
ATOM 2376 C CA . HIS A 1 330 ? 11.600 -3.562 -26.695 1.00 96.56 330 HIS A CA 1
ATOM 2377 C C . HIS A 1 330 ? 12.585 -4.685 -26.361 1.00 96.56 330 HIS A C 1
ATOM 2379 O O . HIS A 1 330 ? 13.317 -4.599 -25.375 1.00 96.56 330 HIS A O 1
ATOM 2385 N N . THR A 1 331 ? 12.650 -5.710 -27.213 1.00 93.94 331 THR A N 1
ATOM 2386 C CA . THR A 1 331 ? 13.725 -6.716 -27.179 1.00 93.94 331 THR A CA 1
ATOM 2387 C C . THR A 1 331 ? 15.036 -6.173 -27.738 1.00 93.94 331 THR A C 1
ATOM 2389 O O . THR A 1 331 ? 15.032 -5.286 -28.586 1.00 93.94 331 THR A O 1
ATOM 2392 N N . GLY A 1 332 ? 16.168 -6.740 -27.322 1.00 90.38 332 GLY A N 1
ATOM 2393 C CA . GLY A 1 332 ? 17.484 -6.381 -27.854 1.00 90.38 332 GLY A CA 1
ATOM 2394 C C . GLY A 1 332 ? 18.094 -5.187 -27.125 1.00 90.38 332 GLY A C 1
ATOM 2395 O O . GLY A 1 332 ? 18.063 -5.124 -25.896 1.00 90.38 332 GLY A O 1
ATOM 2396 N N . SER A 1 333 ? 18.683 -4.251 -27.866 1.00 91.62 333 SER A N 1
ATOM 2397 C CA . SER A 1 333 ? 19.347 -3.069 -27.302 1.00 91.62 333 SER A CA 1
ATOM 2398 C C . SER A 1 333 ? 19.145 -1.830 -28.173 1.00 91.62 333 SER A C 1
ATOM 2400 O O . SER A 1 333 ? 18.747 -1.920 -29.333 1.00 91.62 333 SER A O 1
ATOM 2402 N N . THR A 1 334 ? 19.519 -0.661 -27.656 1.00 84.69 334 THR A N 1
ATOM 2403 C CA . THR A 1 334 ? 19.526 0.600 -28.415 1.00 84.69 334 THR A CA 1
ATOM 2404 C C . THR A 1 334 ? 20.423 0.566 -29.661 1.00 84.69 334 THR A C 1
ATOM 2406 O O . THR A 1 334 ? 20.224 1.358 -30.579 1.00 84.69 334 THR A O 1
ATOM 2409 N N . THR A 1 335 ? 21.401 -0.346 -29.724 1.00 84.50 335 THR A N 1
ATOM 2410 C CA . THR A 1 335 ? 22.298 -0.541 -30.880 1.00 84.50 335 THR A CA 1
ATOM 2411 C C . THR A 1 335 ? 21.905 -1.726 -31.762 1.00 84.50 335 THR A C 1
ATOM 2413 O O . THR A 1 335 ? 22.352 -1.812 -32.906 1.00 84.50 335 THR A O 1
ATOM 2416 N N . SER A 1 336 ? 21.050 -2.622 -31.267 1.00 85.19 336 SER A N 1
ATOM 2417 C CA . SER A 1 336 ? 20.454 -3.728 -32.017 1.00 85.19 336 SER A CA 1
ATOM 2418 C C . SER A 1 336 ? 18.951 -3.803 -31.702 1.00 85.19 336 SER A C 1
ATOM 2420 O O . SER A 1 336 ? 18.532 -4.617 -30.873 1.00 85.19 336 SER A O 1
ATOM 2422 N N . PRO A 1 337 ? 18.143 -2.907 -32.308 1.00 86.56 337 PRO A N 1
ATOM 2423 C CA . PRO A 1 337 ? 16.728 -2.762 -31.982 1.00 86.56 337 PRO A CA 1
ATOM 2424 C C . PRO A 1 337 ? 15.901 -3.999 -32.331 1.00 86.56 337 PRO A C 1
ATOM 2426 O O . PRO A 1 337 ? 16.020 -4.553 -33.427 1.00 86.56 337 PRO A O 1
ATOM 2429 N N . GLY A 1 338 ? 15.012 -4.381 -31.420 1.00 90.12 338 GLY A N 1
ATOM 2430 C CA . GLY A 1 338 ? 14.013 -5.424 -31.602 1.00 90.12 338 GLY A CA 1
ATOM 2431 C C . GLY A 1 338 ? 12.572 -4.908 -31.516 1.00 90.12 338 GLY A C 1
ATOM 2432 O O . GLY A 1 338 ? 12.292 -3.705 -31.518 1.00 90.12 338 GLY A O 1
ATOM 2433 N N . GLY A 1 339 ? 11.628 -5.848 -31.487 1.00 92.25 339 GLY A N 1
ATOM 2434 C CA . GLY A 1 339 ? 10.193 -5.556 -31.442 1.00 92.25 339 GLY A CA 1
ATOM 2435 C C . GLY A 1 339 ? 9.725 -5.071 -30.070 1.00 92.25 339 GLY A C 1
ATOM 2436 O O . GLY A 1 339 ? 10.401 -5.289 -29.068 1.00 92.25 339 GLY A O 1
ATOM 2437 N N . ILE A 1 340 ? 8.551 -4.435 -30.032 1.00 95.75 340 ILE A N 1
ATOM 2438 C CA . ILE A 1 340 ? 7.875 -4.060 -28.781 1.00 95.75 340 ILE A CA 1
ATOM 2439 C C . ILE A 1 340 ? 7.422 -5.330 -28.065 1.00 95.75 340 ILE A C 1
ATOM 2441 O O . ILE A 1 340 ? 6.811 -6.203 -28.682 1.00 95.75 340 ILE A O 1
ATOM 2445 N N . VAL A 1 341 ? 7.676 -5.397 -26.763 1.00 97.25 341 VAL A N 1
ATOM 2446 C CA . VAL A 1 341 ? 7.238 -6.504 -25.905 1.00 97.25 341 VAL A CA 1
ATOM 2447 C C . VAL A 1 341 ? 6.356 -6.075 -24.750 1.00 97.25 341 VAL A C 1
ATOM 2449 O O . VAL A 1 341 ? 5.611 -6.908 -24.249 1.00 97.25 341 VAL A O 1
ATOM 2452 N N . ILE A 1 342 ? 6.404 -4.807 -24.333 1.00 97.94 342 ILE A N 1
ATOM 2453 C CA . ILE A 1 342 ? 5.495 -4.257 -23.321 1.00 97.94 342 ILE A CA 1
ATOM 2454 C C . ILE A 1 342 ? 5.115 -2.836 -23.735 1.00 97.94 342 ILE A C 1
ATOM 2456 O O . ILE A 1 342 ? 5.988 -2.005 -24.006 1.00 97.94 342 ILE A O 1
ATOM 2460 N N . HIS A 1 343 ? 3.813 -2.554 -23.759 1.00 96.50 343 HIS A N 1
ATOM 2461 C CA . HIS A 1 343 ? 3.298 -1.188 -23.820 1.00 96.50 343 HIS A CA 1
ATOM 2462 C C . HIS A 1 343 ? 3.261 -0.597 -22.412 1.00 96.50 343 HIS A C 1
ATOM 2464 O O . HIS A 1 343 ? 2.673 -1.190 -21.509 1.00 96.50 343 HIS A O 1
ATOM 2470 N N . LEU A 1 344 ? 3.893 0.560 -22.231 1.00 97.06 344 LEU A N 1
ATOM 2471 C CA . LEU A 1 344 ? 3.851 1.304 -20.979 1.00 97.06 344 LEU A CA 1
ATOM 2472 C C . LEU A 1 344 ? 2.870 2.470 -21.099 1.00 97.06 344 LEU A C 1
ATOM 2474 O O . LEU A 1 344 ? 2.586 2.957 -22.195 1.00 97.06 344 LEU A O 1
ATOM 2478 N N . SER A 1 345 ? 2.368 2.935 -19.958 1.00 95.62 345 SER A N 1
ATOM 2479 C CA . SER A 1 345 ? 1.593 4.169 -19.877 1.00 95.62 345 SER A CA 1
ATOM 2480 C C . SER A 1 345 ? 2.387 5.327 -20.478 1.00 95.62 345 SER A C 1
ATOM 2482 O O . SER A 1 345 ? 3.573 5.508 -20.173 1.00 95.62 345 SER A O 1
ATOM 2484 N N . ASN A 1 346 ? 1.714 6.132 -21.300 1.00 94.75 346 ASN A N 1
ATOM 2485 C CA . ASN A 1 346 ? 2.310 7.310 -21.917 1.00 94.75 346 ASN A CA 1
ATOM 2486 C C . ASN A 1 346 ? 2.884 8.239 -20.840 1.00 94.75 346 ASN A C 1
ATOM 2488 O O . ASN A 1 346 ? 2.222 8.511 -19.836 1.00 94.75 346 ASN A O 1
ATOM 2492 N N . VAL A 1 347 ? 4.098 8.745 -21.062 1.00 94.06 347 VAL A N 1
ATOM 2493 C CA . VAL A 1 347 ? 4.670 9.782 -20.200 1.00 94.06 347 VAL A CA 1
ATOM 2494 C C . VAL A 1 347 ? 3.908 11.078 -20.437 1.00 94.06 347 VAL A C 1
ATOM 2496 O O . VAL A 1 347 ? 3.700 11.482 -21.583 1.00 94.06 347 VAL A O 1
ATOM 2499 N N . LYS A 1 348 ? 3.460 11.699 -19.344 1.00 90.00 348 LYS A N 1
ATOM 2500 C CA . LYS A 1 348 ? 2.740 12.970 -19.342 1.00 90.00 348 LYS A CA 1
ATOM 2501 C C . LYS A 1 348 ? 3.285 13.841 -18.215 1.00 90.00 348 LYS A C 1
ATOM 2503 O O . LYS A 1 348 ? 3.426 13.365 -17.091 1.00 90.00 348 LYS A O 1
ATOM 2508 N N . ASN A 1 349 ? 3.590 15.108 -18.504 1.00 88.12 349 ASN A N 1
ATOM 2509 C CA . ASN A 1 349 ? 4.221 16.022 -17.542 1.00 88.12 349 ASN A CA 1
ATOM 2510 C C . ASN A 1 349 ? 5.502 15.433 -16.924 1.00 88.12 349 ASN A C 1
ATOM 2512 O O . ASN A 1 349 ? 5.730 15.527 -15.720 1.00 88.12 349 ASN A O 1
ATOM 2516 N N . GLY A 1 350 ? 6.306 14.766 -17.757 1.00 90.50 350 GLY A N 1
ATOM 2517 C CA . GLY A 1 350 ? 7.567 14.161 -17.350 1.00 90.50 350 GLY A CA 1
ATOM 2518 C C . GLY A 1 350 ? 7.456 12.876 -16.529 1.00 90.50 350 GLY A C 1
ATOM 2519 O O . GLY A 1 350 ? 8.496 12.348 -16.163 1.00 90.50 350 GLY A O 1
ATOM 2520 N N . ALA A 1 351 ? 6.269 12.323 -16.250 1.00 92.31 351 ALA A N 1
ATOM 2521 C CA . ALA A 1 351 ? 6.175 11.056 -15.519 1.00 92.31 351 ALA A CA 1
ATOM 2522 C C . ALA A 1 351 ? 5.132 10.074 -16.074 1.00 92.31 351 ALA A C 1
ATOM 2524 O O . ALA A 1 351 ? 4.130 10.463 -16.674 1.00 92.31 351 ALA A O 1
ATOM 2525 N N . SER A 1 352 ? 5.348 8.779 -15.837 1.00 94.69 352 SER A N 1
ATOM 2526 C CA . SER A 1 352 ? 4.302 7.755 -15.940 1.00 94.69 352 SER A CA 1
ATOM 2527 C C . SER A 1 352 ? 4.512 6.622 -14.945 1.00 94.69 352 SER A C 1
ATOM 2529 O O . SER A 1 352 ? 5.608 6.412 -14.425 1.00 94.69 352 SER A O 1
ATOM 2531 N N . LYS A 1 353 ? 3.427 5.894 -14.670 1.00 95.88 353 LYS A N 1
ATOM 2532 C CA . LYS A 1 353 ? 3.420 4.672 -13.866 1.00 95.88 353 LYS A CA 1
ATOM 2533 C C . LYS A 1 353 ? 2.652 3.594 -14.624 1.00 95.88 353 LYS A C 1
ATOM 2535 O O . LYS A 1 353 ? 1.582 3.869 -15.165 1.00 95.88 353 LYS A O 1
ATOM 2540 N N . THR A 1 354 ? 3.188 2.381 -14.656 1.00 97.50 354 THR A N 1
ATOM 2541 C CA . THR A 1 354 ? 2.563 1.223 -15.309 1.00 97.50 354 THR A CA 1
ATOM 2542 C C . THR A 1 354 ? 2.667 0.012 -14.399 1.00 97.50 354 THR A C 1
ATOM 2544 O O . THR A 1 354 ? 3.753 -0.302 -13.920 1.00 97.50 354 THR A O 1
ATOM 2547 N N . ASN A 1 355 ? 1.555 -0.686 -14.179 1.00 97.00 355 ASN A N 1
ATOM 2548 C CA . ASN A 1 355 ? 1.579 -1.992 -13.531 1.00 97.00 355 ASN A CA 1
ATOM 2549 C C . ASN A 1 355 ? 1.772 -3.083 -14.591 1.00 97.00 355 ASN A C 1
ATOM 2551 O O . ASN A 1 355 ? 0.885 -3.300 -15.413 1.00 97.00 355 ASN A O 1
ATOM 2555 N N . VAL A 1 356 ? 2.923 -3.748 -14.581 1.00 97.44 356 VAL A N 1
ATOM 2556 C CA . VAL A 1 356 ? 3.281 -4.792 -15.544 1.00 97.44 356 VAL A CA 1
ATOM 2557 C C . VAL A 1 356 ? 3.072 -6.162 -14.913 1.00 97.44 356 VAL A C 1
ATOM 2559 O O . VAL A 1 356 ? 3.669 -6.480 -13.884 1.00 97.44 356 VAL A O 1
ATOM 2562 N N . THR A 1 357 ? 2.230 -6.966 -15.561 1.00 96.06 357 THR A N 1
ATOM 2563 C CA . THR A 1 357 ? 1.910 -8.349 -15.166 1.00 96.06 357 THR A CA 1
ATOM 2564 C C . THR A 1 357 ? 2.188 -9.364 -16.279 1.00 96.06 357 THR A C 1
ATOM 2566 O O . THR A 1 357 ? 2.289 -10.562 -16.020 1.00 96.06 357 THR A O 1
ATOM 2569 N N . ALA A 1 358 ? 2.299 -8.903 -17.528 1.00 96.94 358 ALA A N 1
ATOM 2570 C CA . ALA A 1 358 ? 2.500 -9.732 -18.709 1.00 96.94 358 ALA A CA 1
ATOM 2571 C C . ALA A 1 358 ? 3.178 -8.943 -19.840 1.00 96.94 358 ALA A C 1
ATOM 2573 O O . ALA A 1 358 ? 3.113 -7.711 -19.887 1.00 96.94 358 ALA A O 1
ATOM 2574 N N . PHE A 1 359 ? 3.783 -9.669 -20.777 1.00 96.50 359 PHE A N 1
ATOM 2575 C CA . PHE A 1 359 ? 4.152 -9.157 -22.092 1.00 96.50 359 PHE A CA 1
ATOM 2576 C C . PHE A 1 359 ? 2.904 -8.854 -22.936 1.00 96.50 359 PHE A C 1
ATOM 2578 O O . PHE A 1 359 ? 1.803 -9.337 -22.663 1.00 96.50 359 PHE A O 1
ATOM 2585 N N . SER A 1 360 ? 3.078 -8.092 -24.017 1.00 95.62 360 SER A N 1
ATOM 2586 C CA . SER A 1 360 ? 2.008 -7.731 -24.956 1.00 95.62 360 SER A CA 1
ATOM 2587 C C . SER A 1 360 ? 1.346 -8.938 -25.641 1.00 95.62 360 SER A C 1
ATOM 2589 O O . SER A 1 360 ? 0.262 -8.791 -26.201 1.00 95.62 360 SER A O 1
ATOM 2591 N N . ASP A 1 361 ? 1.971 -10.120 -25.615 1.00 94.81 361 ASP A N 1
ATOM 2592 C CA . ASP A 1 361 ? 1.394 -11.373 -26.122 1.00 94.81 361 ASP A CA 1
ATOM 2593 C C . ASP A 1 361 ? 0.543 -12.134 -25.083 1.00 94.81 361 ASP A C 1
ATOM 2595 O O . ASP A 1 361 ? -0.038 -13.172 -25.402 1.00 94.81 361 ASP A O 1
ATOM 2599 N N . GLY A 1 362 ? 0.437 -11.608 -23.858 1.00 95.50 362 GLY A N 1
ATOM 2600 C CA . GLY A 1 362 ? -0.313 -12.192 -22.748 1.00 95.50 362 GLY A CA 1
ATOM 2601 C C . GLY A 1 362 ? 0.489 -13.154 -21.869 1.00 95.50 362 GLY A C 1
ATOM 2602 O O . GLY A 1 362 ? -0.040 -13.628 -20.864 1.00 95.50 362 GLY A O 1
ATOM 2603 N N . THR A 1 363 ? 1.751 -13.437 -22.199 1.00 96.12 363 THR A N 1
ATOM 2604 C CA . THR A 1 363 ? 2.630 -14.252 -21.352 1.00 96.12 363 THR A CA 1
ATOM 2605 C C . THR A 1 363 ? 2.939 -13.495 -20.064 1.00 96.12 363 THR A C 1
ATOM 2607 O O . THR A 1 363 ? 3.465 -12.385 -20.116 1.00 96.12 363 THR A O 1
ATOM 2610 N N . ALA A 1 364 ? 2.616 -14.083 -18.909 1.00 97.00 364 ALA A N 1
ATOM 2611 C CA . ALA A 1 364 ? 2.912 -13.484 -17.609 1.00 97.00 364 ALA A CA 1
ATOM 2612 C C . ALA A 1 364 ? 4.422 -13.239 -17.441 1.00 97.00 364 ALA A C 1
ATOM 2614 O O . ALA A 1 364 ? 5.235 -14.029 -17.920 1.00 97.00 364 ALA A O 1
ATOM 2615 N N . VAL A 1 365 ? 4.781 -12.151 -16.761 1.00 96.62 365 VAL A N 1
ATOM 2616 C CA . VAL A 1 365 ? 6.174 -11.800 -16.467 1.00 96.62 365 VAL A CA 1
ATOM 2617 C C . VAL A 1 365 ? 6.279 -11.263 -15.047 1.00 96.62 365 VAL A C 1
ATOM 2619 O O . VAL A 1 365 ? 5.513 -10.390 -14.638 1.00 96.62 365 VAL A O 1
ATOM 2622 N N . THR A 1 366 ? 7.236 -11.791 -14.297 1.00 97.06 366 THR A N 1
ATOM 2623 C CA . THR A 1 366 ? 7.551 -11.346 -12.937 1.00 97.06 366 THR A CA 1
ATOM 2624 C C . THR A 1 366 ? 8.639 -10.277 -12.939 1.00 97.06 366 THR A C 1
ATOM 2626 O O . THR A 1 366 ? 9.383 -10.117 -13.909 1.00 97.06 366 THR A O 1
ATOM 2629 N N . TYR A 1 367 ? 8.789 -9.576 -11.816 1.00 97.19 367 TYR A N 1
ATOM 2630 C CA . TYR A 1 367 ? 9.892 -8.641 -11.591 1.00 97.19 367 TYR A CA 1
ATOM 2631 C C . TYR A 1 367 ? 11.265 -9.263 -11.867 1.00 97.19 367 TYR A C 1
ATOM 2633 O O . TYR A 1 367 ? 12.031 -8.722 -12.663 1.00 97.19 367 TYR A O 1
ATOM 2641 N N . SER A 1 368 ? 11.547 -10.432 -11.284 1.00 93.25 368 SER A N 1
ATOM 2642 C CA . SER A 1 368 ? 12.837 -11.120 -11.439 1.00 93.25 368 SER A CA 1
ATOM 2643 C C . SER A 1 368 ? 13.179 -11.479 -12.896 1.00 93.25 368 SER A C 1
ATOM 2645 O O . SER A 1 368 ? 14.337 -11.392 -13.315 1.00 93.25 368 SER A O 1
ATOM 2647 N N . GLU A 1 369 ? 12.171 -11.826 -13.698 1.00 94.56 369 GLU A N 1
ATOM 2648 C CA . GLU A 1 369 ? 12.335 -12.079 -15.131 1.00 94.56 369 GLU A CA 1
ATOM 2649 C C . GLU A 1 369 ? 12.555 -10.772 -15.899 1.00 94.56 369 GLU A C 1
ATOM 2651 O O . GLU A 1 369 ? 13.419 -10.700 -16.775 1.00 94.56 369 GLU A O 1
ATOM 2656 N N . LEU A 1 370 ? 11.820 -9.714 -15.548 1.00 94.56 370 LEU A N 1
ATOM 2657 C CA . LEU A 1 370 ? 11.883 -8.437 -16.249 1.00 94.56 370 LEU A CA 1
ATOM 2658 C C . LEU A 1 370 ? 13.220 -7.709 -16.036 1.00 94.56 370 LEU A C 1
ATOM 2660 O O . LEU A 1 370 ? 13.785 -7.190 -16.997 1.00 94.56 370 LEU A O 1
ATOM 2664 N N . ILE A 1 371 ? 13.781 -7.724 -14.822 1.00 91.06 371 ILE A N 1
ATOM 2665 C CA . ILE A 1 371 ? 15.072 -7.068 -14.530 1.00 91.06 371 ILE A CA 1
ATOM 2666 C C . ILE A 1 371 ? 16.282 -7.785 -15.143 1.00 91.06 371 ILE A C 1
ATOM 2668 O O . ILE A 1 371 ? 17.372 -7.226 -15.194 1.00 91.06 371 ILE A O 1
ATOM 2672 N N . THR A 1 372 ? 16.127 -9.021 -15.621 1.00 89.94 372 THR A N 1
ATOM 2673 C CA . THR A 1 372 ? 17.188 -9.744 -16.349 1.00 89.94 372 THR A CA 1
ATOM 2674 C C . THR A 1 372 ? 16.963 -9.748 -17.863 1.00 89.94 372 THR A C 1
ATOM 2676 O O . THR A 1 372 ? 17.851 -10.135 -18.633 1.00 89.94 372 THR A O 1
ATOM 2679 N N . TYR A 1 373 ? 15.812 -9.243 -18.307 1.00 92.12 373 TYR A N 1
ATOM 2680 C CA . TYR A 1 373 ? 15.399 -9.224 -19.699 1.00 92.12 373 TYR A CA 1
ATOM 2681 C C . TYR A 1 373 ? 16.377 -8.450 -20.594 1.00 92.12 373 TYR A C 1
ATOM 2683 O O . TYR A 1 373 ? 16.842 -7.361 -20.251 1.00 92.12 373 TYR A O 1
ATOM 2691 N N . ALA A 1 374 ? 16.695 -9.009 -21.763 1.00 91.75 374 ALA A N 1
ATOM 2692 C CA . ALA A 1 374 ? 17.515 -8.339 -22.770 1.00 91.75 374 ALA A CA 1
ATOM 2693 C C . ALA A 1 374 ? 16.647 -7.351 -23.557 1.00 91.75 374 ALA A C 1
ATOM 2695 O O . ALA A 1 374 ? 16.047 -7.709 -24.577 1.00 91.75 374 ALA A O 1
ATOM 2696 N N . GLY A 1 375 ? 16.553 -6.116 -23.064 1.00 95.56 375 GLY A N 1
ATOM 2697 C CA . GLY A 1 375 ? 15.690 -5.111 -23.665 1.00 95.56 375 GLY A CA 1
ATOM 2698 C C . GLY A 1 375 ? 16.172 -3.679 -23.526 1.00 95.56 375 GLY A C 1
ATOM 2699 O O . GLY A 1 375 ? 17.210 -3.376 -22.939 1.00 95.56 375 GLY A O 1
ATOM 2700 N N . TYR A 1 376 ? 15.377 -2.773 -24.077 1.00 96.75 376 TYR A N 1
ATOM 2701 C CA . TYR A 1 376 ? 15.581 -1.336 -23.955 1.00 96.75 376 TYR A CA 1
ATOM 2702 C C . TYR A 1 376 ? 14.240 -0.601 -23.966 1.00 96.75 376 TYR A C 1
ATOM 2704 O O . TYR A 1 376 ? 13.236 -1.117 -24.457 1.00 96.75 376 TYR A O 1
ATOM 2712 N N . VAL A 1 377 ? 14.223 0.600 -23.402 1.00 98.19 377 VAL A N 1
ATOM 2713 C CA . VAL A 1 377 ? 13.060 1.484 -23.352 1.00 98.19 377 VAL A CA 1
ATOM 2714 C C . VAL A 1 377 ? 13.195 2.565 -24.410 1.00 98.19 377 VAL A C 1
ATOM 2716 O O . VAL A 1 377 ? 14.261 3.164 -24.554 1.00 98.19 377 VAL A O 1
ATOM 2719 N N . ASN A 1 378 ? 12.091 2.834 -25.101 1.00 96.00 378 ASN A N 1
ATOM 2720 C CA . ASN A 1 378 ? 11.933 3.951 -26.024 1.00 96.00 378 ASN A CA 1
ATOM 2721 C C . ASN A 1 378 ? 10.831 4.885 -25.542 1.00 96.00 378 ASN A C 1
ATOM 2723 O O . ASN A 1 378 ? 9.713 4.434 -25.292 1.00 96.00 378 ASN A O 1
ATOM 2727 N N . VAL A 1 379 ? 11.126 6.184 -25.511 1.00 95.69 379 VAL A N 1
ATOM 2728 C CA . VAL A 1 379 ? 10.142 7.249 -25.308 1.00 95.69 379 VAL A CA 1
ATOM 2729 C C . VAL A 1 379 ? 9.986 8.024 -26.612 1.00 95.69 379 VAL A C 1
ATOM 2731 O O . VAL A 1 379 ? 10.944 8.610 -27.127 1.00 95.69 379 VAL A O 1
ATOM 2734 N N . HIS A 1 380 ? 8.768 8.034 -27.144 1.00 93.88 380 HIS A N 1
ATOM 2735 C CA . HIS A 1 380 ? 8.434 8.697 -28.400 1.00 93.88 380 HIS A CA 1
ATOM 2736 C C . HIS A 1 380 ? 8.066 10.172 -28.191 1.00 93.88 380 HIS A C 1
ATOM 2738 O O . HIS A 1 380 ? 7.732 10.608 -27.087 1.00 93.88 380 HIS A O 1
ATOM 2744 N N . ASN A 1 381 ? 8.108 10.958 -29.266 1.00 89.56 381 ASN A N 1
ATOM 2745 C CA . ASN A 1 381 ? 7.809 12.382 -29.200 1.00 89.56 381 ASN A CA 1
ATOM 2746 C C . ASN A 1 381 ? 6.328 12.662 -28.896 1.00 89.56 381 ASN A C 1
ATOM 2748 O O . ASN A 1 381 ? 6.032 13.423 -27.982 1.00 89.56 381 ASN A O 1
ATOM 2752 N N . ALA A 1 382 ? 5.408 12.046 -29.640 1.00 88.81 382 ALA A N 1
ATOM 2753 C CA . ALA A 1 382 ? 3.964 12.170 -29.435 1.00 88.81 382 ALA A CA 1
ATOM 2754 C C . ALA A 1 382 ? 3.213 10.999 -30.095 1.00 88.81 382 ALA A C 1
ATOM 2756 O O . ALA A 1 382 ? 3.755 10.331 -30.974 1.00 88.81 382 ALA A O 1
ATOM 2757 N N . GLU A 1 383 ? 1.941 10.785 -29.741 1.00 84.94 383 GLU A N 1
ATOM 2758 C CA . GLU A 1 383 ? 1.074 9.760 -30.364 1.00 84.94 383 GLU A CA 1
ATOM 2759 C C . GLU A 1 383 ? 0.987 9.861 -31.899 1.00 84.94 383 GLU A C 1
ATOM 2761 O O . GLU A 1 383 ? 0.936 8.842 -32.584 1.00 84.94 383 GLU A O 1
ATOM 2766 N N . GLY A 1 384 ? 1.013 11.078 -32.452 1.00 82.06 384 GLY A N 1
ATOM 2767 C CA . GLY A 1 384 ? 0.994 11.311 -33.902 1.00 82.06 384 GLY A CA 1
ATOM 2768 C C . GLY A 1 384 ? 2.356 11.178 -34.593 1.00 82.06 384 GLY A C 1
ATOM 2769 O O . GLY A 1 384 ? 2.424 11.322 -35.811 1.00 82.06 384 GLY A O 1
ATOM 2770 N N . ASP A 1 385 ? 3.428 10.936 -33.836 1.00 82.31 385 ASP A N 1
ATOM 2771 C CA . ASP A 1 385 ? 4.810 11.008 -34.311 1.00 82.31 385 ASP A CA 1
ATOM 2772 C C . ASP A 1 385 ? 5.693 9.934 -33.657 1.00 82.31 385 ASP A C 1
ATOM 2774 O O . ASP A 1 385 ? 6.712 10.199 -33.016 1.00 82.31 385 ASP A O 1
ATOM 2778 N N . LEU A 1 386 ? 5.278 8.674 -33.814 1.00 84.62 386 LEU A N 1
ATOM 2779 C CA . LEU A 1 386 ? 5.994 7.514 -33.274 1.00 84.62 386 LEU A CA 1
ATOM 2780 C C . LEU A 1 386 ? 7.378 7.303 -33.916 1.00 84.62 386 LEU A C 1
ATOM 2782 O O . LEU A 1 386 ? 8.180 6.534 -33.394 1.00 84.62 386 LEU A O 1
ATOM 2786 N N . GLY A 1 387 ? 7.672 7.959 -35.043 1.00 86.19 387 GLY A N 1
ATOM 2787 C CA . GLY A 1 387 ? 8.969 7.861 -35.717 1.00 86.19 387 GLY A CA 1
ATOM 2788 C C . GLY A 1 387 ? 10.084 8.656 -35.034 1.00 86.19 387 GLY A C 1
ATOM 2789 O O . GLY A 1 387 ? 11.256 8.383 -35.289 1.00 86.19 387 GLY A O 1
ATOM 2790 N N . ILE A 1 388 ? 9.736 9.614 -34.169 1.00 88.38 388 ILE A N 1
ATOM 2791 C CA . ILE A 1 388 ? 10.699 10.452 -33.454 1.00 88.38 388 ILE A CA 1
ATOM 2792 C C . ILE A 1 388 ? 10.799 9.991 -32.001 1.00 88.38 388 ILE A C 1
ATOM 2794 O O . ILE A 1 388 ? 9.808 9.939 -31.274 1.00 88.38 388 ILE A O 1
ATOM 2798 N N . LEU A 1 389 ? 12.022 9.678 -31.578 1.00 91.75 389 LEU A N 1
ATOM 2799 C CA . LEU A 1 389 ? 12.365 9.362 -30.195 1.00 91.75 389 LEU A CA 1
ATOM 2800 C C . LEU A 1 389 ? 12.915 10.603 -29.501 1.00 91.75 389 LEU A C 1
ATOM 2802 O O . LEU A 1 389 ? 13.649 11.381 -30.109 1.00 91.75 389 LEU A O 1
ATOM 2806 N N . VAL A 1 390 ? 12.586 10.752 -28.220 1.00 92.19 390 VAL A N 1
ATOM 2807 C CA . VAL A 1 390 ? 13.110 11.839 -27.381 1.00 92.19 390 VAL A CA 1
ATOM 2808 C C . VAL A 1 390 ? 14.068 11.338 -26.313 1.00 92.19 390 VAL A C 1
ATOM 2810 O O . VAL A 1 390 ? 15.017 12.051 -26.001 1.00 92.19 390 VAL A O 1
ATOM 2813 N N . ALA A 1 391 ? 13.873 10.116 -25.813 1.00 93.56 391 ALA A N 1
ATOM 2814 C CA . ALA A 1 391 ? 14.779 9.462 -24.879 1.00 93.56 391 ALA A CA 1
ATOM 2815 C C . ALA A 1 391 ? 14.774 7.937 -25.082 1.00 93.56 391 ALA A C 1
ATOM 2817 O O . ALA A 1 391 ? 13.754 7.363 -25.472 1.00 93.56 391 ALA A O 1
ATOM 2818 N N . GLN A 1 392 ? 15.902 7.279 -24.809 1.00 95.50 392 GLN A N 1
ATOM 2819 C CA . GLN A 1 392 ? 16.023 5.818 -24.863 1.00 95.50 392 GLN A CA 1
ATOM 2820 C C . GLN A 1 392 ? 17.077 5.291 -23.882 1.00 95.50 392 GLN A C 1
ATOM 2822 O O . GLN A 1 392 ? 18.037 5.992 -23.561 1.00 95.50 392 GLN A O 1
ATOM 2827 N N . GLY A 1 393 ? 16.968 4.034 -23.459 1.00 92.38 393 GLY A N 1
ATOM 2828 C CA . GLY A 1 393 ? 17.972 3.418 -22.585 1.00 92.38 393 GLY A CA 1
ATOM 2829 C C . GLY A 1 393 ? 17.878 1.901 -22.538 1.00 92.38 393 GLY A C 1
ATOM 2830 O O . GLY A 1 393 ? 16.786 1.346 -22.608 1.00 92.38 393 GLY A O 1
ATOM 2831 N N . ASN A 1 394 ? 19.022 1.221 -22.435 1.00 92.06 394 ASN A N 1
ATOM 2832 C CA . ASN A 1 394 ? 19.048 -0.228 -22.235 1.00 92.06 394 ASN A CA 1
ATOM 2833 C C . ASN A 1 394 ? 18.586 -0.580 -20.815 1.00 92.06 394 ASN A C 1
ATOM 2835 O O . ASN A 1 394 ? 18.870 0.160 -19.876 1.00 92.06 394 ASN A O 1
ATOM 2839 N N . ILE A 1 395 ? 17.940 -1.735 -20.669 1.00 94.69 395 ILE A N 1
ATOM 2840 C CA . ILE A 1 395 ? 17.513 -2.303 -19.385 1.00 94.69 395 ILE A CA 1
ATOM 2841 C C . ILE A 1 395 ? 18.020 -3.744 -19.249 1.00 94.69 395 ILE A C 1
ATOM 2843 O O . ILE A 1 395 ? 18.533 -4.329 -20.209 1.00 94.69 395 ILE A O 1
ATOM 2847 N N . GLY A 1 396 ? 17.906 -4.303 -18.047 1.00 91.81 396 GLY A N 1
ATOM 2848 C CA . GLY A 1 396 ? 18.283 -5.677 -17.731 1.00 91.81 396 GLY A CA 1
ATOM 2849 C C . GLY A 1 396 ? 19.652 -6.094 -18.265 1.00 91.81 396 GLY A C 1
ATOM 2850 O O . GLY A 1 396 ? 20.652 -5.389 -18.091 1.00 91.81 396 GLY A O 1
ATOM 2851 N N . SER A 1 397 ? 19.730 -7.245 -18.933 1.00 86.88 397 SER A N 1
ATOM 2852 C CA . SER A 1 397 ? 21.011 -7.766 -19.435 1.00 86.88 397 SER A CA 1
ATOM 2853 C C . SER A 1 397 ? 21.640 -6.892 -20.530 1.00 86.88 397 SER A C 1
ATOM 2855 O O . SER A 1 397 ? 22.870 -6.843 -20.637 1.00 86.88 397 SER A O 1
ATOM 2857 N N . SER A 1 398 ? 20.838 -6.123 -21.273 1.00 86.31 398 SER A N 1
ATOM 2858 C CA . SER A 1 398 ? 21.332 -5.152 -22.258 1.00 86.31 398 SER A CA 1
ATOM 2859 C C . SER A 1 398 ? 21.974 -3.927 -21.601 1.00 86.31 398 SER A C 1
ATOM 2861 O O . SER A 1 398 ? 22.894 -3.338 -22.169 1.00 86.31 398 SER A O 1
ATOM 2863 N N . ALA A 1 399 ? 21.538 -3.542 -20.397 1.00 82.69 399 ALA A N 1
ATOM 2864 C CA . ALA A 1 399 ? 22.192 -2.490 -19.615 1.00 82.69 399 ALA A CA 1
ATOM 2865 C C . ALA A 1 399 ? 23.530 -2.973 -19.040 1.00 82.69 399 ALA A C 1
ATOM 2867 O O . ALA A 1 399 ? 24.539 -2.275 -19.131 1.00 82.69 399 ALA A O 1
ATOM 2868 N N . ALA A 1 400 ? 23.575 -4.213 -18.543 1.00 63.12 400 ALA A N 1
ATOM 2869 C CA . ALA A 1 400 ? 24.797 -4.832 -18.026 1.00 63.12 400 ALA A CA 1
ATOM 2870 C C . ALA A 1 400 ? 25.865 -5.089 -19.108 1.00 63.12 400 ALA A C 1
ATOM 2872 O O . ALA A 1 400 ? 27.035 -5.323 -18.796 1.00 63.12 400 ALA A O 1
ATOM 2873 N N . ALA A 1 401 ? 25.489 -5.099 -20.389 1.00 55.34 401 ALA A N 1
ATOM 2874 C CA . ALA A 1 401 ? 26.420 -5.135 -21.518 1.00 55.34 401 ALA A CA 1
ATOM 2875 C C . ALA A 1 401 ? 27.122 -3.780 -21.772 1.00 55.34 401 ALA A C 1
ATOM 2877 O O . ALA A 1 401 ? 28.166 -3.740 -22.426 1.00 55.34 401 ALA A O 1
ATOM 2878 N N . GLY A 1 402 ? 26.574 -2.686 -21.223 1.00 50.38 402 GLY A N 1
ATOM 2879 C CA . GLY A 1 402 ? 27.046 -1.311 -21.402 1.00 50.38 402 GLY A CA 1
ATOM 2880 C C . GLY A 1 402 ? 28.097 -0.823 -20.398 1.00 50.38 402 GLY A C 1
ATOM 2881 O O . GLY A 1 402 ? 28.654 0.254 -20.604 1.00 50.38 402 GLY A O 1
ATOM 2882 N N . THR A 1 403 ? 28.417 -1.574 -19.339 1.00 49.62 403 THR A N 1
ATOM 2883 C CA . THR A 1 403 ? 29.486 -1.184 -18.404 1.00 49.62 403 THR A CA 1
ATOM 2884 C C . THR A 1 403 ? 30.842 -1.567 -18.993 1.00 49.62 403 THR A C 1
ATOM 2886 O O . THR A 1 403 ? 31.234 -2.736 -18.970 1.00 49.62 403 THR A O 1
ATOM 2889 N N . ALA A 1 404 ? 31.561 -0.593 -19.554 1.00 55.59 404 ALA A N 1
ATOM 2890 C CA . ALA A 1 404 ? 32.913 -0.821 -20.044 1.00 55.59 404 ALA A CA 1
ATOM 2891 C C . ALA A 1 404 ? 33.832 -1.274 -18.895 1.00 55.59 404 ALA A C 1
ATOM 2893 O O . ALA A 1 404 ? 33.952 -0.587 -17.882 1.00 55.59 404 ALA A O 1
ATOM 2894 N N . THR A 1 405 ? 34.486 -2.429 -19.033 1.00 71.88 405 THR A N 1
ATOM 2895 C CA . THR A 1 405 ? 35.527 -2.855 -18.083 1.00 71.88 405 THR A CA 1
ATOM 2896 C C . THR A 1 405 ? 36.862 -2.226 -18.495 1.00 71.88 405 THR A C 1
ATOM 2898 O O . THR A 1 405 ? 37.297 -2.421 -19.631 1.00 71.88 405 THR A O 1
ATOM 2901 N N . ASN A 1 406 ? 37.502 -1.462 -17.599 1.00 85.62 406 ASN A N 1
ATOM 2902 C CA . ASN A 1 406 ? 38.703 -0.678 -17.918 1.00 85.62 406 ASN A CA 1
ATOM 2903 C C . ASN A 1 406 ? 40.017 -1.397 -17.560 1.00 85.62 406 ASN A C 1
ATOM 2905 O O . ASN A 1 406 ? 40.157 -1.950 -16.465 1.00 85.62 406 ASN A O 1
ATOM 2909 N N . TYR A 1 407 ? 40.989 -1.306 -18.466 1.00 93.31 407 TYR A N 1
ATOM 2910 C CA . TYR A 1 407 ? 42.397 -1.632 -18.264 1.00 93.31 407 TYR A CA 1
ATOM 2911 C C . TYR A 1 407 ? 43.251 -0.384 -18.491 1.00 93.31 407 TYR A C 1
ATOM 2913 O O . TYR A 1 407 ? 43.202 0.219 -19.558 1.00 93.31 407 TYR A O 1
ATOM 2921 N N . ASP A 1 408 ? 44.100 -0.047 -17.532 1.00 95.06 408 ASP A N 1
ATOM 2922 C CA . ASP A 1 408 ? 45.160 0.938 -17.715 1.00 95.06 408 ASP A CA 1
ATOM 2923 C C . ASP A 1 408 ? 46.420 0.206 -18.188 1.00 95.06 408 ASP A C 1
ATOM 2925 O O . ASP A 1 408 ? 46.863 -0.759 -17.554 1.00 95.06 408 ASP A O 1
ATOM 2929 N N . VAL A 1 409 ? 46.981 0.634 -19.319 1.00 97.50 409 VAL A N 1
ATOM 2930 C C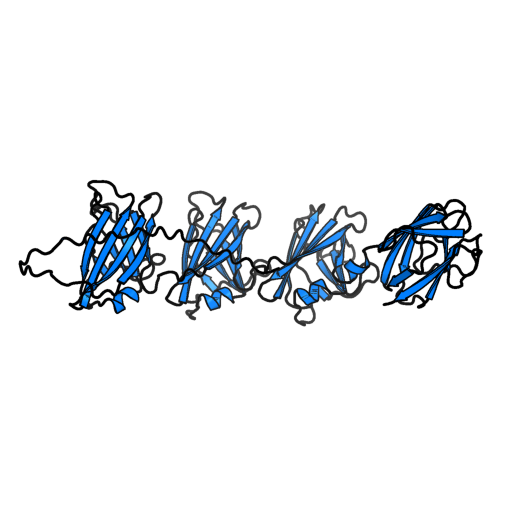A . VAL A 1 409 ? 48.091 -0.034 -20.006 1.00 97.50 409 VAL A CA 1
ATOM 2931 C C . VAL A 1 409 ? 49.257 0.935 -20.163 1.00 97.50 409 VAL A C 1
ATOM 2933 O O . VAL A 1 409 ? 49.191 1.876 -20.949 1.00 97.50 409 VAL A O 1
ATOM 2936 N N . ALA A 1 410 ? 50.358 0.666 -19.466 1.00 97.50 410 ALA A N 1
ATOM 2937 C CA . ALA A 1 410 ? 51.614 1.409 -19.607 1.00 97.50 410 ALA A CA 1
ATOM 2938 C C . ALA A 1 410 ? 52.723 0.533 -20.211 1.00 97.50 410 ALA A C 1
ATOM 2940 O O . ALA A 1 410 ? 52.551 -0.679 -20.352 1.00 97.50 410 ALA A O 1
ATOM 2941 N N . ASN A 1 411 ? 53.873 1.110 -20.573 1.00 96.88 411 ASN A N 1
ATOM 2942 C CA . ASN A 1 411 ? 55.054 0.338 -20.977 1.00 96.88 411 ASN A CA 1
ATOM 2943 C C . ASN A 1 411 ? 56.107 0.246 -19.861 1.00 96.88 411 ASN A C 1
ATOM 2945 O O . ASN A 1 411 ? 56.414 1.213 -19.169 1.00 96.88 411 ASN A O 1
ATOM 2949 N N . SER A 1 412 ? 56.741 -0.920 -19.750 1.00 96.31 412 SER A N 1
ATOM 2950 C CA . SER A 1 412 ? 57.969 -1.115 -18.980 1.00 96.31 412 SER A CA 1
ATOM 2951 C C . SER A 1 412 ? 59.131 -1.333 -19.945 1.00 96.31 412 SER A C 1
ATOM 2953 O O . SER A 1 412 ? 59.379 -2.442 -20.437 1.00 96.31 412 SER A O 1
ATOM 2955 N N . GLY A 1 413 ? 59.810 -0.230 -20.273 1.00 94.50 413 GLY A N 1
ATOM 2956 C CA . GLY A 1 413 ? 60.863 -0.209 -21.284 1.00 94.50 413 GLY A CA 1
ATOM 2957 C C . GLY A 1 413 ? 60.366 -0.739 -22.633 1.00 94.50 413 GLY A C 1
ATOM 2958 O O . GLY A 1 413 ? 59.271 -0.404 -23.075 1.00 94.50 413 GLY A O 1
ATOM 2959 N N . MET A 1 414 ? 61.175 -1.587 -23.273 1.00 94.06 414 MET A N 1
ATOM 2960 C CA . MET A 1 414 ? 60.872 -2.232 -24.563 1.00 94.06 414 MET A CA 1
ATOM 2961 C C . MET A 1 414 ? 60.406 -3.688 -24.419 1.00 94.06 414 MET A C 1
ATOM 2963 O O . MET A 1 414 ? 60.323 -4.415 -25.408 1.00 94.06 414 MET A O 1
ATOM 2967 N N . THR A 1 415 ? 60.173 -4.148 -23.186 1.00 94.88 415 THR A N 1
ATOM 2968 C CA . THR A 1 415 ? 60.022 -5.578 -22.885 1.00 94.88 415 THR A CA 1
ATOM 2969 C C . THR A 1 415 ? 58.615 -5.984 -22.475 1.00 94.88 415 THR A C 1
ATOM 2971 O O . THR A 1 415 ? 58.278 -7.149 -22.654 1.00 94.88 415 THR A O 1
ATOM 2974 N N . ALA A 1 416 ? 57.791 -5.074 -21.945 1.00 97.62 416 ALA A N 1
ATOM 2975 C CA . ALA A 1 416 ? 56.429 -5.420 -21.539 1.00 97.62 416 ALA A CA 1
ATOM 2976 C C . ALA A 1 416 ? 55.448 -4.246 -21.592 1.00 97.62 416 ALA A C 1
ATOM 2978 O O . ALA A 1 416 ? 55.820 -3.112 -21.293 1.00 97.62 416 ALA A O 1
ATOM 2979 N N . TYR A 1 417 ? 54.183 -4.553 -21.883 1.00 98.38 417 TYR A N 1
ATOM 2980 C CA . TYR A 1 417 ? 53.063 -3.752 -21.398 1.00 98.38 417 TYR A CA 1
ATOM 2981 C C . TYR A 1 417 ? 52.743 -4.146 -19.954 1.00 98.38 417 TYR A C 1
ATOM 2983 O O . TYR A 1 417 ? 52.784 -5.326 -19.605 1.00 98.38 417 TYR A O 1
ATOM 2991 N N . THR A 1 418 ? 52.407 -3.172 -19.116 1.00 97.38 418 THR A N 1
ATOM 2992 C CA . THR A 1 418 ? 51.950 -3.379 -17.741 1.00 97.38 418 THR A CA 1
ATOM 2993 C C . THR A 1 418 ? 50.484 -3.006 -17.628 1.00 97.38 418 THR A C 1
ATOM 2995 O O . THR A 1 418 ? 50.127 -1.868 -17.925 1.00 97.38 418 THR A O 1
ATOM 2998 N N . PHE A 1 419 ? 49.661 -3.953 -17.184 1.00 97.94 419 PHE A N 1
ATOM 2999 C CA . PHE A 1 419 ? 48.218 -3.784 -17.039 1.00 97.94 419 PHE A CA 1
ATOM 3000 C C . PHE A 1 419 ? 47.827 -3.603 -15.571 1.00 97.94 419 PHE A C 1
ATOM 3002 O O . PHE A 1 419 ? 48.258 -4.378 -14.708 1.00 97.94 419 PHE A O 1
ATOM 3009 N N . THR A 1 420 ? 46.949 -2.636 -15.321 1.00 90.25 420 THR A N 1
ATOM 3010 C CA . THR A 1 420 ? 46.254 -2.424 -14.045 1.00 90.25 420 THR A CA 1
ATOM 3011 C C . THR A 1 420 ? 44.751 -2.296 -14.302 1.00 90.25 420 THR A C 1
ATOM 3013 O O . THR A 1 420 ? 44.344 -1.727 -15.307 1.00 90.25 420 THR A O 1
ATOM 3016 N N . GLY A 1 421 ? 43.920 -2.854 -13.421 1.00 82.69 421 GLY A N 1
ATOM 3017 C CA . GLY A 1 421 ? 42.464 -2.912 -13.599 1.00 82.69 421 GLY A CA 1
ATOM 3018 C C . GLY A 1 421 ? 41.952 -4.337 -13.817 1.00 82.69 421 GLY A C 1
ATOM 3019 O O . GLY A 1 421 ? 42.718 -5.251 -14.119 1.00 82.69 421 GLY A O 1
ATOM 3020 N N . ASN A 1 422 ? 40.652 -4.546 -13.588 1.00 82.88 422 ASN A N 1
ATOM 3021 C CA . ASN A 1 422 ? 39.983 -5.852 -13.677 1.00 82.88 422 ASN A CA 1
ATOM 3022 C C . ASN A 1 422 ? 40.729 -7.003 -12.954 1.00 82.88 422 ASN A C 1
ATOM 3024 O O . ASN A 1 422 ? 40.981 -8.067 -13.518 1.00 82.88 422 ASN A O 1
ATOM 3028 N N . GLY A 1 423 ? 41.145 -6.759 -11.706 1.00 81.06 423 GLY A N 1
ATOM 3029 C CA . GLY A 1 423 ? 41.868 -7.738 -10.882 1.00 81.06 423 GLY A CA 1
ATOM 3030 C C . GLY A 1 423 ? 43.372 -7.856 -11.161 1.00 81.06 423 GLY A C 1
ATOM 3031 O O . GLY A 1 423 ? 44.045 -8.634 -10.487 1.00 81.06 423 GLY A O 1
ATOM 3032 N N . LEU A 1 424 ? 43.917 -7.080 -12.104 1.00 87.00 424 LEU A N 1
ATOM 3033 C CA . LEU A 1 424 ? 45.353 -6.988 -12.366 1.00 87.00 424 LEU A CA 1
ATOM 3034 C C . LEU A 1 424 ? 45.964 -5.768 -11.672 1.00 87.00 424 LEU A C 1
ATOM 3036 O O . LEU A 1 424 ? 45.375 -4.686 -11.648 1.00 87.00 424 LEU A O 1
ATOM 3040 N N . THR A 1 425 ? 47.188 -5.938 -11.176 1.00 92.50 425 THR A N 1
ATOM 3041 C CA . THR A 1 425 ? 47.978 -4.866 -10.557 1.00 92.50 425 THR A CA 1
ATOM 3042 C C . THR A 1 425 ? 49.376 -4.869 -11.161 1.00 92.50 425 THR A C 1
ATOM 3044 O O . THR A 1 425 ? 50.167 -5.761 -10.850 1.00 92.50 425 THR A O 1
ATOM 3047 N N . ASN A 1 426 ? 49.683 -3.903 -12.035 1.00 93.31 426 ASN A N 1
ATOM 3048 C CA . ASN A 1 426 ? 50.966 -3.769 -12.746 1.00 93.31 426 ASN A CA 1
ATOM 3049 C C . ASN A 1 426 ? 51.495 -5.088 -13.343 1.00 93.31 426 ASN A C 1
ATOM 3051 O O . ASN A 1 426 ? 52.694 -5.375 -13.324 1.00 93.31 426 ASN A O 1
ATOM 3055 N N . SER A 1 427 ? 50.593 -5.925 -13.849 1.00 97.12 427 SER A N 1
ATOM 3056 C CA . SER A 1 427 ? 50.943 -7.242 -14.379 1.00 97.12 427 SER A CA 1
ATOM 3057 C C . SER A 1 427 ? 51.623 -7.088 -15.737 1.00 97.12 427 SER A C 1
ATOM 3059 O O . SER A 1 427 ? 51.108 -6.385 -16.600 1.00 97.12 427 SER A O 1
ATOM 3061 N N . SER A 1 428 ? 52.787 -7.715 -15.924 1.00 97.69 428 SER A N 1
ATOM 3062 C CA . SER A 1 428 ? 53.578 -7.609 -17.161 1.00 97.69 428 SER A CA 1
ATOM 3063 C C . SER A 1 428 ? 53.124 -8.629 -18.202 1.00 97.69 428 SER A C 1
ATOM 3065 O O . SER A 1 428 ? 53.171 -9.826 -17.928 1.00 97.69 428 SER A O 1
ATOM 3067 N N . ASN A 1 429 ? 52.718 -8.154 -19.384 1.00 97.75 429 ASN A N 1
ATOM 3068 C CA . ASN A 1 429 ? 52.218 -8.957 -20.505 1.00 97.75 429 ASN A CA 1
ATOM 3069 C C . ASN A 1 429 ? 51.221 -10.075 -20.094 1.00 97.75 429 ASN A C 1
ATOM 3071 O O . ASN A 1 429 ? 51.410 -11.237 -20.465 1.00 97.75 429 ASN A O 1
ATOM 3075 N N . PRO A 1 430 ? 50.178 -9.782 -19.292 1.00 98.00 430 PRO A N 1
ATOM 3076 C CA . PRO A 1 430 ? 49.236 -10.804 -18.861 1.00 98.00 430 PRO A CA 1
ATOM 3077 C C . PRO A 1 430 ? 48.381 -11.281 -20.036 1.00 98.00 430 PRO A C 1
ATOM 3079 O O . PRO A 1 430 ? 47.989 -10.491 -20.895 1.00 98.00 430 PRO A O 1
ATOM 3082 N N . ASN A 1 431 ? 48.006 -12.556 -20.030 1.00 97.88 431 ASN A N 1
ATOM 3083 C CA . ASN A 1 431 ? 46.861 -12.983 -20.826 1.00 97.88 431 ASN A CA 1
ATOM 3084 C C . ASN A 1 431 ? 45.589 -12.448 -20.163 1.00 97.88 431 ASN A C 1
ATOM 3086 O O . ASN A 1 431 ? 45.452 -12.517 -18.940 1.00 97.88 431 ASN A O 1
ATOM 3090 N N . ILE A 1 432 ? 44.664 -11.935 -20.967 1.00 96.38 432 ILE A N 1
ATOM 3091 C CA . ILE A 1 432 ? 43.397 -11.371 -20.492 1.00 96.38 432 ILE A CA 1
ATOM 3092 C C . ILE A 1 432 ? 42.219 -12.145 -21.078 1.00 96.38 432 ILE A C 1
ATOM 3094 O O . ILE A 1 432 ? 42.346 -12.799 -22.115 1.00 96.38 432 ILE A O 1
ATOM 3098 N N . THR A 1 433 ? 41.074 -12.078 -20.404 1.00 95.19 433 THR A N 1
ATOM 3099 C CA . THR A 1 433 ? 39.836 -12.723 -20.847 1.00 95.19 433 THR A CA 1
ATOM 3100 C C . THR A 1 433 ? 38.755 -11.672 -21.010 1.00 95.19 433 THR A C 1
ATOM 3102 O O . THR A 1 433 ? 38.502 -10.908 -20.080 1.00 95.19 433 THR A O 1
ATOM 3105 N N . LEU A 1 434 ? 38.128 -11.645 -22.182 1.00 93.00 434 LEU A N 1
ATOM 3106 C CA . LEU A 1 434 ? 37.028 -10.749 -22.520 1.00 93.00 434 LEU A CA 1
ATOM 3107 C C . LEU A 1 434 ? 35.796 -11.576 -22.897 1.00 93.00 434 LEU A C 1
ATOM 3109 O O . LEU A 1 434 ? 35.923 -12.697 -23.383 1.00 93.00 434 LEU A O 1
ATO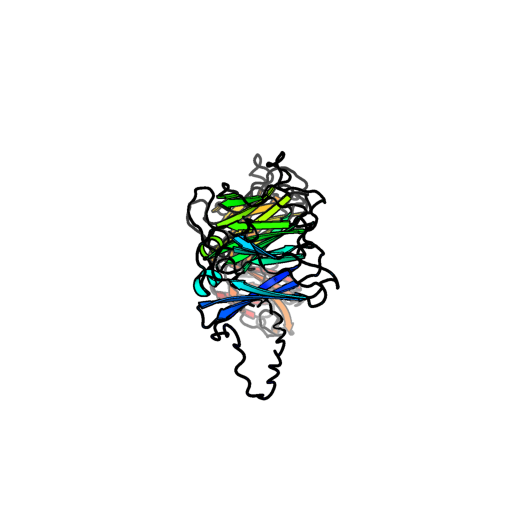M 3113 N N . GLN A 1 435 ? 34.609 -11.015 -22.708 1.00 88.44 435 GLN A N 1
ATOM 3114 C CA . GLN A 1 435 ? 33.338 -11.663 -23.018 1.00 88.44 435 GLN A CA 1
ATOM 3115 C C . GLN A 1 435 ? 32.689 -11.044 -24.252 1.00 88.44 435 GLN A C 1
ATOM 3117 O O . GLN A 1 435 ? 32.699 -9.820 -24.414 1.00 88.44 435 GLN A O 1
ATOM 3122 N N . ARG A 1 436 ? 32.097 -11.879 -25.111 1.00 85.69 436 ARG A N 1
ATOM 3123 C CA . ARG A 1 436 ? 31.284 -11.416 -26.245 1.00 85.69 436 ARG A CA 1
ATOM 3124 C C . ARG A 1 436 ? 30.126 -10.547 -25.756 1.00 85.69 436 ARG A C 1
ATOM 3126 O O . ARG A 1 436 ? 29.540 -10.789 -24.707 1.00 85.69 436 ARG A O 1
ATOM 3133 N N . GLY A 1 437 ? 29.810 -9.497 -26.510 1.00 70.75 437 GLY A N 1
ATOM 3134 C CA . GLY A 1 437 ? 28.746 -8.548 -26.180 1.00 70.75 437 GLY A CA 1
ATOM 3135 C C . GLY A 1 437 ? 29.090 -7.545 -25.074 1.00 70.75 437 GLY A C 1
ATOM 3136 O O . GLY A 1 437 ? 28.286 -6.654 -24.814 1.00 70.75 437 GLY A O 1
ATOM 3137 N N . LYS A 1 438 ? 30.267 -7.639 -24.438 1.00 77.00 438 LYS A N 1
ATOM 3138 C CA . LYS A 1 438 ? 30.748 -6.641 -23.472 1.00 77.00 438 LYS A CA 1
ATOM 3139 C C . LYS A 1 438 ? 31.628 -5.588 -24.143 1.00 77.00 438 LYS A C 1
ATOM 3141 O O . LYS A 1 438 ? 32.263 -5.831 -25.170 1.00 77.00 438 LYS A O 1
ATOM 3146 N N . THR A 1 439 ? 31.681 -4.414 -23.520 1.00 78.38 439 THR A N 1
ATOM 3147 C CA . THR A 1 439 ? 32.598 -3.335 -23.900 1.00 78.38 439 THR A CA 1
ATOM 3148 C C . THR A 1 439 ? 33.795 -3.305 -22.952 1.00 78.38 439 THR A C 1
ATOM 3150 O O . THR A 1 439 ? 33.646 -3.476 -21.743 1.00 78.38 439 THR A O 1
ATOM 3153 N N . TYR A 1 440 ? 34.985 -3.066 -23.492 1.00 88.50 440 TYR A N 1
ATOM 3154 C CA . TYR A 1 440 ? 36.225 -2.893 -22.740 1.00 88.50 440 TYR A CA 1
ATOM 3155 C C . TYR A 1 440 ? 36.931 -1.620 -23.186 1.00 88.50 440 TYR A C 1
ATOM 3157 O O . TYR A 1 440 ? 36.903 -1.279 -24.369 1.00 88.50 440 TYR A O 1
ATOM 3165 N N . THR A 1 441 ? 37.589 -0.938 -22.256 1.00 90.69 441 THR A N 1
ATOM 3166 C CA . THR A 1 441 ? 38.455 0.209 -22.552 1.00 90.69 441 THR A CA 1
ATOM 3167 C C . THR A 1 441 ? 39.881 -0.100 -22.126 1.00 90.69 441 THR A C 1
ATOM 3169 O O . THR A 1 441 ? 40.110 -0.645 -21.049 1.00 90.69 441 THR A O 1
ATOM 3172 N N . PHE A 1 442 ? 40.842 0.249 -22.976 1.00 96.38 442 PHE A N 1
ATOM 3173 C CA . PHE A 1 442 ? 42.267 0.225 -22.681 1.00 96.38 442 PHE A CA 1
ATOM 3174 C C . PHE A 1 442 ? 42.774 1.664 -22.707 1.00 96.38 442 PHE A C 1
ATOM 3176 O O . PHE A 1 442 ? 42.865 2.277 -23.772 1.00 96.38 442 PHE A O 1
ATOM 3183 N N . THR A 1 443 ? 43.083 2.215 -21.540 1.00 95.75 443 THR A N 1
ATOM 3184 C CA . THR A 1 443 ? 43.708 3.533 -21.420 1.00 95.75 443 THR A CA 1
ATOM 3185 C C . THR A 1 443 ? 45.209 3.360 -21.597 1.00 95.75 443 THR A C 1
ATOM 3187 O O . THR A 1 443 ? 45.879 2.801 -20.731 1.00 95.75 443 THR A O 1
ATOM 3190 N N . ILE A 1 444 ? 45.732 3.781 -22.746 1.00 97.81 444 ILE A N 1
ATOM 3191 C CA . ILE A 1 444 ? 47.128 3.586 -23.130 1.00 97.81 444 ILE A CA 1
ATOM 3192 C C . ILE A 1 444 ? 47.959 4.790 -22.680 1.00 97.81 444 ILE A C 1
ATOM 3194 O O . ILE A 1 444 ? 47.710 5.919 -23.099 1.00 97.81 444 ILE A O 1
ATOM 3198 N N . ASP A 1 445 ? 48.994 4.532 -21.888 1.00 96.62 445 ASP A N 1
ATOM 3199 C CA . ASP A 1 445 ? 50.063 5.471 -21.533 1.00 96.62 445 ASP A CA 1
ATOM 3200 C C . ASP A 1 445 ? 51.425 4.817 -21.813 1.00 96.62 445 ASP A C 1
ATOM 3202 O O . ASP A 1 445 ? 52.170 4.411 -20.920 1.00 96.62 445 ASP A O 1
ATOM 3206 N N . ALA A 1 446 ? 51.706 4.607 -23.100 1.00 96.56 446 ALA A N 1
ATOM 3207 C CA . ALA A 1 446 ? 52.854 3.841 -23.572 1.00 96.56 446 ALA A CA 1
ATOM 3208 C C . ALA A 1 446 ? 53.543 4.531 -24.767 1.00 96.56 446 ALA A C 1
ATOM 3210 O O . ALA A 1 446 ? 53.628 3.954 -25.858 1.00 96.56 446 ALA A O 1
ATOM 3211 N N . PRO A 1 447 ? 54.012 5.786 -24.621 1.00 95.44 447 PRO A N 1
ATOM 3212 C CA . PRO A 1 447 ? 54.491 6.593 -25.740 1.00 95.44 447 PRO A CA 1
ATOM 3213 C C . PRO A 1 447 ? 55.633 5.899 -26.494 1.00 95.44 447 PRO A C 1
ATOM 3215 O O . PRO A 1 447 ? 56.619 5.466 -25.903 1.00 95.44 447 PRO A O 1
ATOM 3218 N N . GLY A 1 448 ? 55.504 5.793 -27.820 1.00 95.31 448 GLY A N 1
ATOM 3219 C CA . GLY A 1 448 ? 56.456 5.059 -28.666 1.00 95.31 448 GLY A CA 1
ATOM 3220 C C . GLY A 1 448 ? 56.225 3.542 -28.730 1.00 95.31 448 GLY A C 1
ATOM 3221 O O . GLY A 1 448 ? 56.948 2.850 -29.446 1.00 95.31 448 GLY A O 1
ATOM 3222 N N . HIS A 1 449 ? 55.196 3.027 -28.050 1.00 97.50 449 HIS A N 1
ATOM 3223 C CA . HIS A 1 449 ? 54.790 1.623 -28.072 1.00 97.50 449 HIS A CA 1
ATOM 3224 C C . HIS A 1 449 ? 53.309 1.480 -28.484 1.00 97.50 449 HIS A C 1
ATOM 3226 O O . HIS A 1 449 ? 52.462 1.237 -27.623 1.00 97.50 449 HIS A O 1
ATOM 3232 N N . PRO A 1 450 ? 52.981 1.601 -29.788 1.00 98.31 450 PRO A N 1
ATOM 3233 C CA . PRO A 1 450 ? 51.619 1.435 -30.314 1.00 98.31 450 PRO A CA 1
ATOM 3234 C C . PRO A 1 450 ? 50.983 0.097 -29.914 1.00 98.31 450 PRO A C 1
ATOM 3236 O O . PRO A 1 450 ? 51.551 -0.951 -30.234 1.00 98.31 450 PRO A O 1
ATOM 3239 N N . PHE A 1 451 ? 49.837 0.131 -29.228 1.00 98.44 451 PHE A N 1
ATOM 3240 C CA . PHE A 1 451 ? 49.121 -1.052 -28.743 1.00 98.44 451 PHE A CA 1
ATOM 3241 C C . PHE A 1 451 ? 48.099 -1.534 -29.776 1.00 98.44 451 PHE A C 1
ATOM 3243 O O . PHE A 1 451 ? 47.112 -0.855 -30.052 1.00 98.44 451 PHE A O 1
ATOM 3250 N N . TRP A 1 452 ? 48.315 -2.725 -30.334 1.00 98.50 452 TRP A N 1
ATOM 3251 C CA . TRP A 1 452 ? 47.456 -3.298 -31.370 1.00 98.50 452 TRP A CA 1
ATOM 3252 C C . TRP A 1 452 ? 46.713 -4.538 -30.891 1.00 98.50 452 TRP A C 1
ATOM 3254 O O . TRP A 1 452 ? 47.357 -5.491 -30.463 1.00 98.50 452 TRP A O 1
ATOM 3264 N N . ILE A 1 453 ? 45.394 -4.587 -31.085 1.00 98.56 453 ILE A N 1
ATOM 3265 C CA . ILE A 1 453 ? 44.602 -5.826 -31.046 1.00 98.56 453 ILE A CA 1
ATOM 3266 C C . ILE A 1 453 ? 44.646 -6.478 -32.433 1.00 98.56 453 ILE A C 1
ATOM 3268 O O . ILE A 1 453 ? 44.356 -5.835 -33.449 1.00 98.56 453 ILE A O 1
ATOM 3272 N N . LYS A 1 454 ? 45.041 -7.753 -32.491 1.00 98.38 454 LYS A N 1
ATOM 3273 C CA . LYS A 1 454 ? 45.402 -8.473 -33.721 1.00 98.38 454 LYS A CA 1
ATOM 3274 C C . LYS A 1 454 ? 44.862 -9.901 -33.739 1.00 98.38 454 LYS A C 1
ATOM 3276 O O . LYS A 1 454 ? 44.709 -10.534 -32.696 1.00 98.38 454 LYS A O 1
ATOM 3281 N N . SER A 1 455 ? 44.639 -10.434 -34.941 1.00 97.62 455 SER A N 1
ATOM 3282 C CA . SER A 1 455 ? 44.264 -11.842 -35.152 1.00 97.62 455 SER A CA 1
ATOM 3283 C C . SER A 1 455 ? 45.459 -12.804 -35.120 1.00 97.62 455 SER A C 1
ATOM 3285 O O . SER A 1 455 ? 45.276 -14.005 -34.944 1.00 97.62 455 SER A O 1
ATOM 3287 N N . THR A 1 456 ? 46.678 -12.280 -35.274 1.00 97.06 456 THR A N 1
ATOM 3288 C CA . THR A 1 456 ? 47.936 -13.040 -35.267 1.00 97.06 456 THR A CA 1
ATOM 3289 C C . THR A 1 456 ? 48.935 -12.357 -34.335 1.00 97.06 456 THR A C 1
ATOM 3291 O O . THR A 1 456 ? 49.028 -11.128 -34.320 1.00 97.06 456 THR A O 1
ATOM 3294 N N . GLN A 1 457 ? 49.685 -13.143 -33.560 1.00 97.44 457 GLN A N 1
ATOM 3295 C CA . GLN A 1 457 ? 50.690 -12.644 -32.621 1.00 97.44 457 GLN A CA 1
ATOM 3296 C C . GLN A 1 457 ? 52.007 -12.311 -33.338 1.00 97.44 457 GLN A C 1
ATOM 3298 O O . GLN A 1 457 ? 52.863 -13.171 -33.527 1.00 97.44 457 GLN A O 1
ATOM 3303 N N . GLU A 1 458 ? 52.158 -11.063 -33.773 1.00 96.25 458 GLU A N 1
ATOM 3304 C CA . GLU A 1 458 ? 53.355 -10.573 -34.465 1.00 96.25 458 GLU A CA 1
ATOM 3305 C C . GLU A 1 458 ? 53.483 -9.046 -34.342 1.00 96.25 458 GLU A C 1
ATOM 3307 O O . GLU A 1 458 ? 52.495 -8.348 -34.086 1.00 96.25 458 GLU A O 1
ATOM 3312 N N . THR A 1 459 ? 54.685 -8.514 -34.578 1.00 96.00 459 THR A N 1
ATOM 3313 C CA . THR A 1 459 ? 54.940 -7.067 -34.683 1.00 96.00 459 THR A CA 1
ATOM 3314 C C . THR A 1 459 ? 54.388 -6.475 -35.990 1.00 96.00 459 THR A C 1
ATOM 3316 O O . THR A 1 459 ? 53.888 -7.188 -36.862 1.00 96.00 459 THR A O 1
ATOM 3319 N N . GLY A 1 460 ? 54.443 -5.150 -36.132 1.00 95.06 460 GLY A N 1
ATOM 3320 C CA . GLY A 1 460 ? 53.874 -4.404 -37.256 1.00 95.06 460 GLY A CA 1
ATOM 3321 C C . GLY A 1 460 ? 52.354 -4.225 -37.166 1.00 95.06 460 GLY A C 1
ATOM 3322 O O . GLY A 1 460 ? 51.702 -4.725 -36.250 1.00 95.06 460 GLY A O 1
ATOM 3323 N N . SER A 1 461 ? 51.778 -3.531 -38.146 1.00 95.69 461 SER A N 1
ATOM 3324 C CA . SER A 1 461 ? 50.344 -3.196 -38.208 1.00 95.69 461 SER A CA 1
ATOM 3325 C C . SER A 1 461 ? 49.492 -4.171 -39.039 1.00 95.69 461 SER A C 1
ATOM 3327 O O . SER A 1 461 ? 48.264 -4.084 -39.044 1.00 95.69 461 SER A O 1
ATOM 3329 N N . SER A 1 462 ? 50.115 -5.134 -39.726 1.00 95.44 462 SER A N 1
ATOM 3330 C CA . SER A 1 462 ? 49.420 -6.221 -40.436 1.00 95.44 462 SER A CA 1
ATOM 3331 C C . SER A 1 462 ? 48.560 -7.055 -39.484 1.00 95.44 462 SER A C 1
ATOM 3333 O O . SER A 1 462 ? 48.901 -7.169 -38.316 1.00 95.44 462 SER A O 1
ATOM 3335 N N . ASN A 1 463 ? 47.481 -7.685 -39.963 1.00 97.12 463 ASN A N 1
ATOM 3336 C CA . ASN A 1 463 ? 46.595 -8.538 -39.147 1.00 97.12 463 ASN A CA 1
ATOM 3337 C C . ASN A 1 463 ? 45.908 -7.818 -37.963 1.00 97.12 463 ASN A C 1
ATOM 3339 O O . ASN A 1 463 ? 45.509 -8.463 -36.990 1.00 97.12 463 ASN A O 1
ATOM 3343 N N . ALA A 1 464 ? 45.761 -6.490 -38.034 1.00 97.06 464 ALA A N 1
ATOM 3344 C CA . ALA A 1 464 ? 44.954 -5.725 -37.088 1.00 97.06 464 ALA A CA 1
ATOM 3345 C C . ALA A 1 464 ? 43.497 -6.216 -37.090 1.00 97.06 464 ALA A C 1
ATOM 3347 O O . ALA A 1 464 ? 42.862 -6.328 -38.142 1.00 97.06 464 ALA A O 1
ATOM 3348 N N . TYR A 1 465 ? 42.961 -6.490 -35.903 1.00 97.00 465 TYR A N 1
ATOM 3349 C CA . TYR A 1 465 ? 41.560 -6.838 -35.715 1.00 97.00 465 TYR A CA 1
ATOM 3350 C C . TYR A 1 465 ? 40.786 -5.568 -35.353 1.00 97.00 465 TYR A C 1
ATOM 3352 O O . TYR A 1 465 ? 40.884 -5.075 -34.235 1.00 97.00 465 TYR A O 1
ATOM 3360 N N . ASN A 1 466 ? 40.043 -5.022 -36.320 1.00 93.62 466 ASN A N 1
ATOM 3361 C CA . ASN A 1 466 ? 39.339 -3.741 -36.165 1.00 93.62 466 ASN A CA 1
ATOM 3362 C C . ASN A 1 466 ? 37.823 -3.891 -35.948 1.00 93.62 466 ASN A C 1
ATOM 3364 O O . ASN A 1 466 ? 37.134 -2.896 -35.739 1.00 93.62 466 ASN A O 1
ATOM 3368 N N . SER A 1 467 ? 37.279 -5.113 -35.994 1.00 88.12 467 SER A N 1
ATOM 3369 C CA . SER A 1 467 ? 35.847 -5.334 -35.753 1.00 88.12 467 SER A CA 1
ATOM 3370 C C . SER A 1 467 ? 35.518 -5.063 -34.285 1.00 88.12 467 SER A C 1
ATOM 3372 O O . SER A 1 467 ? 36.008 -5.763 -33.401 1.00 88.12 467 SER A O 1
ATOM 3374 N N . GLY A 1 468 ? 34.731 -4.018 -34.022 1.00 83.69 468 GLY A N 1
ATOM 3375 C CA . GLY A 1 468 ? 34.400 -3.574 -32.667 1.00 83.69 468 GLY A CA 1
ATOM 3376 C C . GLY A 1 468 ? 35.509 -2.798 -31.944 1.00 83.69 468 GLY A C 1
ATOM 3377 O O . GLY A 1 468 ? 35.301 -2.413 -30.798 1.00 83.69 468 GLY A O 1
ATOM 3378 N N . VAL A 1 469 ? 36.661 -2.537 -32.581 1.00 92.00 469 VAL A N 1
ATOM 3379 C CA . VAL A 1 469 ? 37.799 -1.820 -31.972 1.00 92.00 469 VAL A CA 1
ATOM 3380 C C . VAL A 1 469 ? 37.906 -0.395 -32.523 1.00 92.00 469 VAL A C 1
ATOM 3382 O O . VAL A 1 469 ? 38.001 -0.197 -33.731 1.00 92.00 469 VAL A O 1
ATOM 3385 N N . THR A 1 470 ? 37.951 0.600 -31.639 1.00 89.38 470 THR A N 1
ATOM 3386 C CA . THR A 1 470 ? 38.228 2.016 -31.952 1.00 89.38 470 THR A CA 1
ATOM 3387 C C . THR A 1 470 ? 39.541 2.435 -31.288 1.00 89.38 470 THR A C 1
ATOM 3389 O O . THR A 1 470 ? 39.797 2.009 -30.168 1.00 89.38 470 THR A O 1
ATOM 3392 N N . GLY A 1 471 ? 40.374 3.239 -31.961 1.00 90.50 471 GLY A N 1
ATOM 3393 C CA . GLY A 1 471 ? 41.676 3.694 -31.432 1.00 90.50 471 GLY A CA 1
ATOM 3394 C C . GLY A 1 471 ? 42.830 2.688 -31.585 1.00 90.50 471 GLY A C 1
ATOM 3395 O O . GLY A 1 471 ? 43.899 2.873 -31.016 1.00 90.50 471 GLY A O 1
ATOM 3396 N N . ASN A 1 472 ? 42.644 1.599 -32.340 1.00 97.62 472 ASN A N 1
ATOM 3397 C CA . ASN A 1 472 ? 43.646 0.532 -32.466 1.00 97.62 472 ASN A CA 1
ATOM 3398 C C . ASN A 1 472 ? 45.014 1.072 -32.936 1.00 97.62 472 ASN A C 1
ATOM 3400 O O . ASN A 1 472 ? 45.080 1.817 -33.915 1.00 97.62 472 ASN A O 1
ATOM 3404 N N . GLY A 1 473 ? 46.097 0.680 -32.262 1.00 96.25 473 GLY A N 1
ATOM 3405 C CA . GLY A 1 473 ? 47.446 1.169 -32.549 1.00 96.25 473 GLY A CA 1
ATOM 3406 C C . GLY A 1 473 ? 47.825 2.473 -31.842 1.00 96.25 473 GLY A C 1
ATOM 3407 O O . GLY A 1 473 ? 48.890 3.022 -32.112 1.00 96.25 473 GLY A O 1
ATOM 3408 N N . GLU A 1 474 ? 47.009 2.997 -30.928 1.00 95.56 474 GLU A N 1
ATOM 3409 C CA . GLU A 1 474 ? 47.416 4.142 -30.114 1.00 95.56 474 GLU A CA 1
ATOM 3410 C C . GLU A 1 474 ? 48.583 3.790 -29.179 1.00 95.56 474 GLU A C 1
ATOM 3412 O O . GLU A 1 474 ? 48.647 2.712 -28.589 1.00 95.56 474 GLU A O 1
ATOM 3417 N N . SER A 1 475 ? 49.533 4.719 -29.040 1.00 94.81 475 SER A N 1
ATOM 3418 C CA . SER A 1 475 ? 50.591 4.658 -28.020 1.00 94.81 475 SER A CA 1
ATOM 3419 C C . SER A 1 475 ? 50.309 5.578 -26.826 1.00 94.81 475 SER A C 1
ATOM 3421 O O . SER A 1 475 ? 51.032 5.558 -25.839 1.00 94.81 475 SER A O 1
ATOM 3423 N N . SER A 1 476 ? 49.298 6.439 -26.932 1.00 95.94 476 SER A N 1
ATOM 3424 C CA . SER A 1 476 ? 48.790 7.284 -25.853 1.00 95.94 476 SER A CA 1
ATOM 3425 C C . SER A 1 476 ? 47.353 7.665 -26.202 1.00 95.94 476 SER A C 1
ATOM 3427 O O . SER A 1 476 ? 47.137 8.180 -27.299 1.00 95.94 476 SER A O 1
ATOM 3429 N N . GLY A 1 477 ? 46.399 7.382 -25.316 1.00 89.50 477 GLY A N 1
ATOM 3430 C CA . GLY A 1 477 ? 44.975 7.606 -25.574 1.00 89.50 477 GLY A CA 1
ATOM 3431 C C . GLY A 1 477 ? 44.092 6.461 -25.083 1.00 89.50 477 GLY A C 1
ATOM 3432 O O . GLY A 1 477 ? 44.398 5.823 -24.077 1.00 89.50 477 GLY A O 1
ATOM 3433 N N . THR A 1 478 ? 42.970 6.216 -25.751 1.00 91.12 478 THR A N 1
ATOM 3434 C CA . THR A 1 478 ? 41.982 5.221 -25.320 1.00 91.12 478 THR A CA 1
ATOM 3435 C C . THR A 1 478 ? 41.574 4.341 -26.485 1.00 91.12 478 THR A C 1
ATOM 3437 O O . THR A 1 478 ? 41.017 4.807 -27.476 1.00 91.12 478 THR A O 1
ATOM 3440 N N . ILE A 1 479 ? 41.772 3.037 -26.309 1.00 95.56 479 ILE A N 1
ATOM 3441 C CA . ILE A 1 479 ? 41.300 2.011 -27.233 1.00 95.56 479 ILE A CA 1
ATOM 3442 C C . ILE A 1 479 ? 40.036 1.392 -26.652 1.00 95.56 479 ILE A C 1
ATOM 3444 O O . ILE A 1 479 ? 40.061 0.838 -25.556 1.00 95.56 479 ILE A O 1
ATOM 3448 N N . THR A 1 480 ? 38.933 1.440 -27.390 1.00 88.56 480 THR A N 1
ATOM 3449 C CA . THR A 1 480 ? 37.666 0.820 -26.978 1.00 88.56 480 THR A CA 1
ATOM 3450 C C . THR A 1 480 ? 37.427 -0.432 -27.800 1.00 88.56 480 THR A C 1
ATOM 3452 O O . THR A 1 480 ? 37.479 -0.371 -29.026 1.00 88.56 480 THR A O 1
ATOM 3455 N N . PHE A 1 481 ? 37.126 -1.551 -27.143 1.00 93.44 481 PHE A N 1
ATOM 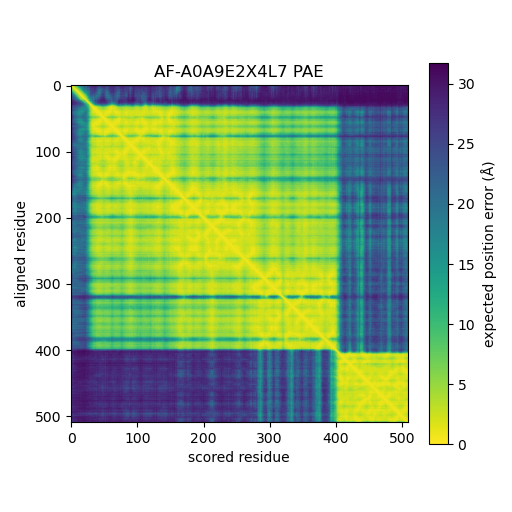3456 C CA . PHE A 1 481 ? 36.751 -2.805 -27.785 1.00 93.44 481 PHE A CA 1
ATOM 3457 C C . PHE A 1 481 ? 35.356 -3.253 -27.336 1.00 93.44 481 PHE A C 1
ATOM 3459 O O . PHE A 1 481 ? 35.174 -3.755 -26.229 1.00 93.44 481 PHE A O 1
ATOM 3466 N N . VAL A 1 482 ? 34.370 -3.086 -28.214 1.00 85.06 482 VAL A N 1
ATOM 3467 C CA . VAL A 1 482 ? 33.049 -3.712 -28.099 1.00 85.06 482 VAL A CA 1
ATOM 3468 C C . VAL A 1 482 ? 33.154 -5.094 -28.726 1.00 85.06 482 VAL A C 1
ATOM 3470 O O . VAL A 1 482 ? 33.238 -5.189 -29.947 1.00 85.06 482 VAL A O 1
ATOM 3473 N N . VAL A 1 483 ? 33.200 -6.157 -27.920 1.00 87.50 483 VAL A N 1
ATOM 3474 C CA . VAL A 1 483 ? 33.487 -7.514 -28.410 1.00 87.50 483 VAL A CA 1
ATOM 3475 C C . VAL A 1 483 ? 32.294 -8.041 -29.221 1.00 87.50 483 VAL A C 1
ATOM 3477 O O . VAL A 1 483 ? 31.239 -8.294 -28.634 1.00 87.50 483 VAL A O 1
ATOM 3480 N N . PRO A 1 484 ? 32.420 -8.241 -30.549 1.00 78.56 484 PRO A N 1
ATOM 3481 C CA . PRO A 1 484 ? 31.308 -8.716 -31.368 1.00 78.56 484 PRO A CA 1
ATOM 3482 C C . PRO A 1 484 ? 30.849 -10.126 -30.980 1.00 78.56 484 PRO A C 1
ATOM 3484 O O . PRO A 1 484 ? 31.644 -10.947 -30.517 1.00 78.56 484 PRO A O 1
ATOM 3487 N N . GLY A 1 485 ? 29.574 -10.438 -31.230 1.00 72.81 485 GLY A N 1
ATOM 3488 C CA . GLY A 1 485 ? 29.015 -11.778 -30.998 1.00 72.81 485 GLY A CA 1
ATOM 3489 C C . GLY A 1 485 ? 29.662 -12.883 -31.847 1.00 72.81 485 GLY A C 1
ATOM 3490 O O . GLY A 1 485 ? 29.569 -14.056 -31.503 1.00 72.81 485 GLY A O 1
ATOM 3491 N N . ASP A 1 486 ? 30.356 -12.522 -32.925 1.00 82.25 486 ASP A N 1
ATOM 3492 C CA . ASP A 1 486 ? 31.097 -13.417 -33.817 1.00 82.25 486 ASP A CA 1
ATOM 3493 C C . ASP A 1 486 ? 32.627 -13.327 -33.640 1.00 82.25 486 ASP A C 1
ATOM 3495 O O . ASP A 1 486 ? 33.381 -13.883 -34.442 1.00 82.25 486 ASP A O 1
ATOM 3499 N N . ALA A 1 487 ? 33.111 -12.664 -32.580 1.00 87.19 487 ALA A N 1
ATOM 3500 C CA . ALA A 1 487 ? 34.541 -12.542 -32.314 1.00 87.19 487 ALA A CA 1
ATOM 3501 C C . ALA A 1 487 ? 35.219 -13.927 -32.190 1.00 87.19 487 ALA A C 1
ATOM 3503 O O . ALA A 1 487 ? 34.691 -14.811 -31.495 1.00 87.19 487 ALA A O 1
ATOM 3504 N N . PRO A 1 488 ? 36.409 -14.135 -32.795 1.00 95.12 488 PRO A N 1
ATOM 3505 C CA . PRO A 1 488 ? 37.170 -15.372 -32.637 1.00 95.12 488 PRO A CA 1
ATOM 3506 C C . PRO A 1 488 ? 37.454 -15.676 -31.165 1.00 95.12 488 PRO A C 1
ATOM 3508 O O . PRO A 1 488 ? 37.697 -14.768 -30.380 1.00 95.12 488 PRO A O 1
ATOM 3511 N N . ALA A 1 489 ? 37.499 -16.958 -30.789 1.00 96.25 489 ALA A N 1
ATOM 3512 C CA . ALA A 1 489 ? 37.776 -17.370 -29.406 1.00 96.25 489 ALA A CA 1
ATOM 3513 C C . ALA A 1 489 ? 39.162 -16.933 -28.886 1.00 96.25 489 ALA A C 1
ATOM 3515 O O . ALA A 1 489 ? 39.404 -16.949 -27.680 1.00 96.25 489 ALA A O 1
ATOM 3516 N N . LYS A 1 490 ? 40.077 -16.558 -29.787 1.00 97.94 490 LYS A N 1
ATOM 3517 C CA . LYS A 1 490 ? 41.424 -16.099 -29.458 1.00 97.94 490 LYS A CA 1
ATOM 3518 C C . LYS A 1 490 ? 41.831 -14.929 -30.350 1.00 97.94 490 LYS A C 1
ATOM 3520 O O . LYS A 1 490 ? 41.747 -15.022 -31.574 1.00 97.94 490 LYS A O 1
ATOM 3525 N N . LEU A 1 491 ? 42.311 -13.869 -29.713 1.00 98.62 491 LEU A N 1
ATOM 3526 C CA . LEU A 1 491 ? 42.983 -12.718 -30.314 1.00 98.62 491 LEU A CA 1
ATOM 3527 C C . LEU A 1 491 ? 44.286 -12.449 -29.544 1.00 98.62 491 LEU A C 1
ATOM 3529 O O . LEU A 1 491 ? 44.605 -13.139 -28.575 1.00 98.62 491 LEU A O 1
ATOM 3533 N N . PHE A 1 492 ? 45.041 -11.439 -29.963 1.00 98.56 492 PHE A N 1
ATOM 3534 C CA . PHE A 1 492 ? 46.294 -11.042 -29.323 1.00 98.56 492 PHE A CA 1
ATOM 3535 C C . PHE A 1 492 ? 46.363 -9.529 -29.183 1.00 98.56 492 PHE A C 1
ATOM 3537 O O . PHE A 1 492 ? 45.850 -8.818 -30.047 1.00 98.56 492 PHE A O 1
ATOM 3544 N N . TYR A 1 493 ? 47.062 -9.037 -28.162 1.00 98.44 493 TYR A N 1
ATOM 3545 C CA . TYR A 1 493 ? 47.581 -7.672 -28.184 1.00 98.44 493 TYR A CA 1
ATOM 3546 C C . TYR A 1 493 ? 49.089 -7.679 -28.424 1.00 98.44 493 TYR A C 1
ATOM 3548 O O . TYR A 1 493 ? 49.785 -8.576 -27.954 1.00 98.44 493 TYR A O 1
ATOM 3556 N N . ASN A 1 494 ? 49.604 -6.709 -29.179 1.00 97.44 494 ASN A N 1
ATOM 3557 C CA . ASN A 1 494 ? 51.020 -6.628 -29.537 1.00 97.44 494 ASN A CA 1
ATOM 3558 C C . ASN A 1 494 ? 51.475 -5.175 -29.661 1.00 97.44 494 ASN A C 1
ATOM 3560 O O . ASN A 1 494 ? 50.729 -4.329 -30.152 1.00 97.44 494 ASN A O 1
ATOM 3564 N N . CYS A 1 495 ? 52.728 -4.903 -29.299 1.00 98.19 495 CYS A N 1
ATOM 3565 C CA . CYS A 1 495 ? 53.386 -3.666 -29.691 1.00 98.19 495 CYS A CA 1
ATOM 3566 C C . CYS A 1 495 ? 53.766 -3.725 -31.173 1.00 98.19 495 CYS A C 1
ATOM 3568 O O . CYS A 1 495 ? 54.273 -4.741 -31.653 1.00 98.19 495 CYS A O 1
ATOM 3570 N N . GLU A 1 496 ? 53.608 -2.612 -31.887 1.00 98.12 496 GLU A N 1
ATOM 3571 C CA . GLU A 1 496 ? 54.012 -2.527 -33.295 1.00 98.12 496 GLU A CA 1
ATOM 3572 C C . GLU A 1 496 ? 55.509 -2.789 -33.510 1.00 98.12 496 GLU A C 1
ATOM 3574 O O . GLU A 1 496 ? 55.890 -3.409 -34.500 1.00 98.12 496 GLU A O 1
ATOM 3579 N N . PHE A 1 497 ? 56.369 -2.361 -32.584 1.00 96.94 497 PHE A N 1
ATOM 3580 C CA . PHE A 1 497 ? 57.822 -2.401 -32.785 1.00 96.94 497 PHE A CA 1
ATOM 3581 C C . PHE A 1 497 ? 58.537 -3.491 -31.982 1.00 96.94 497 PHE A C 1
ATOM 3583 O O . PHE A 1 497 ? 59.587 -3.975 -32.402 1.00 96.94 497 PHE A O 1
ATOM 3590 N N . HIS A 1 498 ? 57.988 -3.897 -30.836 1.00 96.69 498 HIS A N 1
ATOM 3591 C CA . HIS A 1 498 ? 58.706 -4.720 -29.862 1.00 96.69 498 HIS A CA 1
ATOM 3592 C C . HIS A 1 498 ? 58.040 -6.083 -29.678 1.00 96.69 498 HIS A C 1
ATOM 3594 O O . HIS A 1 498 ? 57.008 -6.198 -29.022 1.00 96.69 498 HIS A O 1
ATOM 3600 N N . ALA A 1 499 ? 58.674 -7.138 -30.198 1.00 95.75 499 ALA A N 1
ATOM 3601 C CA . ALA A 1 499 ? 58.127 -8.500 -30.181 1.00 95.75 499 ALA A CA 1
ATOM 3602 C C . ALA A 1 499 ? 57.909 -9.078 -28.770 1.00 95.75 499 ALA A C 1
ATOM 3604 O O . ALA A 1 499 ? 57.117 -9.997 -28.601 1.00 95.75 499 ALA A O 1
ATOM 3605 N N . ALA A 1 500 ? 58.601 -8.544 -27.759 1.00 95.94 500 ALA A N 1
ATOM 3606 C CA . ALA A 1 500 ? 58.445 -8.965 -26.369 1.00 95.94 500 ALA A CA 1
ATOM 3607 C C . ALA A 1 500 ? 57.171 -8.411 -25.699 1.00 95.94 500 ALA A C 1
ATOM 3609 O O . ALA A 1 500 ? 56.766 -8.922 -24.663 1.00 95.94 500 ALA A O 1
ATOM 3610 N N . MET A 1 501 ? 56.537 -7.380 -26.265 1.00 98.19 501 MET A N 1
ATOM 3611 C CA . MET A 1 501 ? 55.369 -6.709 -25.685 1.00 98.19 501 MET A CA 1
ATOM 3612 C C . MET A 1 501 ? 54.083 -7.268 -26.293 1.00 98.19 501 MET A C 1
ATOM 3614 O O . MET A 1 501 ? 53.531 -6.702 -27.237 1.00 98.19 501 MET A O 1
ATOM 3618 N N . THR A 1 502 ? 53.640 -8.417 -25.795 1.00 98.25 502 THR A N 1
ATOM 3619 C CA . THR A 1 502 ? 52.517 -9.157 -26.376 1.00 98.25 502 THR A CA 1
ATOM 3620 C C . THR A 1 502 ? 51.833 -10.055 -25.350 1.00 98.25 502 THR A C 1
ATOM 3622 O O . THR A 1 502 ? 52.465 -10.461 -24.378 1.00 98.25 502 THR A O 1
ATOM 3625 N N . GLY A 1 503 ? 50.571 -10.406 -25.590 1.00 98.00 503 GLY A N 1
ATOM 3626 C CA . GLY A 1 503 ? 49.832 -11.402 -24.817 1.00 98.00 503 GLY A CA 1
ATOM 3627 C C . GLY A 1 503 ? 48.579 -11.892 -25.542 1.00 98.00 503 GLY A C 1
ATOM 3628 O O . GLY A 1 503 ? 48.168 -11.334 -26.563 1.00 98.00 503 GLY A O 1
ATOM 3629 N N . GLU A 1 504 ? 47.981 -12.965 -25.024 1.00 98.44 504 GLU A N 1
ATOM 3630 C CA . GLU A 1 504 ? 46.739 -13.528 -25.560 1.00 98.44 504 GLU A CA 1
ATOM 3631 C C . GLU A 1 504 ? 45.504 -12.832 -24.970 1.00 98.44 504 GLU A C 1
ATOM 3633 O O . GLU A 1 504 ? 45.454 -12.487 -23.787 1.00 98.44 504 GLU A O 1
ATOM 3638 N N . ILE A 1 505 ? 44.474 -12.695 -25.802 1.00 98.44 505 ILE A N 1
ATOM 3639 C CA . ILE A 1 505 ? 43.127 -12.281 -25.420 1.00 98.44 505 ILE A CA 1
ATOM 3640 C C . ILE A 1 505 ? 42.207 -13.482 -25.655 1.00 98.44 505 ILE A C 1
ATOM 3642 O O . ILE A 1 505 ? 41.927 -13.848 -26.799 1.00 98.44 505 ILE A O 1
ATOM 3646 N N . ASN A 1 506 ? 41.753 -14.110 -24.573 1.00 97.44 506 ASN A N 1
ATOM 3647 C CA . ASN A 1 506 ? 40.788 -15.205 -24.627 1.00 97.44 506 ASN A CA 1
ATOM 3648 C C . ASN A 1 506 ? 39.372 -14.626 -24.677 1.00 97.44 506 ASN A C 1
ATOM 3650 O O . ASN A 1 506 ? 39.012 -13.832 -23.811 1.00 97.44 506 ASN A O 1
ATOM 3654 N N . ILE A 1 507 ? 38.575 -15.015 -25.672 1.00 95.31 507 ILE A N 1
ATOM 3655 C CA . ILE A 1 507 ? 37.190 -14.553 -25.812 1.00 95.31 507 ILE A CA 1
ATOM 3656 C C . ILE A 1 507 ? 36.230 -15.658 -25.370 1.00 95.31 507 ILE A C 1
ATOM 3658 O O . ILE A 1 507 ? 36.171 -16.723 -25.994 1.00 95.31 507 ILE A O 1
ATOM 3662 N N . THR A 1 508 ? 35.473 -15.391 -24.310 1.00 90.38 508 THR A N 1
ATOM 3663 C CA . THR A 1 508 ? 34.438 -16.281 -23.769 1.00 90.38 508 THR A CA 1
ATOM 3664 C C . THR A 1 508 ? 33.041 -15.734 -24.041 1.00 90.38 508 THR A C 1
ATOM 3666 O O . THR A 1 508 ? 32.885 -14.613 -24.531 1.00 90.38 508 THR A O 1
ATOM 3669 N N . ASP A 1 509 ? 32.034 -16.543 -23.732 1.00 80.56 509 ASP A N 1
ATOM 3670 C CA . ASP A 1 509 ? 30.634 -16.118 -23.728 1.00 80.56 509 ASP A CA 1
ATOM 3671 C C . ASP A 1 509 ? 30.237 -15.450 -22.401 1.00 80.56 509 ASP A C 1
ATOM 3673 O O . ASP A 1 509 ? 30.953 -15.651 -21.379 1.00 80.56 509 ASP A O 1
#